Protein AF-A0A6G1KBA0-F1 (afdb_monomer)

Mean predicted aligned error: 16.21 Å

Foldseek 3Di:
DDDPDPVSVVLLVCLLCCCPVVCLLVLLVLLQDQPDVVALQVDPVSQVVVCLFQVNDGDHPVSSVVSLVVSLVVVLVLLCCVQCPQCVVVAQESNRDPDYDSSLVSHQVSVCCCPPPPSNPPSHDVVRPDCVVRVSSVSNNVVVVVVVVVVVVVDDDDDDDDPVRVVCPQLVDDDPDDQADADCPDPQNDDQQFWKWKAFQRTPRPDTAIATWRHHDQFWTWGQHPSRDIDIDTPPRMDIGGDDDDDDDDDDADPFWQKEKEAALLQLLQLLLLLLCVLLVNLQSYHYHYDAPDPDDDPPHHPCQVVCCQQPVVSDDTWMDTPVDDGIDDDSVSSSVVSCVSSVPDDDPDPLVVVLVVLLVLLVLLSVLVVVVVCLPVPQVVVVNHDVVSLVVSLVSNLVSLVVVLVCLVVVSLPAADPDHGGHSSNSSNLSSVVSCVVPVVSVDPSCVVRVSSVVSSVSVVPDPSSVQSHSVDDHDHNDPDDD

Structure (mmCIF, N/CA/C/O backbone):
data_AF-A0A6G1KBA0-F1
#
_entry.id   AF-A0A6G1KBA0-F1
#
loop_
_atom_site.group_PDB
_atom_site.id
_atom_site.type_symbol
_atom_site.label_atom_id
_atom_site.label_alt_id
_atom_site.label_comp_id
_atom_site.label_asym_id
_atom_site.label_entity_id
_atom_site.label_seq_id
_atom_site.pdbx_PDB_ins_code
_atom_site.Cartn_x
_atom_site.Cartn_y
_atom_site.Cartn_z
_atom_site.occupancy
_atom_site.B_iso_or_equiv
_atom_site.auth_seq_id
_atom_site.auth_comp_id
_atom_site.auth_asym_id
_atom_site.auth_atom_id
_atom_site.pdbx_PDB_model_num
ATOM 1 N N . MET A 1 1 ? 10.128 3.032 -44.745 1.00 78.31 1 MET A N 1
ATOM 2 C CA . MET A 1 1 ? 10.273 2.521 -43.362 1.00 78.31 1 MET A CA 1
ATOM 3 C C .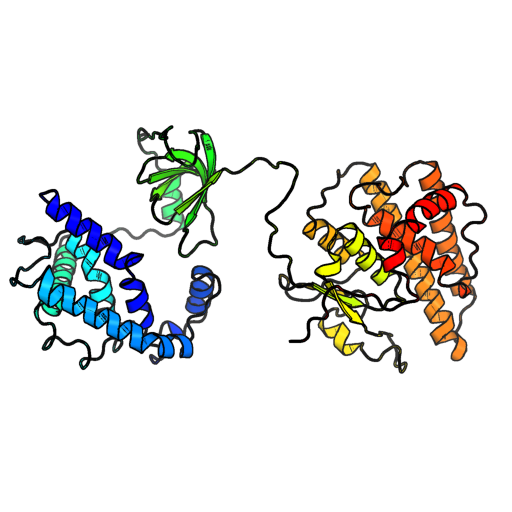 MET A 1 1 ? 9.337 1.351 -43.065 1.00 78.31 1 MET A C 1
ATOM 5 O O . MET A 1 1 ? 9.707 0.499 -42.270 1.00 78.31 1 MET A O 1
ATOM 9 N N . THR A 1 2 ? 8.143 1.286 -43.655 1.00 82.50 2 THR A N 1
ATOM 10 C CA . THR A 1 2 ? 7.160 0.222 -43.390 1.00 82.50 2 THR A CA 1
ATOM 11 C C . THR A 1 2 ? 7.482 -1.071 -44.157 1.00 82.50 2 THR A C 1
ATOM 13 O O . THR A 1 2 ? 7.971 -0.968 -45.283 1.00 82.50 2 THR A O 1
ATOM 16 N N . PRO A 1 3 ? 7.204 -2.260 -43.589 1.00 87.00 3 PRO A N 1
ATOM 17 C CA . PRO A 1 3 ? 7.249 -3.533 -44.312 1.00 87.00 3 PRO A CA 1
ATOM 18 C C . PRO A 1 3 ? 6.435 -3.510 -45.612 1.00 87.00 3 PRO A C 1
ATOM 20 O O . PRO A 1 3 ? 5.366 -2.901 -45.656 1.00 87.00 3 PRO A O 1
ATOM 23 N N . SER A 1 4 ? 6.929 -4.180 -46.654 1.00 89.88 4 SER A N 1
ATOM 24 C CA . SER A 1 4 ? 6.327 -4.167 -47.995 1.00 89.88 4 SER A CA 1
ATOM 25 C C . SER A 1 4 ? 5.340 -5.311 -48.243 1.00 89.88 4 SER A C 1
ATOM 27 O O . SER A 1 4 ? 4.499 -5.224 -49.138 1.00 89.88 4 SER A O 1
ATOM 29 N N . ASN A 1 5 ? 5.421 -6.382 -47.450 1.00 93.06 5 ASN A N 1
ATOM 30 C CA . ASN A 1 5 ? 4.574 -7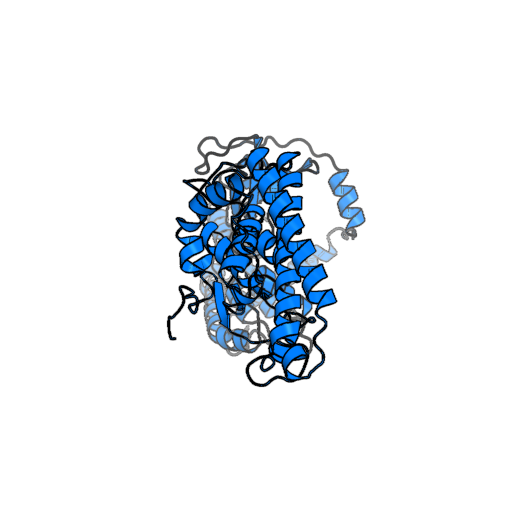.566 -47.572 1.00 93.06 5 ASN A CA 1
ATOM 31 C C . ASN A 1 5 ? 4.264 -8.197 -46.193 1.00 93.06 5 ASN A C 1
ATOM 33 O O . ASN A 1 5 ? 4.907 -7.853 -45.196 1.00 93.06 5 ASN A O 1
ATOM 37 N N . PRO A 1 6 ? 3.288 -9.125 -46.105 1.00 95.50 6 PRO A N 1
ATOM 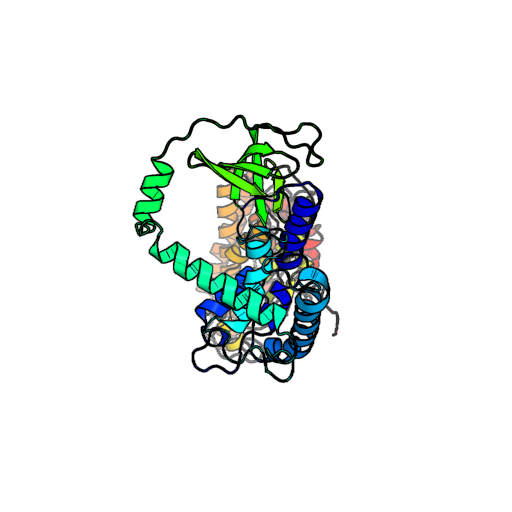38 C CA . PRO A 1 6 ? 2.880 -9.721 -44.831 1.00 95.50 6 PRO A CA 1
ATOM 39 C C . PRO A 1 6 ? 3.984 -10.490 -44.092 1.00 95.50 6 PRO A C 1
ATOM 41 O O . PRO A 1 6 ? 4.004 -10.479 -42.864 1.00 95.50 6 PRO A O 1
ATOM 44 N N . ALA A 1 7 ? 4.911 -11.135 -44.809 1.00 94.75 7 ALA A N 1
ATOM 45 C CA . ALA A 1 7 ? 6.011 -11.865 -44.179 1.00 94.75 7 ALA A CA 1
ATOM 46 C C . ALA A 1 7 ? 6.984 -10.897 -43.490 1.00 94.75 7 ALA A C 1
ATOM 48 O O . ALA A 1 7 ? 7.343 -11.093 -42.331 1.00 94.75 7 ALA A O 1
ATOM 49 N N . GLU A 1 8 ? 7.336 -9.803 -44.164 1.00 95.12 8 GLU A N 1
ATOM 50 C CA . GLU A 1 8 ? 8.140 -8.727 -43.581 1.00 95.12 8 GLU A CA 1
ATOM 51 C C . GLU A 1 8 ? 7.439 -8.047 -42.397 1.00 95.12 8 GLU A C 1
ATOM 53 O O . GLU A 1 8 ? 8.082 -7.711 -41.402 1.00 95.12 8 GLU A O 1
ATOM 58 N N . ALA A 1 9 ? 6.115 -7.870 -42.472 1.00 94.19 9 ALA A N 1
ATOM 59 C CA . ALA A 1 9 ? 5.327 -7.350 -41.357 1.00 94.19 9 ALA A CA 1
ATOM 60 C C . ALA A 1 9 ? 5.361 -8.296 -40.146 1.00 94.19 9 ALA A C 1
ATOM 62 O O . ALA A 1 9 ? 5.499 -7.834 -39.013 1.00 94.19 9 ALA A O 1
ATOM 63 N N . GLY A 1 10 ? 5.311 -9.610 -40.390 1.00 96.00 10 GLY A N 1
ATOM 64 C CA . GLY A 1 10 ? 5.495 -10.635 -39.366 1.00 96.00 10 GLY A CA 1
ATOM 65 C C . GLY A 1 10 ? 6.877 -10.571 -38.716 1.00 96.00 10 GLY A C 1
ATOM 66 O O . GLY A 1 10 ? 6.967 -10.536 -37.493 1.00 96.00 10 GLY A O 1
ATOM 67 N N . ILE A 1 11 ? 7.947 -10.474 -39.515 1.00 95.75 11 ILE A N 1
ATOM 68 C CA . ILE A 1 11 ? 9.325 -10.338 -39.006 1.00 95.75 11 ILE A CA 1
ATOM 69 C C . ILE A 1 11 ? 9.457 -9.096 -38.127 1.00 95.75 11 ILE A C 1
ATOM 71 O O . ILE A 1 11 ? 9.963 -9.191 -37.012 1.00 95.75 11 ILE A O 1
ATOM 75 N N . ARG A 1 12 ? 8.961 -7.941 -38.589 1.00 95.12 12 ARG A N 1
ATOM 76 C CA . ARG A 1 12 ? 8.956 -6.718 -37.780 1.00 95.12 12 ARG A CA 1
ATOM 77 C C . ARG A 1 12 ? 8.256 -6.943 -36.437 1.00 95.12 12 ARG A C 1
ATOM 79 O O . ARG A 1 12 ? 8.818 -6.593 -35.409 1.00 95.12 12 ARG A O 1
ATOM 86 N N . LYS A 1 13 ? 7.057 -7.540 -36.436 1.00 93.38 13 LYS A N 1
ATOM 87 C CA . LYS A 1 13 ? 6.287 -7.747 -35.199 1.00 93.38 13 LYS A CA 1
ATOM 88 C C . LYS A 1 13 ? 6.985 -8.705 -34.230 1.00 93.38 13 LYS A C 1
ATOM 90 O O . LYS A 1 13 ? 6.925 -8.504 -33.020 1.00 93.38 13 LYS A O 1
ATOM 95 N N . LEU A 1 14 ? 7.662 -9.723 -34.761 1.00 96.06 14 LEU A N 1
ATOM 96 C CA . LEU A 1 14 ? 8.485 -10.629 -33.965 1.00 96.06 14 LEU A CA 1
ATOM 97 C C . LEU A 1 14 ? 9.679 -9.905 -33.345 1.00 96.06 14 LEU A C 1
ATOM 99 O O . LEU A 1 14 ? 9.975 -10.168 -32.190 1.00 96.06 14 LEU A O 1
ATOM 103 N N . LEU A 1 15 ? 10.327 -8.985 -34.062 1.00 96.56 15 LEU A N 1
ATOM 104 C CA . LEU A 1 15 ? 11.437 -8.194 -33.519 1.00 96.56 15 LEU A CA 1
ATOM 105 C C . LEU A 1 15 ? 10.970 -7.206 -32.449 1.00 96.56 15 LEU A C 1
ATOM 107 O O . LEU A 1 15 ? 11.572 -7.153 -31.385 1.00 96.56 15 LEU A O 1
ATOM 111 N N . GLU A 1 16 ? 9.863 -6.500 -32.691 1.00 93.12 16 GLU A N 1
ATOM 112 C CA . GLU A 1 16 ? 9.229 -5.613 -31.704 1.00 93.12 16 GLU A CA 1
ATOM 113 C C . GLU A 1 16 ? 8.986 -6.346 -30.374 1.00 93.12 16 GLU A C 1
ATOM 115 O O . GLU A 1 16 ? 9.347 -5.849 -29.308 1.00 93.12 16 GLU A O 1
ATOM 120 N N . ASN A 1 17 ? 8.432 -7.562 -30.437 1.00 93.81 17 ASN A N 1
ATOM 121 C CA . ASN A 1 17 ? 8.181 -8.375 -29.251 1.00 93.81 17 ASN A CA 1
ATOM 122 C C . ASN A 1 17 ? 9.466 -8.985 -28.672 1.00 93.81 17 ASN A C 1
ATOM 124 O O . ASN A 1 17 ? 9.681 -8.896 -27.470 1.00 93.81 17 ASN A O 1
ATOM 128 N N . TRP A 1 18 ? 10.336 -9.571 -29.499 1.00 95.38 18 TRP A N 1
ATOM 129 C CA . TRP A 1 18 ? 11.571 -10.233 -29.062 1.00 95.38 18 TRP A CA 1
ATOM 130 C C . TRP A 1 18 ? 12.468 -9.299 -28.251 1.00 95.38 18 TRP A C 1
ATOM 132 O O . TRP A 1 18 ? 13.023 -9.689 -27.221 1.00 95.38 18 TRP A O 1
ATOM 142 N N . THR A 1 19 ? 12.559 -8.052 -28.703 1.00 94.94 19 THR A N 1
ATOM 143 C CA . THR A 1 19 ? 13.415 -7.043 -28.107 1.00 94.94 19 THR A CA 1
ATOM 144 C C . THR A 1 19 ? 12.980 -6.656 -26.687 1.00 94.94 19 THR A C 1
ATOM 146 O O . THR A 1 19 ? 13.829 -6.545 -25.801 1.00 94.94 19 THR A O 1
ATOM 149 N N . ILE A 1 20 ? 11.680 -6.480 -26.441 1.00 89.94 20 ILE A N 1
ATOM 150 C CA . ILE A 1 20 ? 11.153 -6.091 -25.123 1.00 89.94 20 ILE A CA 1
ATOM 151 C C . ILE A 1 20 ? 10.666 -7.325 -24.355 1.00 89.94 20 ILE A C 1
ATOM 153 O O . ILE A 1 20 ? 11.317 -7.773 -23.409 1.00 89.94 20 ILE A O 1
ATOM 157 N N . ASP A 1 21 ? 9.550 -7.906 -24.791 1.00 89.44 21 ASP A N 1
ATOM 158 C CA . ASP A 1 21 ? 8.835 -8.983 -24.095 1.00 89.44 21 ASP A CA 1
ATOM 159 C C . ASP A 1 21 ? 9.531 -10.342 -24.201 1.00 89.44 21 ASP A C 1
ATOM 161 O O . ASP A 1 21 ? 9.427 -11.175 -23.303 1.00 89.44 21 ASP A O 1
ATOM 165 N N . GLY A 1 22 ? 10.275 -10.567 -25.286 1.00 90.62 22 GLY A N 1
ATOM 166 C CA . GLY A 1 22 ? 11.095 -11.762 -25.484 1.00 90.62 22 GLY A CA 1
ATOM 167 C C . GLY A 1 22 ? 12.322 -11.815 -24.573 1.00 90.62 22 GLY A C 1
ATOM 168 O O . GLY A 1 22 ? 13.069 -12.791 -24.609 1.00 90.62 22 GLY A O 1
ATOM 169 N N . GLY A 1 23 ? 12.532 -10.786 -23.745 1.00 92.19 23 GLY A N 1
ATOM 170 C CA . GLY A 1 23 ? 13.542 -10.764 -22.694 1.00 92.19 23 GLY A CA 1
ATOM 171 C C . GLY A 1 23 ? 14.924 -10.303 -23.146 1.00 92.19 23 GLY A C 1
ATOM 172 O O . GLY A 1 23 ? 15.834 -10.284 -22.315 1.00 92.19 23 GLY A O 1
ATOM 173 N N . LEU A 1 24 ? 15.111 -9.904 -24.410 1.00 96.31 24 LEU A N 1
ATOM 174 C CA . LEU A 1 24 ? 16.397 -9.386 -24.884 1.00 96.31 24 LEU A CA 1
ATOM 175 C C . LEU A 1 24 ? 16.823 -8.158 -24.068 1.00 96.31 24 LEU A C 1
ATOM 177 O O . LEU A 1 24 ? 17.893 -8.165 -23.464 1.00 96.31 24 LEU A O 1
ATOM 181 N N . PHE A 1 25 ? 15.949 -7.156 -23.946 1.00 95.50 25 PHE A N 1
ATOM 182 C CA . PHE A 1 25 ? 16.226 -5.964 -23.146 1.00 95.50 25 PHE A CA 1
ATOM 183 C C . PHE A 1 25 ? 16.509 -6.288 -21.677 1.00 95.50 25 PHE A C 1
ATOM 185 O O . PHE A 1 25 ? 17.479 -5.788 -21.111 1.00 95.50 25 PHE A O 1
ATOM 192 N N . ALA A 1 26 ? 15.708 -7.157 -21.055 1.00 93.81 26 ALA A N 1
ATOM 193 C CA . ALA A 1 26 ? 15.919 -7.545 -19.662 1.00 93.81 26 ALA A CA 1
ATOM 194 C C . ALA A 1 26 ? 17.300 -8.194 -19.446 1.00 93.81 26 ALA A C 1
ATOM 196 O O . ALA A 1 26 ? 17.926 -7.988 -18.406 1.00 93.81 26 ALA A O 1
ATOM 197 N N . ASN A 1 27 ? 17.807 -8.940 -20.432 1.00 96.62 27 ASN A N 1
ATOM 198 C CA . ASN A 1 27 ? 19.160 -9.489 -20.391 1.00 96.62 27 ASN A CA 1
ATOM 199 C C . ASN A 1 27 ? 20.242 -8.440 -20.690 1.00 96.62 27 ASN A C 1
ATOM 201 O O . ASN A 1 27 ? 21.296 -8.512 -20.064 1.00 96.62 27 ASN A O 1
ATOM 205 N N . CYS A 1 28 ? 19.983 -7.428 -21.528 1.00 95.94 28 CYS A N 1
ATOM 206 C CA . CYS A 1 28 ? 20.867 -6.258 -21.639 1.00 95.94 28 CYS A CA 1
ATOM 207 C C . CYS A 1 28 ? 20.985 -5.516 -20.302 1.00 95.94 28 CYS A C 1
ATOM 209 O O . CYS A 1 28 ? 22.085 -5.143 -19.906 1.00 95.94 28 CYS A O 1
ATOM 211 N N . VAL A 1 29 ? 19.875 -5.344 -19.571 1.00 94.56 29 VAL A N 1
ATOM 212 C CA . VAL A 1 29 ? 19.872 -4.682 -18.256 1.00 94.56 29 VAL A CA 1
ATOM 213 C C . VAL A 1 29 ? 20.806 -5.400 -17.287 1.00 94.56 29 VAL A C 1
ATOM 215 O O . VAL A 1 29 ? 21.578 -4.722 -16.618 1.00 94.56 29 VAL A O 1
ATOM 218 N N . LYS A 1 30 ? 20.828 -6.744 -17.267 1.00 95.69 30 LYS A N 1
ATOM 219 C CA . LYS A 1 30 ? 21.766 -7.548 -16.449 1.00 95.69 30 LYS A CA 1
ATOM 220 C C . LYS A 1 30 ? 23.247 -7.246 -16.731 1.00 95.69 30 LYS A C 1
ATOM 222 O O . LYS A 1 30 ? 24.102 -7.634 -15.940 1.00 95.69 30 LYS A O 1
ATOM 227 N N . LEU A 1 31 ? 23.560 -6.585 -17.846 1.00 95.94 31 LEU A N 1
ATOM 228 C CA . LEU A 1 31 ? 24.921 -6.212 -18.216 1.00 95.94 31 LEU A CA 1
ATOM 229 C C . LEU A 1 31 ? 25.327 -4.806 -17.781 1.00 95.94 31 LEU A C 1
ATOM 231 O O . LEU A 1 31 ? 26.490 -4.473 -17.995 1.00 95.94 31 LEU A O 1
ATOM 235 N N . LEU A 1 32 ? 24.432 -4.026 -17.160 1.00 95.25 32 LEU A N 1
ATOM 236 C CA . LEU A 1 32 ? 24.754 -2.696 -16.638 1.00 95.25 32 LEU A CA 1
ATOM 237 C C . LEU A 1 32 ? 26.042 -2.730 -15.795 1.00 95.25 32 LEU A C 1
ATOM 239 O O . LEU A 1 32 ? 26.175 -3.591 -14.914 1.00 95.25 32 LEU A O 1
ATOM 243 N N . PRO A 1 33 ? 26.981 -1.798 -16.028 1.00 94.06 33 PRO A N 1
ATOM 244 C CA . PRO A 1 33 ? 28.275 -1.844 -15.376 1.00 94.06 33 PRO A CA 1
ATOM 245 C C . PRO A 1 33 ? 28.143 -1.370 -13.927 1.00 94.06 33 PRO A C 1
ATOM 247 O O . PRO A 1 33 ? 27.826 -0.213 -13.644 1.00 94.06 33 PRO A O 1
ATOM 250 N N . TYR A 1 34 ? 28.395 -2.280 -12.985 1.00 92.12 34 TYR A N 1
ATOM 251 C CA . TYR A 1 34 ? 28.370 -1.995 -11.544 1.00 92.12 34 TYR A CA 1
ATOM 252 C C . TYR A 1 34 ? 29.718 -1.505 -11.001 1.00 92.12 34 TYR A C 1
ATOM 254 O O . TYR A 1 34 ? 29.797 -1.061 -9.857 1.00 92.12 34 TYR A O 1
ATOM 262 N N . TRP A 1 35 ? 30.767 -1.558 -11.826 1.00 90.69 35 TRP A N 1
ATOM 263 C CA . TRP A 1 35 ? 32.137 -1.168 -11.483 1.00 90.69 35 TRP A CA 1
ATOM 264 C C . TRP A 1 35 ? 32.501 0.261 -11.905 1.00 90.69 35 TRP A C 1
ATOM 266 O O . TRP A 1 35 ? 33.543 0.762 -11.489 1.00 90.69 35 TRP A O 1
ATOM 276 N N . THR A 1 36 ? 31.673 0.934 -12.712 1.00 88.12 36 THR A N 1
ATOM 277 C CA . THR A 1 36 ? 31.977 2.282 -13.213 1.00 88.12 36 THR A CA 1
ATOM 278 C C . THR A 1 36 ? 31.827 3.328 -12.104 1.00 88.12 36 THR A C 1
ATOM 280 O O . THR A 1 36 ? 30.717 3.522 -11.591 1.00 88.12 36 THR A O 1
ATOM 283 N N . PRO A 1 37 ? 32.898 4.063 -11.745 1.00 84.31 37 PRO A N 1
ATOM 284 C CA . PRO A 1 37 ? 32.798 5.163 -10.792 1.00 84.31 37 PRO A CA 1
ATOM 285 C C . PRO A 1 37 ? 31.830 6.233 -11.302 1.00 84.31 37 PRO A C 1
ATOM 287 O O . PRO A 1 37 ? 31.898 6.625 -12.465 1.00 84.31 37 PRO A O 1
ATOM 290 N N . ASN A 1 38 ? 30.938 6.722 -10.435 1.00 83.75 38 ASN A N 1
ATOM 291 C CA . ASN A 1 38 ? 29.866 7.663 -10.797 1.00 83.75 38 ASN A CA 1
ATOM 292 C C . ASN A 1 38 ? 28.931 7.158 -11.921 1.00 83.75 38 ASN A C 1
ATOM 294 O O . ASN A 1 38 ? 28.294 7.961 -12.602 1.00 83.75 38 ASN A O 1
ATOM 298 N N . GLY A 1 39 ? 28.865 5.840 -12.139 1.00 85.25 39 GLY A N 1
ATOM 299 C CA . GLY A 1 39 ? 27.927 5.217 -13.070 1.00 85.25 39 GLY A CA 1
ATOM 300 C C . GLY A 1 39 ? 26.495 5.165 -12.527 1.00 85.25 39 GLY A C 1
ATOM 301 O O . GLY A 1 39 ? 26.232 5.508 -11.374 1.00 85.25 39 GLY A O 1
ATOM 302 N N . LEU A 1 40 ? 25.565 4.669 -13.350 1.00 86.94 40 LEU A N 1
ATOM 303 C CA . LEU A 1 40 ? 24.129 4.602 -13.027 1.00 86.94 40 LEU A CA 1
ATOM 304 C C . LEU A 1 40 ? 23.834 3.874 -11.705 1.00 86.94 40 LEU A C 1
ATOM 306 O O . LEU A 1 40 ? 22.948 4.276 -10.961 1.00 86.94 40 LEU A O 1
ATOM 310 N N . LEU A 1 41 ? 24.603 2.830 -11.383 1.00 88.75 41 LEU A N 1
ATOM 311 C CA . LEU A 1 41 ? 24.412 2.026 -10.170 1.00 88.75 41 LEU A CA 1
ATOM 312 C C . LEU A 1 41 ? 25.020 2.646 -8.901 1.00 88.75 41 LEU A C 1
ATOM 314 O O . LEU A 1 41 ? 24.937 2.049 -7.832 1.00 88.75 41 LEU A O 1
ATOM 318 N N . GLN A 1 42 ? 25.611 3.838 -9.003 1.00 86.81 42 GLN A N 1
ATOM 319 C CA . GLN A 1 42 ? 26.057 4.643 -7.861 1.00 86.81 42 GLN A CA 1
ATOM 320 C C . GLN A 1 42 ? 25.125 5.841 -7.600 1.00 86.81 42 GLN A C 1
ATOM 322 O O . GLN A 1 42 ? 25.233 6.496 -6.562 1.00 86.81 42 GLN A O 1
ATOM 327 N N . ASP A 1 43 ? 24.192 6.123 -8.515 1.00 90.19 43 ASP A N 1
ATOM 328 C CA . ASP A 1 43 ? 23.207 7.194 -8.379 1.00 90.19 43 ASP A CA 1
ATOM 329 C C . ASP A 1 43 ? 22.006 6.712 -7.546 1.00 90.19 43 ASP A C 1
ATOM 331 O O . ASP A 1 43 ? 21.191 5.900 -7.984 1.00 90.19 43 ASP A O 1
ATOM 335 N N . GLN A 1 44 ? 21.881 7.228 -6.320 1.00 91.50 44 GLN A N 1
ATOM 336 C CA . GLN A 1 44 ? 20.797 6.846 -5.410 1.00 91.50 44 GLN A CA 1
ATOM 337 C C . GLN A 1 44 ? 19.412 7.226 -5.939 1.00 91.50 44 GLN A C 1
ATOM 339 O O . GLN A 1 44 ? 18.476 6.448 -5.776 1.00 91.50 44 GLN A O 1
ATOM 344 N N . ALA A 1 45 ? 19.275 8.376 -6.607 1.00 92.50 45 ALA A N 1
ATOM 345 C CA . ALA A 1 45 ? 17.989 8.799 -7.150 1.00 92.50 45 ALA A CA 1
ATOM 346 C C . ALA A 1 45 ? 17.545 7.857 -8.275 1.00 92.50 45 ALA A C 1
ATOM 348 O O . ALA A 1 45 ? 16.380 7.465 -8.337 1.00 92.50 45 ALA A O 1
ATOM 349 N N . PHE A 1 46 ? 18.489 7.434 -9.119 1.00 91.06 46 PHE A N 1
ATOM 350 C CA . PHE A 1 46 ? 18.239 6.410 -10.128 1.00 91.06 46 PHE A CA 1
ATOM 351 C C . PHE A 1 46 ? 17.815 5.077 -9.494 1.00 91.06 46 PHE A C 1
ATOM 353 O O . PHE A 1 46 ? 16.827 4.479 -9.920 1.00 91.06 46 PHE A O 1
ATOM 360 N N . LEU A 1 47 ? 18.531 4.608 -8.469 1.00 90.81 47 LEU A N 1
ATOM 361 C CA . LEU A 1 47 ? 18.238 3.330 -7.816 1.00 90.81 47 LEU A CA 1
ATOM 362 C C . LEU A 1 47 ? 16.879 3.316 -7.106 1.00 90.81 47 LEU A C 1
ATOM 364 O O . LEU A 1 47 ? 16.161 2.320 -7.201 1.00 90.81 47 LEU A O 1
ATOM 368 N N . ASP A 1 48 ? 16.520 4.403 -6.424 1.00 90.19 48 ASP A N 1
ATOM 369 C CA . ASP A 1 48 ? 15.230 4.547 -5.745 1.00 90.19 48 ASP A CA 1
ATOM 370 C C . ASP A 1 48 ? 14.073 4.562 -6.756 1.00 90.19 48 ASP A C 1
ATOM 372 O O . ASP A 1 48 ? 13.078 3.853 -6.578 1.00 90.19 48 ASP A O 1
ATOM 376 N N . ASP A 1 49 ? 14.234 5.291 -7.864 1.00 89.50 49 ASP A N 1
ATOM 377 C CA . ASP A 1 49 ? 13.256 5.329 -8.954 1.00 89.50 49 ASP A CA 1
ATOM 378 C C . ASP A 1 49 ? 13.072 3.945 -9.601 1.00 89.50 49 ASP A C 1
ATOM 380 O O . ASP A 1 49 ? 11.948 3.451 -9.732 1.00 89.50 49 ASP A O 1
ATOM 384 N N . ARG A 1 50 ? 14.173 3.250 -9.929 1.00 90.06 50 ARG A N 1
ATOM 385 C CA . ARG A 1 50 ? 14.116 1.885 -10.483 1.00 90.06 50 ARG A CA 1
ATOM 386 C C . ARG A 1 50 ? 13.517 0.886 -9.499 1.00 90.06 50 ARG A C 1
ATOM 388 O O . ARG A 1 50 ? 12.767 0.012 -9.926 1.00 90.06 50 ARG A O 1
ATOM 395 N N . GLN A 1 51 ? 13.780 1.025 -8.201 1.00 88.69 51 GLN A N 1
ATOM 396 C CA . GLN A 1 51 ? 13.166 0.176 -7.184 1.00 88.69 51 GLN A CA 1
ATOM 397 C C . GLN A 1 51 ? 11.642 0.330 -7.169 1.00 88.69 51 GLN A C 1
ATOM 399 O O . GLN A 1 51 ? 10.928 -0.675 -7.118 1.00 88.69 51 GLN A O 1
ATOM 404 N N . GLY A 1 52 ? 11.139 1.564 -7.263 1.00 84.69 52 GLY A N 1
ATOM 405 C CA . GLY A 1 52 ? 9.709 1.829 -7.417 1.00 84.69 52 GLY A CA 1
ATOM 406 C C . GLY A 1 52 ? 9.143 1.217 -8.702 1.00 84.69 52 GLY A C 1
ATOM 407 O O . GLY A 1 52 ? 8.128 0.519 -8.664 1.00 84.69 52 GLY A O 1
ATOM 408 N N . LEU A 1 53 ? 9.840 1.408 -9.826 1.00 83.69 53 LEU A N 1
ATOM 409 C CA . LEU A 1 53 ? 9.452 0.877 -11.136 1.00 83.69 53 LEU A CA 1
ATOM 410 C C . LEU A 1 53 ? 9.376 -0.662 -11.156 1.00 83.69 53 LEU A C 1
ATOM 412 O O . LEU A 1 53 ? 8.482 -1.230 -11.782 1.00 83.69 53 LEU A O 1
ATOM 416 N N . MET A 1 54 ? 10.294 -1.336 -10.458 1.00 81.25 54 MET A N 1
ATOM 417 C CA . MET A 1 54 ? 10.455 -2.796 -10.437 1.00 81.25 54 MET A CA 1
ATOM 418 C C . MET A 1 54 ? 9.727 -3.484 -9.269 1.00 81.25 54 MET A C 1
ATOM 420 O O . MET A 1 54 ? 10.073 -4.607 -8.890 1.00 81.25 54 MET A O 1
ATOM 424 N N . GLY A 1 55 ? 8.740 -2.820 -8.661 1.00 72.81 55 GLY A N 1
ATOM 425 C CA . GLY A 1 55 ? 7.916 -3.421 -7.608 1.00 72.81 55 GLY A CA 1
ATOM 426 C C . GLY A 1 55 ? 8.691 -3.749 -6.326 1.00 72.81 55 GLY A C 1
ATOM 427 O O . GLY A 1 55 ? 8.413 -4.755 -5.675 1.00 72.81 55 GLY A O 1
ATOM 428 N N . GLY A 1 56 ? 9.683 -2.927 -5.976 1.00 78.19 56 GLY A N 1
ATOM 429 C CA . GLY A 1 56 ? 10.448 -3.013 -4.729 1.00 78.19 56 GLY A CA 1
ATOM 430 C C . GLY A 1 56 ? 11.811 -3.700 -4.840 1.00 78.19 56 GLY A C 1
ATOM 431 O O . GLY A 1 56 ? 12.576 -3.672 -3.873 1.00 78.19 56 GLY A O 1
ATOM 432 N N . ARG A 1 57 ? 12.158 -4.282 -5.997 1.00 81.00 57 ARG A N 1
ATOM 433 C CA . ARG A 1 57 ? 13.477 -4.896 -6.235 1.00 81.00 57 ARG A CA 1
ATOM 434 C C . ARG A 1 57 ? 14.528 -3.827 -6.530 1.00 81.00 57 ARG A C 1
ATOM 436 O O . ARG A 1 57 ? 14.350 -3.039 -7.451 1.00 81.00 57 ARG A O 1
ATOM 443 N N . ARG A 1 58 ? 15.632 -3.819 -5.779 1.00 86.94 58 ARG A N 1
ATOM 444 C CA . ARG A 1 58 ? 16.727 -2.852 -5.954 1.00 86.94 58 ARG A CA 1
ATOM 445 C C . ARG A 1 58 ? 17.853 -3.437 -6.812 1.00 86.94 58 ARG A C 1
ATOM 447 O O . ARG A 1 58 ? 18.237 -4.587 -6.617 1.00 86.94 58 ARG A O 1
ATOM 454 N N . LEU A 1 59 ? 18.392 -2.634 -7.729 1.00 88.75 59 LEU A N 1
ATOM 455 C CA . LEU A 1 59 ? 19.546 -2.982 -8.568 1.00 88.75 59 LEU A CA 1
ATOM 456 C C . LEU A 1 59 ? 20.854 -2.753 -7.789 1.00 88.75 59 LEU A C 1
ATOM 458 O O . LEU A 1 59 ? 21.479 -1.707 -7.926 1.00 88.75 59 LEU A O 1
ATOM 462 N N . THR A 1 60 ? 21.247 -3.687 -6.919 1.00 89.94 60 THR A N 1
ATOM 463 C CA . THR A 1 60 ? 22.535 -3.596 -6.202 1.00 89.94 60 THR A CA 1
ATOM 464 C C . THR A 1 60 ? 23.674 -4.195 -7.020 1.00 89.94 60 THR A C 1
ATOM 466 O O . THR A 1 60 ? 23.434 -5.031 -7.892 1.00 89.94 60 THR A O 1
ATOM 469 N N . ALA A 1 61 ? 24.919 -3.811 -6.725 1.00 90.88 61 ALA A N 1
ATOM 470 C CA . ALA A 1 61 ? 26.093 -4.361 -7.402 1.00 90.88 61 ALA A CA 1
ATOM 471 C C . ALA A 1 61 ? 26.137 -5.897 -7.321 1.00 90.88 61 ALA A C 1
ATOM 473 O O . ALA A 1 61 ? 26.390 -6.551 -8.327 1.00 90.88 61 ALA A O 1
ATOM 474 N N . GLU A 1 62 ? 25.789 -6.472 -6.168 1.00 92.06 62 GLU A N 1
ATOM 475 C CA . GLU A 1 62 ? 25.759 -7.922 -5.955 1.00 92.06 62 GLU A CA 1
ATOM 476 C C . GLU A 1 62 ? 24.709 -8.609 -6.836 1.00 92.06 62 GLU A C 1
ATOM 478 O O . GLU A 1 62 ? 24.977 -9.655 -7.424 1.00 92.06 62 GLU A O 1
ATOM 483 N N . VAL A 1 63 ? 23.512 -8.021 -6.964 1.00 91.81 63 VAL A N 1
ATOM 484 C CA . VAL A 1 63 ? 22.447 -8.556 -7.831 1.00 91.81 63 VAL A CA 1
ATOM 485 C C . VAL A 1 63 ? 22.874 -8.507 -9.297 1.00 91.81 63 VAL A C 1
ATOM 487 O O . VAL A 1 63 ? 22.641 -9.459 -10.045 1.00 91.81 63 VAL A O 1
ATOM 490 N N . MET A 1 64 ? 23.514 -7.411 -9.706 1.00 94.50 64 MET A N 1
ATOM 491 C CA . MET A 1 64 ? 24.008 -7.248 -11.071 1.00 94.50 64 MET A CA 1
ATOM 492 C C . MET A 1 64 ? 25.119 -8.244 -11.390 1.00 94.50 64 MET A C 1
ATOM 494 O O . MET A 1 64 ? 25.067 -8.907 -12.424 1.00 94.50 64 MET A O 1
ATOM 498 N N . GLU A 1 65 ? 26.079 -8.406 -10.482 1.00 95.06 65 GLU A N 1
ATOM 499 C CA . GLU A 1 65 ? 27.159 -9.384 -10.596 1.00 95.06 65 GLU A CA 1
ATOM 500 C C . GLU A 1 65 ? 26.621 -10.815 -10.725 1.00 95.06 65 GLU A C 1
ATOM 502 O O . GLU A 1 65 ? 27.022 -11.545 -11.632 1.00 95.06 65 GLU A O 1
ATOM 507 N N . GLN A 1 66 ? 25.648 -11.197 -9.892 1.00 95.81 66 GLN A N 1
ATOM 508 C CA . GLN A 1 66 ? 25.024 -12.524 -9.936 1.00 95.81 66 GLN A CA 1
ATOM 509 C C . GLN A 1 66 ? 24.263 -12.789 -11.243 1.00 95.81 66 GLN A C 1
ATOM 511 O O . GLN A 1 66 ? 24.308 -13.901 -11.766 1.00 95.81 66 GLN A O 1
ATOM 516 N N . GLY A 1 67 ? 23.560 -11.787 -11.782 1.00 95.69 67 GLY A N 1
ATOM 517 C CA . GLY A 1 67 ? 22.780 -11.925 -13.017 1.00 95.69 67 GLY A CA 1
ATOM 518 C C . GLY A 1 67 ? 23.618 -11.872 -14.298 1.00 95.69 67 GLY A C 1
ATOM 519 O O . GLY A 1 67 ? 23.175 -12.337 -15.354 1.00 95.69 67 GLY A O 1
ATOM 520 N N . ARG A 1 68 ? 24.828 -11.315 -14.228 1.00 96.44 68 ARG A N 1
ATOM 521 C CA . ARG A 1 68 ? 25.665 -11.030 -15.396 1.00 96.44 68 ARG A CA 1
ATOM 522 C C . ARG A 1 68 ? 26.002 -12.260 -16.256 1.00 96.44 68 ARG A C 1
ATOM 524 O O . ARG A 1 68 ? 25.876 -12.130 -17.475 1.00 96.44 68 ARG A O 1
ATOM 531 N N . PRO A 1 69 ? 26.371 -13.442 -15.714 1.00 96.94 69 PRO A N 1
ATOM 532 C CA . PRO A 1 69 ? 26.661 -14.619 -16.541 1.00 96.94 69 PRO A CA 1
ATOM 533 C C . PRO A 1 69 ? 25.489 -15.039 -17.437 1.00 96.94 69 PRO A C 1
ATOM 535 O O . PRO A 1 69 ? 25.683 -15.336 -18.616 1.00 96.94 69 PRO A O 1
ATOM 538 N N . GLU A 1 70 ? 24.261 -15.007 -16.911 1.00 97.31 70 GLU A N 1
ATOM 539 C CA . GLU A 1 70 ? 23.057 -15.299 -17.696 1.00 97.31 70 GLU A CA 1
ATOM 540 C C . GLU A 1 70 ? 22.794 -14.222 -18.749 1.00 97.31 70 GLU A C 1
ATOM 542 O O . GLU A 1 70 ? 22.470 -14.545 -19.891 1.00 97.31 70 GLU A O 1
ATOM 547 N N . GLY A 1 71 ? 22.942 -12.945 -18.377 1.00 97.25 71 GLY A N 1
ATOM 548 C CA . GLY A 1 71 ? 22.801 -11.828 -19.312 1.00 97.25 71 GLY A CA 1
ATOM 549 C C . GLY A 1 71 ? 23.753 -11.973 -20.499 1.00 97.25 71 GLY A C 1
ATOM 550 O O . GLY A 1 71 ? 23.325 -11.898 -21.649 1.00 97.25 71 GLY A O 1
ATOM 551 N N . LEU A 1 72 ? 25.028 -12.277 -20.229 1.00 97.06 72 LEU A N 1
ATOM 552 C CA . LEU A 1 72 ? 26.049 -12.465 -21.261 1.00 97.06 72 LEU A CA 1
ATOM 553 C C . LEU A 1 72 ? 25.703 -13.639 -22.173 1.00 97.06 72 LEU A C 1
ATOM 555 O O . LEU A 1 72 ? 25.796 -13.514 -23.393 1.00 97.06 72 LEU A O 1
ATOM 559 N N . GLN A 1 73 ? 25.279 -14.770 -21.609 1.00 97.44 73 GLN A N 1
ATOM 560 C CA . GLN A 1 73 ? 24.922 -15.940 -22.404 1.00 97.44 73 GLN A CA 1
ATOM 561 C C . GLN A 1 73 ? 23.731 -15.670 -23.334 1.00 97.44 73 GLN A C 1
ATOM 563 O O . GLN A 1 73 ? 23.794 -16.024 -24.513 1.00 97.44 73 GLN A O 1
ATOM 568 N N . HIS A 1 74 ? 22.675 -15.014 -22.847 1.00 97.44 74 HIS A N 1
ATOM 569 C CA . HIS A 1 74 ? 21.529 -14.662 -23.690 1.00 97.44 74 HIS A CA 1
ATOM 570 C C . HIS A 1 74 ? 21.896 -13.625 -24.752 1.00 97.44 74 HIS A C 1
ATOM 572 O O . HIS A 1 74 ? 21.449 -13.739 -25.893 1.00 97.44 74 HIS A O 1
ATOM 578 N N . MET A 1 75 ? 22.764 -12.662 -24.428 1.00 97.25 75 MET A N 1
ATOM 579 C CA . MET A 1 75 ? 23.259 -11.733 -25.440 1.00 97.25 75 MET A CA 1
ATOM 580 C C . MET A 1 75 ? 24.056 -12.453 -26.522 1.00 97.25 75 MET A C 1
ATOM 582 O O . MET A 1 75 ? 23.817 -12.207 -27.697 1.00 97.25 75 MET A O 1
ATOM 586 N N . ARG A 1 76 ? 24.923 -13.410 -26.180 1.00 97.06 76 ARG A N 1
ATOM 587 C CA . ARG A 1 76 ? 25.644 -14.208 -27.190 1.00 97.06 76 ARG A CA 1
ATOM 588 C C . ARG A 1 76 ? 24.694 -14.921 -28.152 1.00 97.06 76 ARG A C 1
ATOM 590 O O . ARG A 1 76 ? 24.934 -14.898 -29.354 1.00 97.06 76 ARG A O 1
ATOM 597 N N . GLN A 1 77 ? 23.603 -15.491 -27.642 1.00 97.50 77 GLN A N 1
ATOM 598 C CA . GLN A 1 77 ? 22.566 -16.103 -28.480 1.00 97.50 77 GLN A CA 1
ATOM 599 C C . GLN A 1 77 ? 21.867 -15.069 -29.370 1.00 97.50 77 GLN A C 1
ATOM 601 O O . GLN A 1 77 ? 21.619 -15.335 -30.542 1.00 97.50 77 GLN A O 1
ATOM 606 N N . ALA A 1 78 ? 21.578 -13.876 -28.849 1.00 98.00 78 ALA A N 1
ATOM 607 C CA . ALA A 1 78 ? 20.968 -12.809 -29.635 1.00 98.00 78 ALA A CA 1
ATOM 608 C C . ALA A 1 78 ? 21.883 -12.325 -30.773 1.00 98.00 78 ALA A C 1
ATOM 610 O O . ALA A 1 78 ? 21.424 -12.171 -31.904 1.00 98.00 78 ALA A O 1
ATOM 611 N N . PHE A 1 79 ? 23.179 -12.155 -30.498 1.00 98.31 79 PHE A N 1
ATOM 612 C CA . PHE A 1 79 ? 24.190 -11.866 -31.518 1.00 98.31 79 PHE A CA 1
ATOM 613 C C . PHE A 1 79 ? 24.259 -12.987 -32.563 1.00 98.31 79 PHE A C 1
ATOM 615 O O . PHE A 1 79 ? 24.259 -12.708 -33.758 1.00 98.31 79 PHE A O 1
ATOM 622 N N . GLU A 1 80 ? 24.243 -14.252 -32.141 1.00 98.25 80 GLU A N 1
ATOM 623 C CA . GLU A 1 80 ? 24.235 -15.399 -33.053 1.00 98.25 80 GLU A CA 1
ATOM 624 C C . GLU A 1 80 ? 22.993 -15.420 -33.957 1.00 98.25 80 GLU A C 1
ATOM 626 O O . GLU A 1 80 ? 23.127 -15.633 -35.162 1.00 98.25 80 GLU A O 1
ATOM 631 N N . VAL A 1 81 ? 21.798 -15.136 -33.427 1.00 98.12 81 VAL A N 1
ATOM 632 C CA . VAL A 1 81 ? 20.559 -15.044 -34.221 1.00 98.12 81 VAL A CA 1
ATOM 633 C C . VAL A 1 81 ? 20.668 -13.953 -35.286 1.00 98.12 81 VAL A C 1
ATOM 635 O O . VAL A 1 81 ? 20.332 -14.187 -36.451 1.00 98.12 81 VAL A O 1
ATOM 638 N N . VAL A 1 82 ? 21.168 -12.768 -34.930 1.00 98.25 82 VAL A N 1
ATOM 639 C CA . VAL A 1 82 ? 21.347 -11.687 -35.908 1.00 98.25 82 VAL A CA 1
ATOM 640 C C . VAL A 1 82 ? 22.377 -12.086 -36.971 1.00 98.25 82 VAL A C 1
ATOM 642 O O . VAL A 1 82 ? 22.106 -11.972 -38.166 1.00 98.25 82 VAL A O 1
ATOM 645 N N . GLU A 1 83 ? 23.519 -12.626 -36.552 1.00 98.50 83 GLU A N 1
ATOM 646 C CA . GLU A 1 83 ? 24.661 -12.956 -37.410 1.00 98.50 83 GLU A CA 1
ATOM 647 C C . GLU A 1 83 ? 24.384 -14.100 -38.399 1.00 98.50 83 GLU A C 1
ATOM 649 O O . GLU A 1 83 ? 24.741 -14.038 -39.585 1.00 98.50 83 GLU A O 1
ATOM 654 N N . THR A 1 84 ? 23.772 -15.170 -37.893 1.00 97.94 84 THR A N 1
ATOM 655 C CA . THR A 1 84 ? 23.656 -16.463 -38.583 1.00 97.94 84 THR A CA 1
ATOM 656 C C . THR A 1 84 ? 22.270 -16.721 -39.150 1.00 97.94 84 THR A C 1
ATOM 658 O O . THR A 1 84 ? 22.126 -17.615 -39.980 1.00 97.94 84 THR A O 1
ATOM 661 N N . THR A 1 85 ? 21.263 -15.940 -38.741 1.00 97.25 85 THR A N 1
ATOM 662 C CA . THR A 1 85 ? 19.881 -16.097 -39.212 1.00 97.25 85 THR A CA 1
ATOM 663 C C . THR A 1 85 ? 19.389 -14.841 -39.924 1.00 97.25 85 THR A C 1
ATOM 665 O O . THR A 1 85 ? 19.125 -14.891 -41.124 1.00 97.25 85 THR A O 1
ATOM 668 N N . LEU A 1 86 ? 19.294 -13.699 -39.235 1.00 96.94 86 LEU A N 1
ATOM 669 C CA . LEU A 1 86 ? 18.674 -12.497 -39.817 1.00 96.94 86 LEU A CA 1
ATOM 670 C C . LEU A 1 86 ? 19.526 -11.863 -40.923 1.00 96.94 86 LEU A C 1
ATOM 672 O O . LEU A 1 86 ? 18.990 -11.413 -41.935 1.00 96.94 86 LEU A O 1
ATOM 676 N N . LEU A 1 87 ? 20.849 -11.856 -40.743 1.00 97.94 87 LEU A N 1
ATOM 677 C CA . LEU A 1 87 ? 21.827 -11.315 -41.690 1.00 97.94 87 LEU A CA 1
ATOM 678 C C . LEU A 1 87 ? 22.675 -12.417 -42.340 1.00 97.94 87 LEU A C 1
ATOM 680 O O . LEU A 1 87 ? 23.742 -12.141 -42.890 1.00 97.94 87 LEU A O 1
ATOM 684 N N . ALA A 1 88 ? 22.222 -13.673 -42.290 1.00 97.56 88 ALA A N 1
ATOM 685 C CA . ALA A 1 88 ? 22.979 -14.836 -42.754 1.00 97.56 88 ALA A CA 1
ATOM 686 C C . ALA A 1 88 ? 23.520 -14.667 -44.185 1.00 97.56 88 ALA A C 1
ATOM 688 O O . ALA A 1 88 ? 24.683 -14.974 -44.450 1.00 97.56 88 ALA A O 1
ATOM 689 N N . ASP A 1 89 ? 22.700 -14.102 -45.069 1.00 96.50 89 ASP A N 1
ATOM 690 C CA . ASP A 1 89 ? 22.970 -13.891 -46.494 1.00 96.50 89 ASP A CA 1
ATOM 691 C C . ASP A 1 89 ? 23.742 -12.599 -46.818 1.00 96.50 89 ASP A C 1
ATOM 693 O O . ASP A 1 89 ? 23.952 -12.280 -47.987 1.00 96.50 89 ASP A O 1
ATOM 697 N N . GLY A 1 90 ? 24.175 -11.845 -45.803 1.00 95.69 90 GLY A N 1
ATOM 698 C CA . GLY A 1 90 ? 24.958 -10.623 -45.988 1.00 95.69 90 GLY A CA 1
ATOM 699 C C . GLY A 1 90 ? 24.143 -9.405 -46.430 1.00 95.69 90 GLY A C 1
ATOM 700 O O . GLY A 1 90 ? 24.728 -8.399 -46.842 1.00 95.69 90 GLY A O 1
ATOM 701 N N . ARG A 1 91 ? 22.807 -9.454 -46.341 1.00 96.44 91 ARG A N 1
ATOM 702 C CA . ARG A 1 91 ? 21.957 -8.274 -46.556 1.00 96.44 91 ARG A CA 1
ATOM 703 C C . ARG A 1 91 ? 22.341 -7.118 -45.622 1.00 96.44 91 ARG A C 1
ATOM 705 O O . ARG A 1 91 ? 22.824 -7.312 -44.508 1.00 96.44 91 ARG A O 1
ATOM 712 N N . LYS A 1 92 ? 22.099 -5.881 -46.069 1.00 96.19 92 LYS A N 1
ATOM 713 C CA . LYS A 1 92 ? 22.452 -4.668 -45.304 1.00 96.19 92 LYS A CA 1
ATOM 714 C C . LYS A 1 92 ? 21.497 -4.380 -44.145 1.00 96.19 92 LYS A C 1
ATOM 716 O O . LYS A 1 92 ? 21.953 -3.905 -43.103 1.00 96.19 92 LYS A O 1
ATOM 721 N N . TRP A 1 93 ? 20.213 -4.641 -44.358 1.00 97.56 93 TRP A N 1
ATOM 722 C CA . TRP A 1 93 ? 19.107 -4.351 -43.447 1.00 97.56 93 TRP A CA 1
ATOM 723 C C . TRP A 1 93 ? 18.242 -5.594 -43.295 1.00 97.56 93 TRP A C 1
ATOM 725 O O . TRP A 1 93 ? 18.178 -6.407 -44.221 1.00 97.56 93 TRP A O 1
ATOM 735 N N . ILE A 1 94 ? 17.561 -5.725 -42.160 1.00 97.06 94 ILE A N 1
ATOM 736 C CA . ILE A 1 94 ? 16.852 -6.950 -41.760 1.00 97.06 94 ILE A CA 1
ATOM 737 C C . ILE A 1 94 ? 15.892 -7.462 -42.851 1.00 97.06 94 ILE A C 1
ATOM 739 O O . ILE A 1 94 ? 15.879 -8.656 -43.163 1.00 97.06 94 ILE A O 1
ATOM 743 N N . LEU A 1 95 ? 15.138 -6.554 -43.482 1.00 95.88 95 LEU A N 1
ATOM 744 C CA . LEU A 1 95 ? 14.150 -6.877 -44.522 1.00 95.88 95 LEU A CA 1
ATOM 745 C C . LEU A 1 95 ? 14.703 -6.832 -45.964 1.00 95.88 95 LEU A C 1
ATOM 747 O O . LEU A 1 95 ? 13.938 -6.946 -46.911 1.00 95.88 95 LEU A O 1
ATOM 751 N N . GLY A 1 96 ? 16.017 -6.678 -46.162 1.00 90.44 96 GLY A N 1
ATOM 752 C CA . GLY A 1 96 ? 16.643 -6.852 -47.484 1.00 90.44 96 GLY A CA 1
ATOM 753 C C . GLY A 1 96 ? 16.561 -5.665 -48.461 1.00 90.44 96 GLY A C 1
ATOM 754 O O . GLY A 1 96 ? 16.704 -5.866 -49.664 1.00 90.44 96 GLY A O 1
ATOM 755 N N . GLY A 1 97 ? 16.370 -4.430 -47.979 1.00 89.44 97 GLY A N 1
ATOM 756 C CA . GLY A 1 97 ? 16.307 -3.209 -48.804 1.00 89.44 97 GLY A CA 1
ATOM 757 C C . GLY A 1 97 ? 17.607 -2.391 -48.887 1.00 89.44 97 GLY A C 1
ATOM 758 O O . GLY A 1 97 ? 18.659 -2.793 -48.389 1.00 89.44 97 GLY A O 1
ATOM 759 N N . ASN A 1 98 ? 17.520 -1.197 -49.491 1.00 91.31 98 ASN A N 1
ATOM 760 C CA . ASN A 1 98 ? 18.617 -0.213 -49.530 1.00 91.31 98 ASN A CA 1
ATOM 761 C C . ASN A 1 98 ? 18.639 0.726 -48.312 1.00 91.31 98 ASN A C 1
ATOM 763 O O . ASN A 1 98 ? 19.695 1.247 -47.960 1.00 91.31 98 ASN A O 1
ATOM 767 N N . GLU A 1 99 ? 17.497 0.907 -47.652 1.00 92.88 99 GLU A N 1
ATOM 768 C CA . GLU A 1 99 ? 17.323 1.776 -46.484 1.00 92.88 99 GLU A CA 1
ATOM 769 C C . GLU A 1 99 ? 16.834 0.971 -45.275 1.00 92.88 99 GLU A C 1
ATOM 771 O O . GLU A 1 99 ? 16.155 -0.045 -45.474 1.00 92.88 99 GLU A O 1
ATOM 776 N N . PRO A 1 100 ? 17.128 1.416 -44.037 1.00 95.62 100 PRO A N 1
ATOM 777 C CA . PRO A 1 100 ? 16.592 0.765 -42.856 1.00 95.62 100 PRO A CA 1
ATOM 778 C C . PRO A 1 100 ? 15.077 0.937 -42.775 1.00 95.62 100 PRO A C 1
ATOM 780 O O . PRO A 1 100 ? 14.473 1.917 -43.232 1.00 95.62 100 PRO A O 1
ATOM 783 N N . THR A 1 101 ? 14.454 -0.040 -42.142 1.00 95.69 101 THR A N 1
ATOM 784 C CA . THR A 1 101 ? 13.016 -0.088 -41.901 1.00 95.69 101 THR A CA 1
ATOM 785 C C . THR A 1 101 ? 12.726 0.008 -40.410 1.00 95.69 101 THR A C 1
ATOM 787 O O . THR A 1 101 ? 13.638 -0.001 -39.585 1.00 95.69 101 THR A O 1
ATOM 790 N N . VAL A 1 102 ? 11.448 0.071 -40.034 1.00 95.75 102 VAL A N 1
ATOM 791 C CA . VAL A 1 102 ? 11.085 0.003 -38.613 1.00 95.75 102 VAL A CA 1
ATOM 792 C C . VAL A 1 102 ? 11.489 -1.343 -37.998 1.00 95.75 102 VAL A C 1
ATOM 794 O O . VAL A 1 102 ? 11.793 -1.377 -36.820 1.00 95.75 102 VAL A O 1
ATOM 797 N N . ALA A 1 103 ? 11.623 -2.419 -38.785 1.00 96.69 103 ALA A N 1
ATOM 798 C CA . ALA A 1 103 ? 12.169 -3.681 -38.276 1.00 96.69 103 ALA A CA 1
ATOM 799 C C . ALA A 1 103 ? 13.622 -3.541 -37.790 1.00 96.69 103 ALA A C 1
ATOM 801 O O . ALA A 1 103 ? 14.000 -4.166 -36.804 1.00 96.69 103 ALA A O 1
ATOM 802 N N . ASP A 1 104 ? 14.429 -2.705 -38.455 1.00 97.88 104 ASP A N 1
ATOM 803 C CA . ASP A 1 104 ? 15.784 -2.405 -37.994 1.00 97.88 104 ASP A CA 1
ATOM 804 C C . ASP A 1 104 ? 15.739 -1.588 -36.697 1.00 97.88 104 ASP A C 1
ATOM 806 O O . ASP A 1 104 ? 16.463 -1.911 -35.767 1.00 97.88 104 ASP A O 1
ATOM 810 N N . ILE A 1 105 ? 14.843 -0.597 -36.599 1.00 96.19 105 ILE A N 1
ATOM 811 C CA . ILE A 1 105 ? 14.639 0.199 -35.374 1.00 96.19 105 ILE A CA 1
ATOM 812 C C . ILE A 1 105 ? 14.232 -0.702 -34.199 1.00 96.19 105 ILE A C 1
ATOM 814 O O . ILE A 1 105 ? 14.853 -0.636 -33.141 1.00 96.19 105 ILE A O 1
ATOM 818 N N . ASP A 1 106 ? 13.224 -1.554 -34.400 1.00 96.06 106 ASP A N 1
ATOM 819 C CA . ASP A 1 106 ? 12.660 -2.447 -33.382 1.00 96.06 106 ASP A CA 1
ATOM 820 C C . ASP A 1 106 ? 13.700 -3.472 -32.881 1.00 96.06 106 ASP A C 1
ATOM 822 O O . ASP A 1 106 ? 13.668 -3.876 -31.718 1.00 96.06 106 ASP A O 1
ATOM 826 N N . GLY A 1 107 ? 14.642 -3.884 -33.740 1.00 96.62 107 GLY A N 1
ATOM 827 C CA . GLY A 1 107 ? 15.660 -4.886 -33.412 1.00 96.62 107 GLY A CA 1
ATOM 828 C C . GLY A 1 107 ? 17.001 -4.339 -32.909 1.00 96.62 107 GLY A C 1
ATOM 829 O O . GLY A 1 107 ? 17.668 -5.011 -32.127 1.00 96.62 107 GLY A O 1
ATOM 830 N N . VAL A 1 108 ? 17.453 -3.170 -33.378 1.00 97.56 108 VAL A N 1
ATOM 831 C CA . VAL A 1 108 ? 18.864 -2.746 -33.225 1.00 97.56 108 VAL A CA 1
ATOM 832 C C . VAL A 1 108 ? 19.189 -2.149 -31.864 1.00 97.56 108 VAL A C 1
ATOM 834 O O . VAL A 1 108 ? 20.318 -2.276 -31.392 1.00 97.56 108 VAL A O 1
ATOM 837 N N . TRP A 1 109 ? 18.226 -1.493 -31.222 1.00 96.88 109 TRP A N 1
ATOM 838 C CA . TRP A 1 109 ? 18.521 -0.613 -30.095 1.00 96.88 109 TRP A CA 1
ATOM 839 C C . TRP A 1 109 ? 19.115 -1.313 -28.853 1.00 96.88 109 TRP A C 1
ATOM 841 O O . TRP A 1 109 ? 19.946 -0.683 -28.208 1.00 96.88 109 TRP A O 1
ATOM 851 N N . PRO A 1 110 ? 18.829 -2.589 -28.503 1.00 97.38 110 PRO A N 1
ATOM 852 C CA . PRO A 1 110 ? 19.508 -3.228 -27.369 1.00 97.38 110 PRO A CA 1
ATOM 853 C C . PRO A 1 110 ? 20.989 -3.503 -27.650 1.00 97.38 110 PRO A C 1
ATOM 855 O O . PRO A 1 110 ? 21.809 -3.477 -26.733 1.00 97.38 110 PRO A O 1
ATOM 858 N N . PHE A 1 111 ? 21.331 -3.764 -28.917 1.00 97.75 111 PHE A N 1
ATOM 859 C CA . PHE A 1 111 ? 22.710 -3.948 -29.370 1.00 97.75 111 PHE A CA 1
ATOM 860 C C . PHE A 1 111 ? 23.437 -2.608 -29.422 1.00 97.75 111 PHE A C 1
ATOM 862 O O . PHE A 1 111 ? 24.558 -2.499 -28.940 1.00 97.75 111 PHE A O 1
ATOM 869 N N . GLU A 1 112 ? 22.783 -1.583 -29.968 1.00 96.75 112 GLU A N 1
ATOM 870 C CA . GLU A 1 112 ? 23.289 -0.211 -29.969 1.00 96.75 112 GLU A CA 1
ATOM 871 C C . GLU A 1 112 ? 23.558 0.283 -28.548 1.00 96.75 112 GLU A C 1
ATOM 873 O O . GLU A 1 112 ? 24.663 0.745 -28.280 1.00 96.75 112 GLU A O 1
ATOM 878 N N . TRP A 1 113 ? 22.621 0.070 -27.622 1.00 96.62 113 TRP A N 1
ATOM 879 C CA . TRP A 1 113 ? 22.789 0.437 -26.221 1.00 96.62 113 TRP A CA 1
ATOM 880 C C . TRP A 1 113 ? 24.029 -0.221 -25.609 1.00 96.62 113 TRP A C 1
ATOM 882 O O . TRP A 1 113 ? 24.845 0.460 -25.003 1.00 96.62 113 TRP A O 1
ATOM 892 N N . LEU A 1 114 ? 24.237 -1.523 -25.825 1.00 95.62 114 LEU A N 1
ATOM 893 C CA . LEU A 1 114 ? 25.413 -2.230 -25.303 1.00 95.62 114 LEU A CA 1
ATOM 894 C C . LEU A 1 114 ? 26.735 -1.828 -25.966 1.00 95.62 114 LEU A C 1
ATOM 896 O O . LEU A 1 114 ? 27.779 -1.887 -25.323 1.00 95.62 114 LEU A O 1
ATOM 900 N N . MET A 1 115 ? 26.708 -1.499 -27.257 1.00 95.00 115 MET A N 1
ATOM 901 C CA . MET A 1 115 ? 27.920 -1.308 -28.055 1.00 95.00 115 MET A CA 1
ATOM 902 C C . MET A 1 115 ? 28.363 0.152 -28.163 1.00 95.00 115 MET A C 1
ATOM 904 O O . MET A 1 115 ? 29.544 0.407 -28.392 1.00 95.00 115 MET A O 1
ATOM 908 N N . ILE A 1 116 ? 27.427 1.098 -28.087 1.00 94.44 116 ILE A N 1
ATOM 909 C CA . ILE A 1 116 ? 27.641 2.504 -28.452 1.00 94.44 116 ILE A CA 1
ATOM 910 C C . ILE A 1 116 ? 27.389 3.445 -27.272 1.00 94.44 116 ILE A C 1
ATOM 912 O O . ILE A 1 116 ? 28.058 4.477 -27.181 1.00 94.44 116 ILE A O 1
ATOM 916 N N . ASP A 1 117 ? 26.456 3.121 -26.369 1.00 93.31 117 ASP A N 1
ATOM 917 C CA . ASP A 1 117 ? 26.117 4.013 -25.260 1.00 93.31 117 ASP A CA 1
ATOM 918 C C . ASP A 1 117 ? 27.292 4.138 -24.266 1.00 93.31 117 ASP A C 1
ATOM 920 O O . ASP A 1 117 ? 27.766 3.127 -23.734 1.00 93.31 117 ASP A O 1
ATOM 924 N N . PRO A 1 118 ? 27.762 5.363 -23.956 1.00 91.19 118 PRO A N 1
ATOM 925 C CA . PRO A 1 118 ? 28.853 5.572 -23.006 1.00 91.19 118 PRO A CA 1
ATOM 926 C C . PRO A 1 118 ? 28.589 5.009 -21.603 1.00 91.19 118 PRO A C 1
ATOM 928 O O . PRO A 1 118 ? 29.535 4.633 -20.914 1.00 91.19 118 PRO A O 1
ATOM 931 N N . TYR A 1 119 ? 27.328 4.932 -21.167 1.00 90.38 119 TYR A N 1
ATOM 932 C CA . TYR A 1 119 ? 26.956 4.358 -19.871 1.00 90.38 119 TYR A CA 1
ATOM 933 C C . TYR A 1 119 ? 27.027 2.829 -19.844 1.00 90.38 119 TYR A C 1
ATOM 935 O O . TYR A 1 119 ? 26.999 2.249 -18.761 1.00 90.38 119 TYR A O 1
ATOM 943 N N . MET A 1 120 ? 27.151 2.184 -21.007 1.00 93.50 120 MET A N 1
ATOM 944 C CA . MET A 1 120 ? 27.346 0.741 -21.152 1.00 93.50 120 MET A CA 1
ATOM 945 C C . MET A 1 120 ? 28.791 0.383 -21.516 1.00 93.50 120 MET A C 1
ATOM 947 O O . MET A 1 120 ? 29.074 -0.773 -21.834 1.00 93.50 120 MET A O 1
ATOM 951 N N . ALA A 1 121 ? 29.730 1.333 -21.442 1.00 90.62 121 ALA A N 1
ATOM 952 C CA . ALA A 1 121 ? 31.140 1.067 -21.710 1.00 90.62 121 ALA A CA 1
ATOM 953 C C . ALA A 1 121 ? 31.640 -0.161 -20.923 1.00 90.62 121 ALA A C 1
ATOM 955 O O . ALA A 1 121 ? 31.303 -0.344 -19.753 1.00 90.62 121 ALA A O 1
ATOM 956 N N . GLU A 1 122 ? 32.404 -1.027 -21.597 1.00 91.12 122 GLU A N 1
ATOM 957 C CA . GLU A 1 122 ? 32.962 -2.279 -21.049 1.00 91.12 122 GLU A CA 1
ATOM 958 C C . GLU A 1 122 ? 31.915 -3.327 -20.606 1.00 91.12 122 GLU A C 1
ATOM 960 O O . GLU A 1 122 ? 32.261 -4.401 -20.110 1.00 91.12 122 GLU A O 1
ATOM 965 N N . SER A 1 123 ? 30.621 -3.079 -20.832 1.00 93.56 123 SER A N 1
ATOM 966 C CA . SER A 1 123 ? 29.546 -4.005 -20.448 1.00 93.56 123 SER A CA 1
ATOM 967 C C . SER A 1 123 ? 29.498 -5.259 -21.317 1.00 93.56 123 SER A C 1
ATOM 969 O O . SER A 1 123 ? 28.963 -6.276 -20.870 1.00 93.56 123 SER A O 1
ATOM 971 N N . LEU A 1 124 ? 30.094 -5.217 -22.512 1.00 93.94 124 LEU A N 1
ATOM 972 C CA . LEU A 1 124 ? 30.194 -6.326 -23.456 1.00 93.94 124 LEU A CA 1
ATOM 973 C C . LEU A 1 124 ? 31.673 -6.693 -23.699 1.00 93.94 124 LEU A C 1
ATOM 975 O O . LEU A 1 124 ? 32.323 -6.069 -24.535 1.00 93.94 124 LEU A O 1
ATOM 979 N N . PRO A 1 125 ? 32.229 -7.684 -22.979 1.00 93.31 125 PRO A N 1
ATOM 980 C CA . PRO A 1 125 ? 33.616 -8.098 -23.169 1.00 93.31 125 PRO A CA 1
ATOM 981 C C . PRO A 1 125 ? 33.847 -8.734 -24.549 1.00 93.31 125 PRO A C 1
ATOM 983 O O . PRO A 1 125 ? 33.065 -9.586 -24.986 1.00 93.31 125 PRO A O 1
ATOM 986 N N . GLU A 1 126 ? 34.961 -8.386 -25.202 1.00 93.62 126 GLU A N 1
ATOM 987 C CA . GLU A 1 126 ? 35.309 -8.867 -26.553 1.00 93.62 126 GLU A CA 1
ATOM 988 C C . GLU A 1 126 ? 35.425 -10.399 -26.637 1.00 93.62 126 GLU A C 1
ATOM 990 O O . GLU A 1 126 ? 35.125 -11.016 -27.663 1.00 93.62 126 GLU A O 1
ATOM 995 N N . GLU A 1 127 ? 35.800 -11.048 -25.533 1.00 93.81 127 GLU A N 1
ATOM 996 C CA . GLU A 1 127 ? 35.846 -12.507 -25.427 1.00 93.81 127 GLU A CA 1
ATOM 997 C C . GLU A 1 127 ? 34.471 -13.172 -25.602 1.00 93.81 127 GLU A C 1
ATOM 999 O O . GLU A 1 127 ? 34.408 -14.340 -25.991 1.00 93.81 127 GLU A O 1
ATOM 1004 N N . PHE A 1 128 ? 33.367 -12.454 -25.390 1.00 92.62 128 PHE A N 1
ATOM 1005 C CA . PHE A 1 128 ? 32.012 -12.982 -25.565 1.00 92.62 128 PHE A CA 1
ATOM 1006 C C . PHE A 1 128 ? 31.359 -12.508 -26.857 1.00 92.62 128 PHE A C 1
ATOM 1008 O O . PHE A 1 128 ? 30.728 -13.325 -27.530 1.00 92.62 128 PHE A O 1
ATOM 1015 N N . ALA A 1 129 ? 31.543 -11.241 -27.227 1.00 94.56 129 ALA A N 1
ATOM 1016 C CA . ALA A 1 129 ? 31.069 -10.693 -28.490 1.00 94.56 129 ALA A CA 1
ATOM 1017 C C . ALA A 1 129 ? 32.023 -9.611 -29.001 1.00 94.56 129 ALA A C 1
ATOM 1019 O O . ALA A 1 129 ? 32.234 -8.592 -28.352 1.00 94.56 129 ALA A O 1
ATOM 1020 N N . SER A 1 130 ? 32.572 -9.834 -30.191 1.00 95.81 130 SER A N 1
ATOM 1021 C CA . SER A 1 130 ? 33.474 -8.912 -30.878 1.00 95.81 130 SER A CA 1
ATOM 1022 C C . SER A 1 130 ? 33.146 -8.866 -32.366 1.00 95.81 130 SER A C 1
ATOM 1024 O O . SER A 1 130 ? 32.443 -9.737 -32.887 1.00 95.81 130 SER A O 1
ATOM 1026 N N . GLU A 1 131 ? 33.695 -7.876 -33.066 1.00 96.25 131 GLU A N 1
ATOM 1027 C CA . GLU A 1 131 ? 33.562 -7.762 -34.521 1.00 96.25 131 GLU A CA 1
ATOM 1028 C C . GLU A 1 131 ? 34.163 -8.969 -35.261 1.00 96.25 131 GLU A C 1
ATOM 1030 O O . GLU A 1 131 ? 33.659 -9.347 -36.311 1.00 96.25 131 GLU A O 1
ATOM 1035 N N . GLU A 1 132 ? 35.181 -9.628 -34.698 1.00 97.12 132 GLU A N 1
ATOM 1036 C CA . GLU A 1 132 ? 35.731 -10.872 -35.255 1.00 97.12 132 GLU A CA 1
ATOM 1037 C C . GLU A 1 132 ? 34.712 -12.022 -35.198 1.00 97.12 132 GLU A C 1
ATOM 1039 O O . GLU A 1 132 ? 34.602 -12.807 -36.139 1.00 97.12 132 GLU A O 1
ATOM 1044 N N . LYS A 1 133 ? 33.942 -12.113 -34.104 1.00 97.06 133 LYS A N 1
ATOM 1045 C CA . LYS A 1 133 ? 32.968 -13.194 -33.877 1.00 97.06 133 LYS A CA 1
ATOM 1046 C C . LYS A 1 133 ? 31.622 -12.940 -34.551 1.00 97.06 133 LYS A C 1
ATOM 1048 O O . LYS A 1 133 ? 30.997 -13.888 -35.019 1.00 97.06 133 LYS A O 1
ATOM 1053 N N . PHE A 1 134 ? 31.178 -11.684 -34.591 1.00 98.38 134 PHE A N 1
ATOM 1054 C CA . PHE A 1 134 ? 29.868 -11.279 -35.111 1.00 98.38 134 PHE A CA 1
ATOM 1055 C C . PHE A 1 134 ? 29.974 -10.099 -36.102 1.00 98.38 134 PHE A C 1
ATOM 1057 O O . PHE A 1 134 ? 29.390 -9.030 -35.875 1.00 98.38 134 PHE A O 1
ATOM 1064 N N . PRO A 1 135 ? 30.738 -10.242 -37.202 1.00 98.38 135 PRO A N 1
ATOM 1065 C CA . PRO A 1 135 ? 31.052 -9.132 -38.101 1.00 98.38 135 PRO A CA 1
ATOM 1066 C C . PRO A 1 135 ? 29.814 -8.490 -38.737 1.00 98.38 135 PRO A C 1
ATOM 1068 O O . PRO A 1 135 ? 29.768 -7.264 -38.886 1.00 98.38 135 PRO A O 1
ATOM 1071 N N . LYS A 1 136 ? 28.785 -9.269 -39.100 1.00 98.62 136 LYS A N 1
ATOM 1072 C CA . LYS A 1 136 ? 27.578 -8.726 -39.746 1.00 98.62 136 LYS A CA 1
ATOM 1073 C C . LYS A 1 136 ? 26.727 -7.935 -38.761 1.00 98.62 136 LYS A C 1
ATOM 1075 O O . LYS A 1 136 ? 26.245 -6.857 -39.115 1.00 98.62 136 LYS A O 1
ATOM 1080 N N . THR A 1 137 ? 26.599 -8.423 -37.530 1.00 98.50 137 THR A N 1
ATOM 1081 C CA . THR A 1 137 ? 25.876 -7.757 -36.438 1.00 98.50 137 THR A CA 1
ATOM 1082 C C . THR A 1 137 ? 26.532 -6.421 -36.099 1.00 98.50 137 THR A C 1
ATOM 1084 O O . THR A 1 137 ? 25.871 -5.381 -36.118 1.00 98.50 137 THR A O 1
ATOM 1087 N N . PHE A 1 138 ? 27.858 -6.408 -35.912 1.00 98.38 138 PHE A N 1
ATOM 1088 C CA . PHE A 1 138 ? 28.609 -5.177 -35.650 1.00 98.38 138 PHE A CA 1
ATOM 1089 C C . PHE A 1 138 ? 28.542 -4.184 -36.817 1.00 98.38 138 PHE A C 1
ATOM 1091 O O . PHE A 1 138 ? 28.466 -2.968 -36.617 1.00 98.38 138 PHE A O 1
ATOM 1098 N N . ALA A 1 139 ? 28.585 -4.675 -38.058 1.00 98.38 139 ALA A N 1
ATOM 1099 C CA . ALA A 1 139 ? 28.423 -3.832 -39.238 1.00 98.38 139 ALA A CA 1
ATOM 1100 C C . ALA A 1 139 ? 27.006 -3.244 -39.340 1.00 98.38 139 ALA A C 1
ATOM 1102 O O . ALA A 1 139 ? 26.859 -2.105 -39.778 1.00 98.38 139 ALA A O 1
ATOM 1103 N N . TRP A 1 140 ? 25.970 -3.997 -38.962 1.00 98.56 140 TRP A N 1
ATOM 1104 C CA . TRP A 1 140 ? 24.580 -3.537 -38.965 1.00 98.56 140 TRP A CA 1
ATOM 1105 C C . TRP A 1 140 ? 24.333 -2.410 -37.965 1.00 98.56 140 TRP A C 1
ATOM 1107 O O . TRP A 1 140 ? 23.830 -1.367 -38.378 1.00 98.56 140 TRP A O 1
ATOM 1117 N N . VAL A 1 141 ? 24.786 -2.551 -36.715 1.00 98.31 141 VAL A N 1
ATOM 1118 C CA . VAL A 1 141 ? 24.655 -1.498 -35.690 1.00 98.31 141 VAL A CA 1
ATOM 1119 C C . VAL A 1 141 ? 25.356 -0.206 -36.125 1.00 98.31 141 VAL A C 1
ATOM 1121 O O . VAL A 1 141 ? 24.745 0.861 -36.119 1.00 98.31 141 VAL A O 1
ATOM 1124 N N . ARG A 1 142 ? 26.615 -0.287 -36.582 1.00 98.06 142 ARG A N 1
ATOM 1125 C CA . ARG A 1 142 ? 27.365 0.898 -37.051 1.00 98.06 142 ARG A CA 1
ATOM 1126 C C . ARG A 1 142 ? 26.675 1.585 -38.221 1.00 98.06 142 ARG A C 1
ATOM 1128 O O . ARG A 1 142 ? 26.456 2.791 -3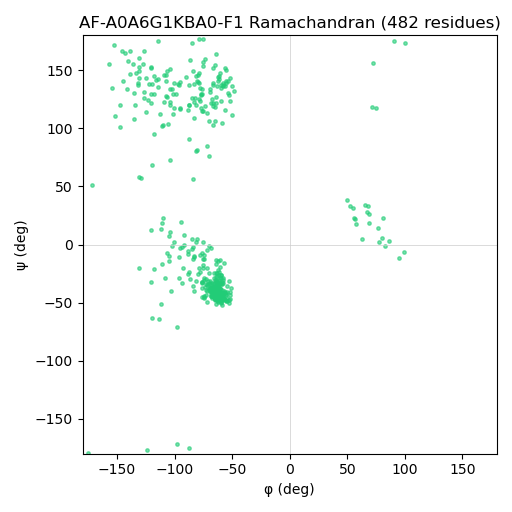8.189 1.00 98.06 142 ARG A O 1
ATOM 1135 N N . ARG A 1 143 ? 26.272 0.804 -39.223 1.00 97.88 143 ARG A N 1
ATOM 1136 C CA . ARG A 1 143 ? 25.581 1.323 -40.406 1.00 97.88 143 ARG A CA 1
ATOM 1137 C C . ARG A 1 143 ? 24.251 1.983 -40.043 1.00 97.88 143 ARG A C 1
ATOM 1139 O O . ARG A 1 143 ? 23.920 3.015 -40.618 1.00 97.88 143 ARG A O 1
ATOM 1146 N N . PHE A 1 144 ? 23.505 1.422 -39.090 1.00 98.00 144 PHE A N 1
ATOM 1147 C CA . PHE A 1 144 ? 22.290 2.045 -38.573 1.00 98.00 144 PHE A CA 1
ATOM 1148 C C . PHE A 1 144 ? 22.591 3.401 -37.920 1.00 98.00 144 PHE A C 1
ATOM 1150 O O . PHE A 1 144 ? 21.938 4.394 -38.237 1.00 98.00 144 PHE A O 1
ATOM 1157 N N . MET A 1 145 ? 23.623 3.482 -37.077 1.00 97.56 145 MET A N 1
ATOM 1158 C CA . MET A 1 145 ? 23.993 4.733 -36.405 1.00 97.56 145 MET A CA 1
ATOM 1159 C C . MET A 1 145 ? 24.561 5.798 -37.349 1.00 97.56 145 MET A C 1
ATOM 1161 O O . MET A 1 145 ? 24.286 6.988 -37.164 1.00 97.56 145 MET A O 1
ATOM 1165 N N . ASP A 1 146 ? 25.270 5.398 -38.404 1.00 97.00 146 ASP A N 1
ATOM 1166 C CA . ASP A 1 146 ? 25.690 6.305 -39.476 1.00 97.00 146 ASP A CA 1
ATOM 1167 C C . ASP A 1 146 ? 24.485 6.903 -40.218 1.00 97.00 146 ASP A C 1
ATOM 1169 O O . ASP A 1 146 ? 24.458 8.105 -40.512 1.00 97.00 146 ASP A O 1
ATOM 1173 N N . GLU A 1 147 ? 23.449 6.097 -40.466 1.00 95.81 147 GLU A N 1
ATOM 1174 C CA . GLU A 1 147 ? 22.200 6.564 -41.067 1.00 95.81 147 GLU A CA 1
ATOM 1175 C C . GLU A 1 147 ? 21.448 7.518 -40.125 1.00 95.81 147 GLU A C 1
ATOM 1177 O O . GLU A 1 147 ? 21.006 8.585 -40.556 1.00 95.81 147 GLU A O 1
ATOM 1182 N N . VAL A 1 148 ? 21.364 7.207 -38.824 1.00 94.69 148 VAL A N 1
ATOM 1183 C CA . VAL A 1 148 ? 20.776 8.103 -37.807 1.00 94.69 148 VAL A CA 1
ATOM 1184 C C . VAL A 1 148 ? 21.504 9.446 -37.787 1.00 94.69 148 VAL A C 1
ATOM 1186 O O . VAL A 1 148 ? 20.865 10.504 -37.820 1.00 94.69 148 VAL A O 1
ATOM 1189 N N . LYS A 1 149 ? 22.841 9.431 -37.778 1.00 95.25 149 LYS A N 1
ATOM 1190 C CA . LYS A 1 149 ? 23.667 10.643 -37.817 1.00 95.25 149 LYS A CA 1
ATOM 1191 C C . LYS A 1 149 ? 23.402 11.454 -39.083 1.00 95.25 149 LYS A C 1
ATOM 1193 O O . LYS A 1 149 ? 23.215 12.667 -38.993 1.00 95.25 149 LYS A O 1
ATOM 1198 N N . THR A 1 150 ? 23.345 10.795 -40.237 1.00 94.81 150 THR A N 1
ATOM 1199 C CA . THR A 1 150 ? 23.074 11.430 -41.534 1.00 94.81 150 THR A CA 1
ATOM 1200 C C . THR A 1 150 ? 21.683 12.060 -41.567 1.00 94.81 150 THR A C 1
ATOM 1202 O O . THR A 1 150 ? 21.536 13.231 -41.909 1.00 94.81 150 THR A O 1
ATOM 1205 N N . ARG A 1 151 ? 20.646 11.344 -41.128 1.00 92.56 151 ARG A N 1
ATOM 1206 C CA . ARG A 1 151 ? 19.277 11.879 -41.106 1.00 92.56 151 ARG A CA 1
ATOM 1207 C C . ARG A 1 151 ? 19.109 13.015 -40.103 1.00 92.56 151 ARG A C 1
ATOM 1209 O O . ARG A 1 151 ? 18.371 13.958 -40.371 1.00 92.56 151 ARG A O 1
ATOM 1216 N N . LYS A 1 152 ? 19.828 12.986 -38.978 1.00 92.75 152 LYS A N 1
ATOM 1217 C CA . LYS A 1 152 ? 19.805 14.067 -37.982 1.00 92.75 152 LYS A CA 1
ATOM 1218 C C . LYS A 1 152 ? 20.366 15.389 -38.520 1.00 92.75 152 LYS A C 1
ATOM 1220 O O . LYS A 1 152 ? 19.916 16.441 -38.075 1.00 92.75 152 LYS A O 1
ATOM 1225 N N . THR A 1 153 ? 21.318 15.365 -39.460 1.00 93.69 153 THR A N 1
ATOM 1226 C CA . THR A 1 153 ? 21.835 16.598 -40.093 1.00 93.69 153 THR A CA 1
ATOM 1227 C C . THR A 1 153 ? 20.912 17.137 -41.184 1.00 93.69 153 THR A C 1
ATOM 1229 O O . THR A 1 153 ? 20.922 18.338 -41.441 1.00 93.69 153 THR A O 1
ATOM 1232 N N . GLN A 1 154 ? 20.108 16.268 -41.801 1.00 93.31 154 GLN A N 1
ATOM 1233 C CA . GLN A 1 154 ? 19.147 16.623 -42.849 1.00 93.31 154 GLN A CA 1
ATOM 1234 C C . GLN A 1 154 ? 17.774 17.032 -42.294 1.00 93.31 154 GLN A C 1
ATOM 1236 O O . GLN A 1 154 ? 17.030 17.759 -42.950 1.00 93.31 154 GLN A O 1
ATOM 1241 N N . GLY A 1 155 ? 17.422 16.551 -41.101 1.00 88.88 155 GLY A N 1
ATOM 1242 C CA . GLY A 1 155 ? 16.139 16.813 -40.464 1.00 88.88 155 GLY A CA 1
ATOM 1243 C C . GLY A 1 155 ? 16.004 18.237 -39.908 1.00 88.88 155 GLY A C 1
ATOM 1244 O O . GLY A 1 155 ? 16.999 18.913 -39.629 1.00 88.88 155 GLY A O 1
ATOM 1245 N N . PRO A 1 156 ? 14.763 18.709 -39.696 1.00 91.50 156 PRO A N 1
ATOM 1246 C CA . PRO A 1 156 ? 14.530 19.974 -39.014 1.00 91.50 156 PRO A CA 1
ATOM 1247 C C . PRO A 1 156 ? 15.078 19.919 -37.582 1.00 91.50 156 PRO A C 1
ATOM 1249 O O . PRO A 1 156 ? 14.959 18.906 -36.889 1.00 91.50 156 PRO A O 1
ATOM 1252 N N . LYS A 1 157 ? 15.654 21.031 -37.109 1.00 89.69 157 LYS A N 1
ATOM 1253 C CA . LYS A 1 157 ? 16.093 21.138 -35.711 1.00 89.69 157 LYS A CA 1
ATOM 1254 C C . LYS A 1 157 ? 14.861 21.123 -34.794 1.00 89.69 157 LYS A C 1
ATOM 1256 O O . LYS A 1 157 ? 14.008 22.000 -34.949 1.00 89.69 157 LYS A O 1
ATOM 1261 N N . PRO A 1 158 ? 14.752 20.179 -33.842 1.00 89.94 158 PRO A N 1
ATOM 1262 C CA . PRO A 1 158 ? 13.601 20.115 -32.953 1.00 89.94 158 PRO A CA 1
ATOM 1263 C C . PRO A 1 158 ? 13.563 21.335 -32.028 1.00 89.94 158 PRO A C 1
ATOM 1265 O O . PRO A 1 158 ? 14.587 21.764 -31.492 1.00 89.94 158 PRO A O 1
ATOM 1268 N N . THR A 1 159 ? 12.370 21.887 -31.814 1.00 90.25 159 THR A N 1
ATOM 1269 C CA . THR A 1 159 ? 12.149 22.933 -30.811 1.00 90.25 159 THR A CA 1
ATOM 1270 C C . THR A 1 159 ? 12.075 22.296 -29.428 1.00 90.25 159 THR A C 1
ATOM 1272 O O . THR A 1 159 ? 11.242 21.423 -29.189 1.00 90.25 159 THR A O 1
ATOM 1275 N N . ARG A 1 160 ? 12.929 22.738 -28.500 1.00 91.88 160 ARG A N 1
ATOM 1276 C CA . ARG A 1 160 ? 12.878 22.295 -27.103 1.00 91.88 160 ARG A CA 1
ATOM 1277 C C . ARG A 1 160 ? 11.733 23.004 -26.380 1.00 91.88 160 ARG A C 1
ATOM 1279 O O . ARG A 1 160 ? 11.665 24.228 -26.409 1.00 91.88 160 ARG A O 1
ATOM 1286 N N . LEU A 1 161 ? 10.876 22.233 -25.718 1.00 92.19 161 LEU A N 1
ATOM 1287 C CA . LEU A 1 161 ? 9.820 22.732 -24.836 1.00 92.19 161 LEU A CA 1
ATOM 1288 C C . LEU A 1 161 ? 10.115 22.283 -23.402 1.00 92.19 161 LEU A C 1
ATOM 1290 O O . LEU A 1 161 ? 10.602 21.171 -23.196 1.00 92.19 161 LEU A O 1
ATOM 1294 N N . ASP A 1 162 ? 9.839 23.145 -22.424 1.00 94.38 162 ASP A N 1
ATOM 1295 C CA . ASP A 1 162 ? 9.805 22.751 -21.014 1.00 94.38 162 ASP A CA 1
ATOM 1296 C C . ASP A 1 162 ? 8.432 22.163 -20.637 1.00 94.38 162 ASP A C 1
ATOM 1298 O O . ASP A 1 162 ? 7.495 22.161 -21.440 1.00 94.38 162 ASP A O 1
ATOM 1302 N N . GLY A 1 163 ? 8.308 21.637 -19.414 1.00 91.25 163 GLY A N 1
ATOM 1303 C CA . GLY A 1 163 ? 7.078 20.982 -18.959 1.00 91.25 163 GLY A CA 1
ATOM 1304 C C . GLY A 1 163 ? 5.852 21.902 -18.942 1.00 91.25 163 GLY A C 1
ATOM 1305 O O . GLY A 1 163 ? 4.743 21.443 -19.220 1.00 91.25 163 GLY A O 1
ATOM 1306 N N . SER A 1 164 ? 6.039 23.196 -18.672 1.00 92.12 164 SER A N 1
ATOM 1307 C CA . SER A 1 164 ? 4.953 24.181 -18.653 1.00 92.12 164 SER A CA 1
ATOM 1308 C C . SER A 1 164 ? 4.462 24.477 -20.066 1.00 92.12 164 SER A C 1
ATOM 1310 O O . SER A 1 164 ? 3.269 24.343 -20.336 1.00 92.12 164 SER A O 1
ATOM 1312 N N . ALA A 1 165 ? 5.382 24.771 -20.988 1.00 92.88 165 ALA A N 1
ATOM 1313 C CA . ALA A 1 165 ? 5.073 25.012 -22.392 1.00 92.88 165 ALA A CA 1
ATOM 1314 C C . ALA A 1 165 ? 4.420 23.785 -23.050 1.00 92.88 165 ALA A C 1
ATOM 1316 O O . ALA A 1 165 ? 3.489 23.924 -23.844 1.00 92.88 165 ALA A O 1
ATOM 1317 N N . MET A 1 166 ? 4.868 22.571 -22.701 1.00 92.56 166 MET A N 1
ATOM 1318 C CA . MET A 1 166 ? 4.258 21.330 -23.190 1.00 92.56 166 MET A CA 1
ATOM 1319 C C . MET A 1 166 ? 2.821 21.174 -22.677 1.00 92.56 166 MET A C 1
ATOM 1321 O O . MET A 1 166 ? 1.905 20.920 -23.457 1.00 92.56 166 MET A O 1
ATOM 1325 N N . LYS A 1 167 ? 2.602 21.388 -21.373 1.00 90.69 167 LYS A N 1
ATOM 1326 C CA . LYS A 1 167 ? 1.275 21.314 -20.750 1.00 90.69 167 LYS A CA 1
ATOM 1327 C C . LYS A 1 167 ? 0.299 22.315 -21.365 1.00 90.69 167 LYS A C 1
ATOM 1329 O O . LYS A 1 167 ? -0.823 21.931 -21.685 1.00 90.69 167 LYS A O 1
ATOM 1334 N N . GLU A 1 168 ? 0.707 23.571 -21.527 1.00 89.44 168 GLU A N 1
ATOM 1335 C CA . GLU A 1 168 ? -0.124 24.608 -22.150 1.00 89.44 168 GLU A CA 1
ATOM 1336 C C . GLU A 1 168 ? -0.485 24.240 -23.588 1.00 89.44 168 GLU A C 1
ATOM 1338 O O . GLU A 1 168 ? -1.655 24.294 -23.964 1.00 89.44 168 GLU A O 1
ATOM 1343 N N . ARG A 1 169 ? 0.501 23.784 -24.370 1.00 90.31 169 ARG A N 1
ATOM 1344 C CA . ARG A 1 169 ? 0.287 23.380 -25.760 1.00 90.31 169 ARG A CA 1
ATOM 1345 C C . ARG A 1 169 ? -0.665 22.190 -25.888 1.00 90.31 169 ARG A C 1
ATOM 1347 O O . ARG A 1 169 ? -1.511 22.213 -26.773 1.00 90.31 169 ARG A O 1
ATOM 1354 N N . VAL A 1 170 ? -0.539 21.177 -25.031 1.00 89.62 170 VAL A N 1
ATOM 1355 C CA . VAL A 1 170 ? -1.366 19.957 -25.087 1.00 89.62 170 VAL A CA 1
ATOM 1356 C C . VAL A 1 170 ? -2.784 20.200 -24.588 1.00 89.62 170 VAL A C 1
ATOM 1358 O O . VAL A 1 170 ? -3.738 19.774 -25.226 1.00 89.62 170 VAL A O 1
ATOM 1361 N N . VAL A 1 171 ? -2.952 20.916 -23.476 1.00 87.06 171 VAL A N 1
ATOM 1362 C CA . VAL A 1 171 ? -4.295 21.222 -22.955 1.00 87.06 171 VAL A CA 1
ATOM 1363 C C . VAL A 1 171 ? -5.020 22.231 -23.853 1.00 87.06 171 VAL A C 1
ATOM 1365 O O . VAL A 1 171 ? -6.241 22.183 -23.962 1.00 87.06 171 VAL A O 1
ATOM 1368 N N . GLY A 1 172 ? -4.281 23.135 -24.504 1.00 84.06 172 GLY A N 1
ATOM 1369 C CA . GLY A 1 172 ? -4.829 24.127 -25.429 1.00 84.06 172 GLY A CA 1
ATOM 1370 C C . GLY A 1 172 ? -5.053 23.628 -26.860 1.00 84.06 172 GLY A C 1
ATOM 1371 O O . GLY A 1 172 ? -5.677 24.335 -27.651 1.00 84.06 172 GLY A O 1
ATOM 1372 N N . SER A 1 173 ? -4.552 22.443 -27.224 1.00 85.81 173 SER A N 1
ATOM 1373 C CA . SER A 1 173 ? -4.752 21.887 -28.562 1.00 85.81 173 SER A CA 1
ATOM 1374 C C . SER A 1 173 ? -6.119 21.227 -28.692 1.00 85.81 173 SER A C 1
ATOM 1376 O O . SER A 1 173 ? -6.561 20.511 -27.797 1.00 85.81 173 SER A O 1
ATOM 1378 N N . SER A 1 174 ? -6.753 21.411 -29.846 1.00 78.88 174 SER A N 1
ATOM 1379 C CA . SER A 1 174 ? -7.873 20.582 -30.286 1.00 78.88 174 SER A CA 1
ATOM 1380 C C . SER A 1 174 ? -7.399 19.656 -31.404 1.00 78.88 174 SER A C 1
ATOM 1382 O O . SER A 1 174 ? -6.468 19.968 -32.145 1.00 78.88 174 SER A O 1
ATOM 1384 N N . THR A 1 175 ? -8.006 18.484 -31.499 1.00 71.50 175 THR A N 1
ATOM 1385 C CA . THR A 1 175 ? -7.794 17.517 -32.579 1.00 71.50 175 THR A CA 1
ATOM 1386 C C . THR A 1 175 ? -9.170 17.052 -33.027 1.00 71.50 175 THR A C 1
ATOM 1388 O O . THR A 1 175 ? -10.110 17.052 -32.227 1.00 71.50 175 THR A O 1
ATOM 1391 N N . GLU A 1 176 ? -9.314 16.733 -34.312 1.00 72.69 176 GLU A N 1
ATOM 1392 C CA . GLU A 1 176 ? -10.550 16.143 -34.819 1.00 72.69 176 GLU A CA 1
ATOM 1393 C C . GLU A 1 176 ? -10.860 14.868 -34.031 1.00 72.69 176 GLU A C 1
ATOM 1395 O O . GLU A 1 176 ? -9.964 14.078 -33.739 1.00 72.69 176 GLU A O 1
ATOM 1400 N N . GLN A 1 177 ? -12.122 14.682 -33.639 1.00 64.31 177 GLN A N 1
ATOM 1401 C CA . GLN A 1 177 ? -12.512 13.470 -32.929 1.00 64.31 177 GLN A CA 1
ATOM 1402 C C . GLN A 1 177 ? -12.331 12.270 -33.853 1.00 64.31 177 GLN A C 1
ATOM 1404 O O . GLN A 1 177 ? -13.121 12.050 -34.772 1.00 64.31 177 GLN A O 1
ATOM 1409 N N . GLU A 1 178 ? -11.295 11.485 -33.583 1.00 72.38 178 GLU A N 1
ATOM 1410 C CA . GLU A 1 178 ? -11.131 10.171 -34.177 1.00 72.38 178 GLU A CA 1
ATOM 1411 C C . GLU A 1 178 ? -12.366 9.319 -33.838 1.00 72.38 178 GLU A C 1
ATOM 1413 O O . GLU A 1 178 ? -12.910 9.388 -32.728 1.00 72.38 178 GLU A O 1
ATOM 1418 N N . MET A 1 179 ? -12.867 8.546 -34.806 1.00 76.12 179 MET A N 1
ATOM 1419 C CA . MET A 1 179 ? -14.013 7.662 -34.579 1.00 76.12 179 MET A CA 1
ATOM 1420 C C . MET A 1 179 ? -13.590 6.481 -33.699 1.00 76.12 179 MET A C 1
ATOM 1422 O O . MET A 1 179 ? -13.259 5.404 -34.182 1.00 76.12 179 MET A O 1
ATOM 1426 N N . LEU A 1 180 ? -13.620 6.694 -32.383 1.00 85.31 180 LEU A N 1
ATOM 1427 C CA . LEU A 1 180 ? -13.285 5.679 -31.392 1.00 85.31 180 LEU A CA 1
ATOM 1428 C C . LEU A 1 180 ? -14.485 4.768 -31.109 1.00 85.31 180 LEU A C 1
ATOM 1430 O O . LEU A 1 180 ? -15.565 5.213 -30.683 1.00 85.31 180 LEU A O 1
ATOM 1434 N N . THR A 1 181 ? -14.265 3.473 -31.324 1.00 89.00 181 THR A N 1
ATOM 1435 C CA . THR A 1 181 ? -15.233 2.399 -31.088 1.00 89.00 181 THR A CA 1
ATOM 1436 C C . THR A 1 181 ? -14.829 1.553 -29.888 1.00 89.00 181 THR A C 1
ATOM 1438 O O . THR A 1 181 ? -13.646 1.301 -29.662 1.00 89.00 181 THR A O 1
ATOM 1441 N N . VAL A 1 182 ? -15.821 1.070 -29.145 1.00 92.31 182 VAL A N 1
ATOM 1442 C CA . VAL A 1 182 ? -15.648 0.021 -28.134 1.00 92.31 182 VAL A CA 1
ATOM 1443 C C . VAL A 1 182 ? -16.193 -1.267 -28.733 1.00 92.31 182 VAL A C 1
ATOM 1445 O O . VAL A 1 182 ? -17.342 -1.294 -29.163 1.00 92.31 182 VAL A O 1
ATOM 1448 N N . ASN A 1 183 ? -15.357 -2.299 -28.813 1.00 90.94 183 ASN A N 1
ATOM 1449 C CA . ASN A 1 183 ? -15.765 -3.607 -29.304 1.00 90.94 183 ASN A CA 1
ATOM 1450 C C . ASN A 1 183 ? -16.663 -4.301 -28.267 1.00 90.94 183 ASN A C 1
ATOM 1452 O O . ASN A 1 183 ? -16.189 -4.677 -27.194 1.00 90.94 183 ASN A O 1
ATOM 1456 N N . ASP A 1 184 ? -17.939 -4.497 -28.598 1.00 85.31 184 ASP A N 1
ATOM 1457 C CA . ASP A 1 184 ? -18.921 -5.134 -27.709 1.00 85.31 184 ASP A CA 1
ATOM 1458 C C . ASP A 1 184 ? -18.577 -6.603 -27.388 1.00 85.31 184 ASP A C 1
ATOM 1460 O O . ASP A 1 184 ? -18.948 -7.121 -26.328 1.00 85.31 184 ASP A O 1
ATOM 1464 N N . ASP A 1 185 ? -17.811 -7.263 -28.262 1.00 89.38 185 ASP A N 1
ATOM 1465 C CA . ASP A 1 185 ? -17.370 -8.645 -28.069 1.00 89.38 185 ASP A CA 1
ATOM 1466 C C . ASP A 1 185 ? -16.109 -8.765 -27.199 1.00 89.38 185 ASP A C 1
ATOM 1468 O O . ASP A 1 185 ? -15.702 -9.884 -26.867 1.00 89.38 185 ASP A O 1
ATOM 1472 N N . ASP A 1 186 ? -15.513 -7.648 -26.754 1.00 94.25 186 ASP A N 1
ATOM 1473 C CA . ASP A 1 186 ? -14.301 -7.670 -25.930 1.00 94.25 186 ASP A CA 1
ATOM 1474 C C . ASP A 1 186 ? -14.494 -8.530 -24.654 1.00 94.25 186 ASP A C 1
ATOM 1476 O O . ASP A 1 186 ? -15.559 -8.492 -24.012 1.00 94.25 186 ASP A O 1
ATOM 1480 N N . PRO A 1 187 ? -13.493 -9.342 -24.257 1.00 93.00 187 PRO A N 1
ATOM 1481 C CA . PRO A 1 187 ? -13.585 -10.200 -23.076 1.00 93.00 187 PRO A CA 1
ATOM 1482 C C . PRO A 1 187 ? -13.834 -9.457 -21.759 1.00 93.00 187 PRO A C 1
ATOM 1484 O O . PRO A 1 187 ? -14.421 -10.040 -20.850 1.00 93.00 187 PRO A O 1
ATOM 1487 N N . LEU A 1 188 ? -13.433 -8.186 -21.642 1.00 92.88 188 LEU A N 1
ATOM 1488 C CA . LEU A 1 188 ? -13.609 -7.399 -20.418 1.00 92.88 188 LEU A CA 1
ATOM 1489 C C . LEU A 1 188 ? -15.056 -6.947 -20.191 1.00 92.88 188 LEU A C 1
ATOM 1491 O O . LEU A 1 188 ? -15.383 -6.488 -19.096 1.00 92.88 188 LEU A O 1
ATOM 1495 N N . LYS A 1 189 ? -15.929 -7.066 -21.204 1.00 93.69 189 LYS A N 1
ATOM 1496 C CA . LYS A 1 189 ? -17.348 -6.664 -21.133 1.00 93.69 189 LYS A CA 1
ATOM 1497 C C . LYS A 1 189 ? -17.537 -5.220 -20.647 1.00 93.69 189 LYS A C 1
ATOM 1499 O O . LYS A 1 189 ? -18.509 -4.894 -19.952 1.00 93.69 189 LYS A O 1
ATOM 1504 N N . LEU A 1 190 ? -16.583 -4.365 -21.013 1.00 94.06 190 LEU A N 1
ATOM 1505 C CA . LEU A 1 190 ? -16.616 -2.926 -20.793 1.00 94.06 190 LEU A CA 1
ATOM 1506 C C . LEU A 1 190 ? -17.400 -2.250 -21.911 1.00 94.06 190 LEU A C 1
ATOM 1508 O O . LEU A 1 190 ? -17.421 -2.724 -23.043 1.00 94.06 190 LEU A O 1
ATOM 1512 N N . LYS A 1 191 ? -18.042 -1.137 -21.582 1.00 93.88 191 LYS A N 1
ATOM 1513 C CA . LYS A 1 191 ? -18.842 -0.345 -22.512 1.00 93.88 191 LYS A CA 1
ATOM 1514 C C . LYS A 1 191 ? -18.279 1.060 -22.610 1.00 93.88 191 LYS A C 1
ATOM 1516 O O . LYS A 1 191 ? -17.706 1.583 -21.655 1.00 93.88 191 LYS A O 1
ATOM 1521 N N . LYS A 1 192 ? -18.491 1.700 -23.761 1.00 93.81 192 LYS A N 1
ATOM 1522 C CA . LYS A 1 192 ? -18.207 3.129 -23.921 1.00 93.81 192 LYS A CA 1
ATOM 1523 C C . LYS A 1 192 ? -18.918 3.914 -22.817 1.00 93.81 192 LYS A C 1
ATOM 1525 O O . LYS A 1 192 ? -20.112 3.717 -22.600 1.00 93.81 192 LYS A O 1
ATOM 1530 N N . GLY A 1 193 ? -18.185 4.788 -22.136 1.00 93.25 193 GLY A N 1
ATOM 1531 C CA . GLY A 1 193 ? -18.685 5.551 -20.993 1.00 93.25 193 GLY A CA 1
ATOM 1532 C C . GLY A 1 193 ? -18.390 4.939 -19.620 1.00 93.25 193 GLY A C 1
ATOM 1533 O O . GLY A 1 193 ? -18.565 5.636 -18.624 1.00 93.25 193 GLY A O 1
ATOM 1534 N N . ASP A 1 194 ? -17.923 3.688 -19.537 1.00 94.56 194 ASP A N 1
ATOM 1535 C CA . ASP A 1 194 ? -17.475 3.119 -18.263 1.00 94.56 194 ASP A CA 1
ATOM 1536 C C . ASP A 1 194 ? -16.273 3.900 -17.724 1.00 94.56 194 ASP A C 1
ATOM 1538 O O . ASP A 1 194 ? -15.332 4.197 -18.459 1.00 94.56 194 ASP A O 1
ATOM 1542 N N . GLU A 1 195 ? -16.269 4.192 -16.427 1.00 96.50 195 GLU A N 1
ATOM 1543 C CA . GLU A 1 195 ? -15.067 4.692 -15.770 1.00 96.50 195 GLU A CA 1
ATOM 1544 C C . GLU A 1 195 ? -14.104 3.526 -15.525 1.00 96.50 195 GLU A C 1
ATOM 1546 O O . GLU A 1 195 ? -14.495 2.481 -14.994 1.00 96.50 195 GLU A O 1
ATOM 1551 N N . VAL A 1 196 ? -12.850 3.691 -15.936 1.00 97.25 196 VAL A N 1
ATOM 1552 C CA . VAL A 1 196 ? -11.829 2.645 -15.873 1.00 97.25 196 VAL A CA 1
ATOM 1553 C C . VAL A 1 196 ? -10.499 3.194 -15.362 1.00 97.25 196 VAL A C 1
ATOM 1555 O O . VAL A 1 196 ? -10.199 4.382 -15.503 1.00 97.25 196 VAL A O 1
ATOM 1558 N N . GLU A 1 197 ? -9.699 2.303 -14.789 1.00 97.19 197 GLU A N 1
ATOM 1559 C CA . GLU A 1 197 ? -8.272 2.495 -14.551 1.00 97.19 197 GLU A CA 1
ATOM 1560 C C . GLU A 1 197 ? -7.480 1.693 -15.588 1.00 97.19 197 GLU A C 1
ATOM 1562 O O . GLU A 1 197 ? -7.778 0.521 -15.829 1.00 97.19 197 GLU A O 1
ATOM 1567 N N . VAL A 1 198 ? -6.473 2.321 -16.192 1.00 97.25 198 VAL A N 1
ATOM 1568 C CA . VAL A 1 198 ? -5.542 1.719 -17.148 1.00 97.25 198 VAL A CA 1
ATOM 1569 C C . VAL A 1 198 ? -4.127 1.854 -16.601 1.00 97.25 198 VAL A C 1
ATOM 1571 O O . VAL A 1 198 ? -3.723 2.934 -16.174 1.00 97.25 198 VAL A O 1
ATOM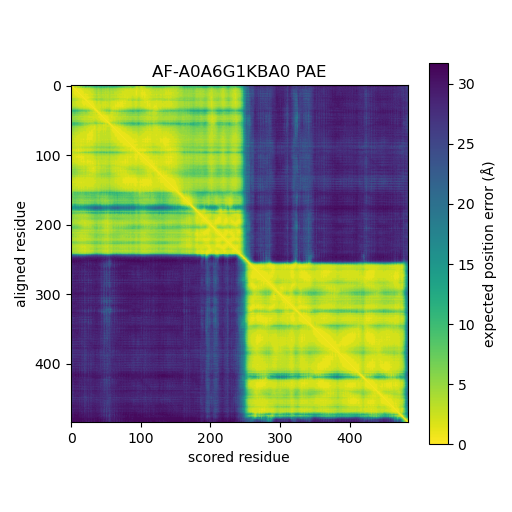 1574 N N . TYR A 1 199 ? -3.381 0.754 -16.562 1.00 95.00 199 TYR A N 1
ATOM 1575 C CA . TYR A 1 199 ? -2.021 0.738 -16.022 1.00 95.00 199 TYR A CA 1
ATOM 1576 C C . TYR A 1 199 ? -1.204 -0.423 -16.578 1.00 95.00 199 TYR A C 1
ATOM 1578 O O . TYR A 1 199 ? -1.760 -1.440 -17.001 1.00 95.00 199 TYR A O 1
ATOM 1586 N N . ALA A 1 200 ? 0.118 -0.267 -16.577 1.00 91.88 200 ALA A N 1
ATOM 1587 C CA . ALA A 1 200 ? 1.037 -1.310 -17.008 1.00 91.88 200 ALA A CA 1
ATOM 1588 C C . ALA A 1 200 ? 0.896 -2.564 -16.128 1.00 91.88 200 ALA A C 1
ATOM 1590 O O . ALA A 1 200 ? 0.610 -2.493 -14.930 1.00 91.88 200 ALA A O 1
ATOM 1591 N N . SER A 1 201 ? 1.061 -3.732 -16.735 1.00 90.00 201 SER A N 1
ATOM 1592 C CA . SER A 1 201 ? 0.852 -5.040 -16.107 1.00 90.00 201 SER A CA 1
ATOM 1593 C C . SER A 1 201 ? 2.151 -5.785 -15.791 1.00 90.00 201 SER A C 1
ATOM 1595 O O . SER A 1 201 ? 2.104 -6.827 -15.138 1.00 90.00 201 SER A O 1
ATOM 1597 N N . ASP A 1 202 ? 3.272 -5.242 -16.258 1.00 85.81 202 ASP A N 1
ATOM 1598 C CA . ASP A 1 202 ? 4.619 -5.801 -16.250 1.00 85.81 202 ASP A CA 1
ATOM 1599 C C . ASP A 1 202 ? 5.566 -5.005 -15.330 1.00 85.81 202 ASP A C 1
ATOM 1601 O O . ASP A 1 202 ? 6.019 -5.537 -14.316 1.00 85.81 202 ASP A O 1
ATOM 1605 N N . TYR A 1 203 ? 5.840 -3.732 -15.628 1.00 84.81 203 TYR A N 1
ATOM 1606 C CA . TYR A 1 203 ? 6.674 -2.832 -14.821 1.00 84.81 203 TYR A CA 1
ATOM 1607 C C . TYR A 1 203 ? 6.084 -1.417 -14.780 1.00 84.81 203 TYR A C 1
ATOM 1609 O O . TYR A 1 203 ? 5.274 -1.039 -15.617 1.00 84.81 203 TYR A O 1
ATOM 1617 N N . GLY A 1 204 ? 6.439 -0.621 -13.765 1.00 83.50 204 GLY A N 1
ATOM 1618 C CA . GLY A 1 204 ? 5.825 0.702 -13.570 1.00 83.50 204 GLY A CA 1
ATOM 1619 C C . GLY A 1 204 ? 4.339 0.645 -13.199 1.00 83.50 204 GLY A C 1
ATOM 1620 O O . GLY A 1 204 ? 3.587 1.575 -13.467 1.00 83.50 204 GLY A O 1
ATOM 1621 N N . MET A 1 205 ? 3.919 -0.444 -12.552 1.00 82.69 205 MET A N 1
ATOM 1622 C CA . MET A 1 205 ? 2.516 -0.740 -12.232 1.00 82.69 205 MET A CA 1
ATOM 1623 C C . MET A 1 205 ? 1.911 0.149 -11.127 1.00 82.69 205 MET A C 1
ATOM 1625 O O . MET A 1 205 ? 0.743 -0.012 -10.778 1.00 82.69 205 MET A O 1
ATOM 1629 N N . SER A 1 206 ? 2.712 1.015 -10.500 1.00 79.31 206 SER A N 1
ATOM 1630 C CA . SER A 1 206 ? 2.325 1.775 -9.305 1.00 79.31 206 SER A CA 1
ATOM 1631 C C . SER A 1 206 ? 1.362 2.923 -9.600 1.00 79.31 206 SER A C 1
ATOM 1633 O O . SER A 1 206 ? 0.535 3.255 -8.751 1.00 79.31 206 SER A O 1
ATOM 1635 N N . HIS A 1 207 ? 1.451 3.521 -10.788 1.00 87.12 207 HIS A N 1
ATOM 1636 C CA . HIS A 1 207 ? 0.547 4.582 -11.223 1.00 87.12 207 HIS A CA 1
ATOM 1637 C C . HIS A 1 207 ? -0.588 4.005 -12.065 1.00 87.12 207 HIS A C 1
ATOM 1639 O O . HIS A 1 207 ? -0.360 3.166 -12.937 1.00 87.12 207 HIS A O 1
ATOM 1645 N N . LYS A 1 208 ? -1.810 4.483 -11.817 1.00 93.38 208 LYS A N 1
ATOM 1646 C CA . LYS A 1 208 ? -2.992 4.120 -12.594 1.00 93.38 208 LYS A CA 1
ATOM 1647 C C . LYS A 1 208 ? -3.613 5.354 -13.223 1.00 93.38 208 LYS A C 1
ATOM 1649 O O . LYS A 1 208 ? -4.027 6.276 -12.516 1.00 93.38 208 LYS A O 1
ATOM 1654 N N . ASP A 1 209 ? -3.724 5.349 -14.544 1.00 96.25 209 ASP A N 1
ATOM 1655 C CA . ASP A 1 209 ? -4.431 6.394 -15.265 1.00 96.25 209 ASP A CA 1
ATOM 1656 C C . ASP A 1 209 ? -5.926 6.106 -15.244 1.00 96.25 209 ASP A C 1
ATOM 1658 O O . ASP A 1 209 ? -6.382 5.028 -15.614 1.00 96.25 209 ASP A O 1
ATOM 1662 N N . ARG A 1 210 ? -6.708 7.081 -14.785 1.00 96.44 210 ARG A N 1
ATOM 1663 C CA . ARG A 1 210 ? -8.153 6.943 -14.605 1.00 96.44 210 ARG A CA 1
ATOM 1664 C C . ARG A 1 210 ? -8.908 7.862 -15.552 1.00 96.44 210 ARG A C 1
ATOM 1666 O O . ARG A 1 210 ? -8.574 9.043 -15.689 1.00 96.44 210 ARG A O 1
ATOM 1673 N N . GLY A 1 211 ? -9.956 7.335 -16.174 1.00 96.06 211 GLY A N 1
ATOM 1674 C CA . GLY A 1 211 ? -10.763 8.091 -17.120 1.00 96.06 211 GLY A CA 1
ATOM 1675 C C . GLY A 1 211 ? -11.984 7.334 -17.620 1.00 96.06 211 GLY A C 1
ATOM 1676 O O . GLY A 1 211 ? -12.246 6.197 -17.236 1.00 96.06 211 GLY A O 1
ATOM 1677 N N . ILE A 1 212 ? -12.739 7.994 -18.489 1.00 96.88 212 ILE A N 1
ATOM 1678 C CA . ILE A 1 212 ? -13.913 7.430 -19.150 1.00 96.88 212 ILE A CA 1
ATOM 1679 C C . ILE A 1 212 ? -13.466 6.667 -20.392 1.00 96.88 212 ILE A C 1
ATOM 1681 O O . ILE A 1 212 ? -12.791 7.230 -21.251 1.00 96.88 212 ILE A O 1
ATOM 1685 N N . LEU A 1 213 ? -13.861 5.404 -20.512 1.00 96.56 213 LEU A N 1
ATOM 1686 C CA . LEU A 1 213 ? -13.555 4.569 -21.664 1.00 96.56 213 LEU A CA 1
ATOM 1687 C C . LEU A 1 213 ? -14.241 5.116 -22.922 1.00 96.56 213 LEU A C 1
ATOM 1689 O O . LEU A 1 213 ? -15.472 5.158 -23.007 1.00 96.56 213 LEU A O 1
ATOM 1693 N N . VAL A 1 214 ? -13.443 5.500 -23.917 1.00 95.12 214 VAL A N 1
ATOM 1694 C CA . VAL A 1 214 ? -13.924 6.067 -25.188 1.00 95.12 214 VAL A CA 1
ATOM 1695 C C . VAL A 1 214 ? -13.559 5.218 -26.405 1.00 95.12 214 VAL A C 1
ATOM 1697 O O . VAL A 1 214 ? -14.275 5.297 -27.404 1.00 95.12 214 VAL A O 1
ATOM 1700 N N . GLY A 1 215 ? -12.537 4.361 -26.303 1.00 95.44 215 GLY A N 1
ATOM 1701 C CA . GLY A 1 215 ? -12.157 3.380 -27.323 1.00 95.44 215 GLY A CA 1
ATOM 1702 C C . GLY A 1 215 ? -11.636 2.081 -26.704 1.00 95.44 215 GLY A C 1
ATOM 1703 O O . GLY A 1 215 ? -10.940 2.111 -25.691 1.00 95.44 215 GLY A O 1
ATOM 1704 N N . LEU A 1 216 ? -11.990 0.939 -27.293 1.00 96.50 216 LEU A N 1
ATOM 1705 C CA . LEU A 1 216 ? -11.509 -0.382 -26.883 1.00 96.50 216 LEU A CA 1
ATOM 1706 C C . LEU A 1 216 ? -11.506 -1.327 -28.087 1.00 96.50 216 LEU A C 1
ATOM 1708 O O . LEU A 1 216 ? -12.565 -1.719 -28.579 1.00 96.50 216 LEU A O 1
ATOM 1712 N N . THR A 1 217 ? -10.319 -1.692 -28.553 1.00 94.56 217 THR A N 1
ATOM 1713 C CA . THR A 1 217 ? -10.099 -2.602 -29.680 1.00 94.56 217 THR A CA 1
ATOM 1714 C C . THR A 1 217 ? -9.216 -3.779 -29.254 1.00 94.56 217 THR A C 1
ATOM 1716 O O . THR A 1 217 ? -8.835 -3.906 -28.090 1.00 94.56 217 THR A O 1
ATOM 1719 N N . ILE A 1 218 ? -8.874 -4.658 -30.201 1.00 92.69 218 ILE A N 1
ATOM 1720 C CA . ILE A 1 218 ? -7.945 -5.774 -29.961 1.00 92.69 218 ILE A CA 1
ATOM 1721 C C . ILE A 1 218 ? -6.558 -5.260 -29.546 1.00 92.69 218 ILE A C 1
ATOM 1723 O O . ILE A 1 218 ? -5.883 -5.898 -28.742 1.00 92.69 218 ILE A O 1
ATOM 1727 N N . SER A 1 219 ? -6.131 -4.114 -30.080 1.00 92.81 219 SER A N 1
ATOM 1728 C CA . SER A 1 219 ? -4.768 -3.599 -29.917 1.00 92.81 219 SER A CA 1
ATOM 1729 C C . SER A 1 219 ? -4.666 -2.349 -29.055 1.00 92.81 219 SER A C 1
ATOM 1731 O O . SER A 1 219 ? -3.571 -2.051 -28.589 1.00 92.81 219 SER A O 1
ATOM 1733 N N . GLU A 1 220 ? -5.765 -1.634 -28.815 1.00 96.12 220 GLU A N 1
ATOM 1734 C CA . GLU A 1 220 ? -5.740 -0.335 -28.140 1.00 96.12 220 GLU A CA 1
ATOM 1735 C C . GLU A 1 220 ? -6.883 -0.157 -27.130 1.00 96.12 220 GLU A C 1
ATOM 1737 O O . GLU A 1 220 ? -7.997 -0.650 -27.322 1.00 96.12 220 GLU A O 1
ATOM 1742 N N . VAL A 1 221 ? -6.608 0.579 -26.056 1.00 97.19 221 VAL A N 1
ATOM 1743 C CA . VAL A 1 221 ? -7.611 1.182 -25.177 1.00 97.19 221 VAL A CA 1
ATOM 1744 C C . VAL A 1 221 ? -7.391 2.692 -25.128 1.00 97.19 221 VAL A C 1
ATOM 1746 O O . VAL A 1 221 ? -6.260 3.161 -25.022 1.00 97.19 221 VAL A O 1
ATOM 1749 N N . VAL A 1 222 ? -8.483 3.452 -25.184 1.00 96.94 222 VAL A N 1
ATOM 1750 C CA . VAL A 1 222 ? -8.459 4.913 -25.106 1.00 96.94 222 VAL A CA 1
ATOM 1751 C C . VAL A 1 222 ? -9.398 5.379 -24.006 1.00 96.94 222 VAL A C 1
ATOM 1753 O O . VAL A 1 222 ? -10.587 5.037 -24.008 1.00 96.94 222 VAL A O 1
ATOM 1756 N N . ILE A 1 223 ? -8.873 6.182 -23.082 1.00 96.62 223 ILE A N 1
ATOM 1757 C CA . ILE A 1 223 ? -9.654 6.814 -22.013 1.00 96.62 223 ILE A CA 1
ATOM 1758 C C . ILE A 1 223 ? -9.592 8.329 -22.131 1.00 96.62 223 ILE A C 1
ATOM 1760 O O . ILE A 1 223 ? -8.558 8.896 -22.475 1.00 96.62 223 ILE A O 1
ATOM 1764 N N . GLN A 1 224 ? -10.687 8.996 -21.790 1.00 94.38 224 GLN A N 1
ATOM 1765 C CA . GLN A 1 224 ? -10.701 10.433 -21.584 1.00 94.38 224 GLN A CA 1
ATOM 1766 C C . GLN A 1 224 ? -10.530 10.730 -20.093 1.00 94.38 224 GLN A C 1
ATOM 1768 O O . GLN A 1 224 ? -11.371 10.349 -19.277 1.00 94.38 224 GLN A O 1
ATOM 1773 N N . ASN A 1 225 ? -9.443 11.402 -19.719 1.00 93.56 225 ASN A N 1
ATOM 1774 C CA . ASN A 1 225 ? -9.196 11.755 -18.322 1.00 93.56 225 ASN A CA 1
ATOM 1775 C C . ASN A 1 225 ? -10.015 12.988 -17.879 1.00 93.56 225 ASN A C 1
ATOM 1777 O O . ASN A 1 225 ? -10.682 13.652 -18.674 1.00 93.56 225 ASN A O 1
ATOM 1781 N N . SER A 1 226 ? -9.914 13.354 -16.599 1.00 90.12 226 SER A N 1
ATOM 1782 C CA . SER A 1 226 ? -10.629 14.505 -16.017 1.00 90.12 226 SER A CA 1
ATOM 1783 C C . SER A 1 226 ? -10.236 15.875 -16.592 1.00 90.12 226 SER A C 1
ATOM 1785 O O . SER A 1 226 ? -10.934 16.861 -16.361 1.00 90.12 226 SER A O 1
ATOM 1787 N N . LYS A 1 227 ? -9.128 15.959 -17.339 1.00 88.62 227 LYS A N 1
ATOM 1788 C CA . LYS A 1 227 ? -8.671 17.163 -18.053 1.00 88.62 227 LYS A CA 1
ATOM 1789 C C . LYS A 1 227 ? -9.203 17.222 -19.490 1.00 88.62 227 LYS A C 1
ATOM 1791 O O . LYS A 1 227 ? -8.881 18.168 -20.200 1.00 88.62 227 LYS A O 1
ATOM 1796 N N . GLY A 1 228 ? -9.972 16.221 -19.924 1.00 88.06 228 GLY A N 1
ATOM 1797 C CA . GLY A 1 228 ? -10.477 16.101 -21.290 1.00 88.06 228 GLY A CA 1
ATOM 1798 C C . GLY A 1 228 ? -9.465 15.539 -22.290 1.00 88.06 228 GLY A C 1
ATOM 1799 O O . GLY A 1 228 ? -9.779 15.492 -23.477 1.00 88.06 228 GLY A O 1
ATOM 1800 N N . LEU A 1 229 ? -8.284 15.101 -21.834 1.00 90.31 229 LEU A N 1
ATOM 1801 C CA . LEU A 1 229 ? -7.258 14.511 -22.695 1.00 90.31 229 LEU A CA 1
ATOM 1802 C C . LEU A 1 229 ? -7.598 13.056 -23.008 1.00 90.31 229 LEU A C 1
ATOM 1804 O O . LEU A 1 229 ? -7.996 12.308 -22.114 1.00 90.31 229 LEU A O 1
ATOM 1808 N N . TYR A 1 230 ? -7.379 12.669 -24.261 1.00 92.50 230 TYR A N 1
ATOM 1809 C CA . TYR A 1 230 ? -7.487 11.294 -24.731 1.00 92.50 230 TYR A CA 1
ATOM 1810 C C . TYR A 1 230 ? -6.132 10.617 -24.536 1.00 92.50 230 TYR A C 1
ATOM 1812 O O . TYR A 1 230 ? -5.127 11.040 -25.104 1.00 92.50 230 TYR A O 1
ATOM 1820 N N . LEU A 1 231 ? -6.099 9.606 -23.676 1.00 94.44 231 LEU A N 1
ATOM 1821 C CA . LEU A 1 231 ? -4.911 8.822 -23.375 1.00 94.44 231 LEU A CA 1
ATOM 1822 C C . LEU A 1 231 ? -5.043 7.475 -24.081 1.00 94.44 231 LEU A C 1
ATOM 1824 O O . LEU A 1 231 ? -6.001 6.742 -23.828 1.00 94.44 231 LEU A O 1
ATOM 1828 N N . HIS A 1 232 ? -4.096 7.188 -24.969 1.00 95.81 232 HIS A N 1
ATOM 1829 C CA . HIS A 1 232 ? -4.044 5.971 -25.770 1.00 95.81 232 HIS A CA 1
ATOM 1830 C C . HIS A 1 232 ? -3.025 5.011 -25.165 1.00 95.81 232 HIS A C 1
ATOM 1832 O O . HIS A 1 232 ? -1.883 5.397 -24.911 1.00 95.81 232 HIS A O 1
ATOM 1838 N N . PHE A 1 233 ? -3.432 3.762 -24.960 1.00 97.19 233 PHE A N 1
ATOM 1839 C CA . PHE A 1 233 ? -2.563 2.705 -24.459 1.00 97.19 233 PHE A CA 1
ATOM 1840 C C . PHE A 1 233 ? -2.692 1.466 -25.346 1.00 97.19 233 PHE A C 1
ATOM 1842 O O . PHE A 1 233 ? -3.801 1.143 -25.789 1.00 97.19 233 PHE A O 1
ATOM 1849 N N . PRO A 1 234 ? -1.600 0.721 -25.581 1.00 95.25 234 PRO A N 1
ATOM 1850 C CA . PRO A 1 234 ? -1.721 -0.596 -26.181 1.00 95.25 234 PRO A CA 1
ATOM 1851 C C . PRO A 1 234 ? -2.483 -1.536 -25.233 1.00 95.25 234 PRO A C 1
ATOM 1853 O O . PRO A 1 234 ? -2.492 -1.356 -24.019 1.00 95.25 234 PRO A O 1
ATOM 1856 N N . ARG A 1 235 ? -3.129 -2.569 -25.779 1.00 94.06 235 ARG A N 1
ATOM 1857 C CA . ARG A 1 235 ? -3.782 -3.623 -24.971 1.00 94.06 235 ARG A CA 1
ATOM 1858 C C . ARG A 1 235 ? -2.779 -4.600 -24.376 1.00 94.06 235 ARG A C 1
ATOM 1860 O O . ARG A 1 235 ? -3.005 -5.150 -23.302 1.00 94.06 235 ARG A O 1
ATOM 1867 N N . TRP A 1 236 ? -1.691 -4.833 -25.099 1.00 92.75 236 TRP A N 1
ATOM 1868 C CA . TRP A 1 236 ? -0.625 -5.732 -24.687 1.00 92.75 236 TRP A CA 1
ATOM 1869 C C . TRP A 1 236 ? 0.134 -5.147 -23.497 1.00 92.75 236 TRP A C 1
ATOM 1871 O O . TRP A 1 236 ? 0.492 -3.976 -23.528 1.00 92.75 236 TRP A O 1
ATOM 1881 N N . ASN A 1 237 ? 0.347 -5.952 -22.459 1.00 93.06 237 ASN A N 1
ATOM 1882 C CA . ASN A 1 237 ? 0.938 -5.561 -21.177 1.00 93.06 237 ASN A CA 1
ATOM 1883 C C . ASN A 1 237 ? 0.230 -4.431 -20.410 1.00 93.06 237 ASN A C 1
ATOM 1885 O O . ASN A 1 237 ? 0.802 -3.917 -19.452 1.00 93.06 237 ASN A O 1
ATOM 1889 N N . TYR A 1 238 ? -1.025 -4.100 -20.719 1.00 95.94 238 TYR A N 1
ATOM 1890 C CA . TYR A 1 238 ? -1.821 -3.173 -19.910 1.00 95.94 238 TYR A CA 1
ATOM 1891 C C . TYR A 1 238 ? -3.031 -3.868 -19.292 1.00 95.94 238 TYR A C 1
ATOM 1893 O O . TYR A 1 238 ? -3.702 -4.698 -19.909 1.00 95.94 238 TYR A O 1
ATOM 1901 N N . ARG A 1 239 ? -3.337 -3.500 -18.048 1.00 95.25 239 ARG A N 1
ATOM 1902 C CA . ARG A 1 239 ? -4.586 -3.852 -17.372 1.00 95.25 239 ARG A CA 1
ATOM 1903 C C . ARG A 1 239 ? -5.577 -2.716 -17.533 1.00 95.25 239 ARG A C 1
ATOM 1905 O O . ARG A 1 239 ? -5.207 -1.551 -17.446 1.00 95.25 239 ARG A O 1
ATOM 1912 N N . ILE A 1 240 ? -6.831 -3.087 -17.772 1.00 96.81 240 ILE A N 1
ATOM 1913 C CA . ILE A 1 240 ? -7.968 -2.176 -17.837 1.00 96.81 240 ILE A CA 1
ATOM 1914 C C . ILE A 1 240 ? -8.991 -2.707 -16.838 1.00 96.81 240 ILE A C 1
ATOM 1916 O O . ILE A 1 240 ? -9.525 -3.802 -17.022 1.00 96.81 240 ILE A O 1
ATOM 1920 N N . GLU A 1 241 ? -9.255 -1.950 -15.783 1.00 95.12 241 GLU A N 1
ATOM 1921 C CA . GLU A 1 241 ? -10.170 -2.342 -14.713 1.00 95.12 241 GLU A CA 1
ATOM 1922 C C . GLU A 1 241 ? -11.337 -1.361 -14.638 1.00 95.12 241 GLU A C 1
ATOM 1924 O O . GLU A 1 241 ? -11.131 -0.151 -14.577 1.00 95.12 241 GLU A O 1
ATOM 1929 N N . ARG A 1 242 ? -12.580 -1.867 -14.622 1.00 94.31 242 ARG A N 1
ATOM 1930 C CA . ARG A 1 242 ? -13.751 -1.019 -14.359 1.00 94.31 242 ARG A CA 1
ATOM 1931 C C . ARG A 1 242 ? -13.656 -0.471 -12.942 1.00 94.31 242 ARG A C 1
ATOM 1933 O O . ARG A 1 242 ? -13.594 -1.243 -11.985 1.00 94.31 242 ARG A O 1
ATOM 1940 N N . VAL A 1 243 ? -13.769 0.842 -12.807 1.00 90.94 243 VAL A N 1
ATOM 1941 C CA . VAL A 1 243 ? -13.961 1.486 -11.513 1.00 90.94 243 VAL A CA 1
ATOM 1942 C C . VAL A 1 243 ? -15.372 1.149 -11.043 1.00 90.94 243 VAL A C 1
ATOM 1944 O O . VAL A 1 243 ? -16.368 1.626 -11.588 1.00 90.94 243 VAL A O 1
ATOM 1947 N N . GLN A 1 244 ? -15.485 0.264 -10.053 1.00 66.44 244 GLN A N 1
ATOM 1948 C CA . GLN A 1 244 ? -16.786 -0.050 -9.474 1.00 66.44 244 GLN A CA 1
ATOM 1949 C C . GLN A 1 244 ? -17.211 1.068 -8.510 1.00 66.44 244 GLN A C 1
ATOM 1951 O O . GLN A 1 244 ? -16.408 1.478 -7.668 1.00 66.44 244 GLN A O 1
ATOM 1956 N N . PRO A 1 245 ? -18.473 1.538 -8.560 1.00 48.38 245 PRO A N 1
ATOM 1957 C CA . PRO A 1 245 ? -19.023 2.325 -7.464 1.00 48.38 245 PRO A CA 1
ATOM 1958 C C . PRO A 1 245 ? -18.996 1.467 -6.189 1.00 48.38 245 PRO A C 1
ATOM 1960 O O . PRO A 1 245 ? -19.142 0.245 -6.289 1.00 48.38 245 PRO A O 1
ATOM 1963 N N . PRO A 1 246 ? -18.809 2.066 -5.000 1.00 35.69 246 PRO A N 1
ATOM 1964 C CA . PRO A 1 246 ? -18.571 1.317 -3.772 1.00 35.69 246 PRO A CA 1
ATOM 1965 C C . PRO A 1 246 ? -19.742 0.365 -3.498 1.00 35.69 246 PRO A C 1
ATOM 1967 O O . PRO A 1 246 ? -20.827 0.783 -3.097 1.00 35.69 246 PRO A O 1
ATOM 1970 N N . LYS A 1 247 ? -19.518 -0.929 -3.748 1.00 35.44 247 LYS A N 1
ATOM 1971 C CA . LYS A 1 247 ? -20.419 -2.021 -3.387 1.00 35.44 247 LYS A CA 1
ATOM 1972 C C . LYS A 1 247 ? -19.919 -2.657 -2.098 1.00 35.44 247 LYS A C 1
ATOM 1974 O O . LYS A 1 247 ? -18.751 -2.999 -1.951 1.00 35.44 247 LYS A O 1
ATOM 1979 N N . THR A 1 248 ? -20.842 -2.792 -1.164 1.00 36.50 248 THR A N 1
ATOM 1980 C CA . THR A 1 248 ? -20.687 -3.378 0.164 1.00 36.50 248 THR A CA 1
ATOM 1981 C C . THR A 1 248 ? -20.388 -4.894 0.101 1.00 36.50 248 THR A C 1
ATOM 1983 O O . THR A 1 248 ? -21.323 -5.669 -0.081 1.00 36.50 248 THR A O 1
ATOM 1986 N N . SER A 1 249 ? -19.106 -5.263 0.311 1.00 32.47 249 SER A N 1
ATOM 1987 C CA . SER A 1 249 ? -18.534 -6.538 0.858 1.00 32.47 249 SER A CA 1
ATOM 1988 C C . SER A 1 249 ? -18.552 -7.842 0.007 1.00 32.47 249 SER A C 1
ATOM 1990 O O . SER A 1 249 ? -19.505 -8.024 -0.746 1.00 32.47 249 SER A O 1
ATOM 1992 N N . PRO A 1 250 ? -17.661 -8.863 0.219 1.00 45.41 250 PRO A N 1
ATOM 1993 C CA . PRO A 1 250 ? -16.269 -8.920 0.742 1.00 45.41 250 PRO A CA 1
ATOM 1994 C C . PRO A 1 250 ? -15.240 -9.744 -0.123 1.00 45.41 250 PRO A C 1
ATOM 1996 O O . PRO A 1 250 ? -15.622 -10.669 -0.833 1.00 45.41 250 PRO A O 1
ATOM 1999 N N . SER A 1 251 ? -13.924 -9.494 0.081 1.00 35.47 251 SER A N 1
ATOM 2000 C CA . SER A 1 251 ? -12.700 -10.257 -0.337 1.00 35.47 251 SER A CA 1
ATOM 2001 C C . SER A 1 251 ? -12.274 -10.171 -1.825 1.00 35.47 251 SER A C 1
ATOM 2003 O O . SER A 1 251 ? -13.025 -10.569 -2.701 1.00 35.47 251 SER A O 1
ATOM 2005 N N . SER A 1 252 ? -11.100 -9.647 -2.218 1.00 32.81 252 SER A N 1
ATOM 2006 C CA . SER A 1 252 ? -9.727 -9.975 -1.786 1.00 32.81 252 SER A CA 1
ATOM 2007 C C . SER A 1 252 ? -9.063 -8.928 -0.886 1.00 32.81 252 SER A C 1
ATOM 2009 O O . SER A 1 252 ? -8.982 -7.754 -1.245 1.00 32.81 252 SER A O 1
ATOM 2011 N N . ALA A 1 253 ? -8.557 -9.366 0.267 1.00 39.16 253 ALA A N 1
ATOM 2012 C CA . ALA A 1 253 ? -7.918 -8.503 1.253 1.00 39.16 253 ALA A CA 1
ATOM 2013 C C . ALA A 1 253 ? -6.706 -7.732 0.674 1.00 39.16 253 ALA A C 1
ATOM 2015 O O . ALA A 1 253 ? -5.865 -8.348 0.009 1.00 39.16 253 ALA A O 1
ATOM 2016 N N . PRO A 1 254 ? -6.549 -6.422 0.963 1.00 40.78 254 PRO A N 1
ATOM 2017 C CA . PRO A 1 254 ? -5.214 -5.831 0.996 1.00 40.78 254 PRO A CA 1
ATOM 2018 C C . PRO A 1 254 ? -4.366 -6.673 1.956 1.00 40.78 254 PRO A C 1
ATOM 2020 O O . PRO A 1 254 ? -4.890 -7.137 2.971 1.00 40.78 254 PRO A O 1
ATOM 2023 N N . LYS A 1 255 ? -3.085 -6.918 1.643 1.00 55.91 255 LYS A N 1
ATOM 2024 C CA . LYS A 1 255 ? -2.174 -7.560 2.605 1.00 55.91 255 LYS A CA 1
ATOM 2025 C C . LYS A 1 255 ? -2.299 -6.789 3.916 1.00 55.91 255 LYS A C 1
ATOM 2027 O O . LYS A 1 255 ? -1.939 -5.618 3.953 1.00 55.91 255 LYS A O 1
ATOM 2032 N N . THR A 1 256 ? -2.871 -7.410 4.945 1.00 59.50 256 THR A N 1
ATOM 2033 C CA . THR A 1 256 ? -2.945 -6.783 6.260 1.00 59.50 256 THR A CA 1
ATOM 2034 C C . THR A 1 256 ? -1.503 -6.518 6.684 1.00 59.50 256 THR A C 1
ATOM 2036 O O . THR A 1 256 ? -0.706 -7.463 6.653 1.00 59.50 256 THR A O 1
ATOM 2039 N N . PRO A 1 257 ? -1.131 -5.264 6.992 1.00 77.31 257 PRO A N 1
ATOM 2040 C CA . PRO A 1 257 ? 0.218 -4.966 7.436 1.00 77.31 257 PRO A CA 1
ATOM 2041 C C . PRO A 1 257 ? 0.560 -5.827 8.645 1.00 77.31 257 PRO A C 1
ATOM 2043 O O . PRO A 1 257 ? -0.317 -6.189 9.432 1.00 77.31 257 PRO A O 1
ATOM 2046 N N . SER A 1 258 ? 1.841 -6.145 8.808 1.00 87.12 258 SER A N 1
ATOM 2047 C CA . SER A 1 258 ? 2.289 -6.773 10.048 1.00 87.12 258 SER A CA 1
ATOM 2048 C C . SER A 1 258 ? 2.118 -5.759 11.175 1.00 87.12 258 SER A C 1
ATOM 2050 O O . SER A 1 258 ? 2.703 -4.673 11.120 1.00 87.12 258 SER A O 1
ATOM 2052 N N . LEU A 1 259 ? 1.291 -6.092 12.169 1.00 95.69 259 LEU A N 1
ATOM 2053 C CA . LEU A 1 259 ? 1.015 -5.231 13.312 1.00 95.69 259 LEU A CA 1
ATOM 2054 C C . LEU A 1 259 ? 1.697 -5.778 14.566 1.00 95.69 259 LEU A C 1
ATOM 2056 O O . LEU A 1 259 ? 1.705 -6.983 14.831 1.00 95.69 259 LEU A O 1
ATOM 2060 N N . ARG A 1 260 ? 2.236 -4.878 15.388 1.00 96.75 260 ARG A N 1
ATOM 2061 C CA . ARG A 1 260 ? 2.781 -5.209 16.708 1.00 96.75 260 ARG A CA 1
ATOM 2062 C C . ARG A 1 260 ? 2.311 -4.203 17.742 1.00 96.75 260 ARG A C 1
ATOM 2064 O O . ARG A 1 260 ? 2.590 -3.015 17.621 1.00 96.75 260 ARG A O 1
ATOM 2071 N N . LEU A 1 261 ? 1.604 -4.679 18.759 1.00 97.88 261 LEU A N 1
ATOM 2072 C CA . LEU A 1 261 ? 1.089 -3.864 19.851 1.00 97.88 261 LEU A CA 1
ATOM 2073 C C . LEU A 1 261 ? 1.983 -4.020 21.084 1.00 97.88 261 LEU A C 1
ATOM 2075 O O . LEU A 1 261 ? 2.019 -5.072 21.723 1.00 97.88 261 LEU A O 1
ATOM 2079 N N . ILE A 1 262 ? 2.675 -2.939 21.426 1.00 97.75 262 ILE A N 1
ATOM 2080 C CA . ILE A 1 262 ? 3.416 -2.772 22.674 1.00 97.75 262 ILE A CA 1
ATOM 2081 C C . ILE A 1 262 ? 2.400 -2.476 23.781 1.00 97.75 262 ILE A C 1
ATOM 2083 O O . ILE A 1 262 ? 1.663 -1.483 23.713 1.00 97.75 262 ILE A O 1
ATOM 2087 N N . TYR A 1 263 ? 2.311 -3.355 24.781 1.00 97.00 263 TYR A N 1
ATOM 2088 C CA . TYR A 1 263 ? 1.184 -3.366 25.713 1.00 97.00 263 TYR A CA 1
ATOM 2089 C C . TYR A 1 263 ? 1.512 -3.927 27.100 1.00 97.00 263 TYR A C 1
ATOM 2091 O O . TYR A 1 263 ? 2.549 -4.531 27.335 1.00 97.00 263 TYR A O 1
ATOM 2099 N N . HIS A 1 264 ? 0.547 -3.784 28.009 1.00 94.94 264 HIS A N 1
ATOM 2100 C CA . HIS A 1 264 ? 0.442 -4.585 29.222 1.00 94.94 264 HIS A CA 1
ATOM 2101 C C . HIS A 1 264 ? -1.039 -4.888 29.469 1.00 94.94 264 HIS A C 1
ATOM 2103 O O . HIS A 1 264 ? -1.865 -3.975 29.411 1.00 94.94 264 HIS A O 1
ATOM 2109 N N . HIS A 1 265 ? -1.392 -6.140 29.772 1.00 93.38 265 HIS A N 1
ATOM 2110 C CA . HIS A 1 265 ? -2.794 -6.572 29.924 1.00 93.38 265 HIS A CA 1
ATOM 2111 C C . HIS A 1 265 ? -3.542 -5.845 31.057 1.00 93.38 265 HIS A C 1
ATOM 2113 O O . HIS A 1 265 ? -4.754 -5.667 30.988 1.00 93.38 265 HIS A O 1
ATOM 2119 N N . ALA A 1 266 ? -2.824 -5.362 32.077 1.00 91.88 266 ALA A N 1
ATOM 2120 C CA . ALA A 1 266 ? -3.401 -4.549 33.154 1.00 91.88 266 ALA A CA 1
ATOM 2121 C C . ALA A 1 266 ? -3.738 -3.095 32.747 1.00 91.88 266 ALA A C 1
ATOM 2123 O O . ALA A 1 266 ? -4.358 -2.377 33.529 1.00 91.88 266 ALA A O 1
ATOM 2124 N N . SER A 1 267 ? -3.322 -2.632 31.560 1.00 95.31 267 SER A N 1
ATOM 2125 C CA . SER A 1 267 ? -3.646 -1.284 31.082 1.00 95.31 267 SER A CA 1
ATOM 2126 C C . SER A 1 267 ? -5.052 -1.258 30.472 1.00 95.31 267 SER A C 1
ATOM 2128 O O . SER A 1 267 ? -5.288 -1.927 29.460 1.00 95.31 267 SER A O 1
ATOM 2130 N N . PRO A 1 268 ? -5.986 -0.446 31.003 1.00 97.00 268 PRO A N 1
ATOM 2131 C CA . PRO A 1 268 ? -7.325 -0.344 30.434 1.00 97.00 268 PRO A CA 1
ATOM 2132 C C . PRO A 1 268 ? -7.290 0.278 29.025 1.00 97.00 268 PRO A C 1
ATOM 2134 O O . PRO A 1 268 ? -8.062 -0.109 28.153 1.00 97.00 268 PRO A O 1
ATOM 2137 N N . PHE A 1 269 ? -6.315 1.142 28.728 1.00 98.19 269 PHE A N 1
ATOM 2138 C CA . PHE A 1 269 ? -6.119 1.684 27.380 1.00 98.19 269 PHE A CA 1
ATOM 2139 C C . PHE A 1 269 ? -5.642 0.629 26.377 1.00 98.19 269 PHE A C 1
ATOM 2141 O O . PHE A 1 269 ? -6.092 0.630 25.232 1.00 98.19 269 PHE A O 1
ATOM 2148 N N . ALA A 1 270 ? -4.762 -0.289 26.795 1.00 97.50 270 ALA A N 1
ATOM 2149 C CA . ALA A 1 270 ? -4.368 -1.421 25.958 1.00 97.50 270 ALA A CA 1
ATOM 2150 C C . ALA A 1 270 ? -5.547 -2.374 25.737 1.00 97.50 270 ALA A C 1
ATOM 2152 O O . ALA A 1 270 ? -5.756 -2.847 24.620 1.00 97.50 270 ALA A O 1
ATOM 2153 N N . ARG A 1 271 ? -6.360 -2.594 26.780 1.00 97.06 271 ARG A N 1
ATOM 2154 C CA . ARG A 1 271 ? -7.556 -3.437 26.699 1.00 97.06 271 ARG A CA 1
ATOM 2155 C C . ARG A 1 271 ? -8.566 -2.870 25.717 1.00 97.06 271 ARG A C 1
ATOM 2157 O O . ARG A 1 271 ? -9.094 -3.624 24.913 1.00 97.06 271 ARG A O 1
ATOM 2164 N N . LYS A 1 272 ? -8.776 -1.551 25.726 1.00 97.19 272 LYS A N 1
ATOM 2165 C CA . LYS A 1 272 ? -9.601 -0.853 24.732 1.00 97.19 272 LYS A CA 1
ATOM 2166 C C . LYS A 1 272 ? -9.159 -1.175 23.299 1.00 97.19 272 LYS A C 1
ATOM 2168 O O . LYS A 1 272 ? -9.989 -1.564 22.484 1.00 97.19 272 LYS A O 1
ATOM 2173 N N . VAL A 1 273 ? -7.863 -1.045 23.008 1.00 98.19 273 VAL A N 1
ATOM 2174 C CA . VAL A 1 273 ? -7.306 -1.301 21.669 1.00 98.19 273 VAL A CA 1
ATOM 2175 C C . VAL A 1 273 ? -7.476 -2.762 21.263 1.00 98.19 273 VAL A C 1
ATOM 2177 O O . VAL A 1 273 ? -7.997 -3.041 20.186 1.00 98.19 273 VAL A O 1
ATOM 2180 N N . PHE A 1 274 ? -7.057 -3.697 22.115 1.00 97.31 274 PHE A N 1
ATOM 2181 C CA . PHE A 1 274 ? -7.058 -5.110 21.749 1.00 97.31 274 PHE A CA 1
ATOM 2182 C C . PHE A 1 274 ? -8.479 -5.692 21.696 1.00 97.31 274 PHE A C 1
ATOM 2184 O O . PHE A 1 274 ? -8.784 -6.476 20.804 1.00 97.31 274 PHE A O 1
ATOM 2191 N N . LEU A 1 275 ? -9.392 -5.240 22.566 1.00 96.88 275 LEU A N 1
ATOM 2192 C CA . LEU A 1 275 ? -10.810 -5.609 22.487 1.00 96.88 275 LEU A CA 1
ATOM 2193 C C . LEU A 1 275 ? -11.415 -5.142 21.162 1.00 96.88 275 LEU A C 1
ATOM 2195 O O . LEU A 1 275 ? -12.089 -5.922 20.494 1.00 96.88 275 LEU A O 1
ATOM 2199 N N . LEU A 1 276 ? -11.135 -3.904 20.742 1.00 97.25 276 LEU A N 1
ATOM 2200 C CA . LEU A 1 276 ? -11.582 -3.422 19.438 1.00 97.25 276 LEU A CA 1
ATOM 2201 C C . LEU A 1 276 ? -10.973 -4.241 18.291 1.00 97.25 276 LEU A C 1
ATOM 2203 O O . LEU A 1 276 ? -11.680 -4.549 17.341 1.00 97.25 276 LEU A O 1
ATOM 2207 N N . ALA A 1 277 ? -9.704 -4.649 18.381 1.00 96.44 277 ALA A N 1
ATOM 2208 C CA . ALA A 1 277 ? -9.102 -5.520 17.372 1.00 96.44 277 ALA A CA 1
ATOM 2209 C C . ALA A 1 277 ? -9.872 -6.845 17.216 1.00 96.44 277 ALA A C 1
ATOM 2211 O O . ALA A 1 277 ? -10.141 -7.244 16.087 1.00 96.44 277 ALA A O 1
ATOM 2212 N N . HIS A 1 278 ? -10.308 -7.464 18.319 1.00 94.56 278 HIS A N 1
ATOM 2213 C CA . HIS A 1 278 ? -11.194 -8.636 18.281 1.00 94.56 278 HIS A CA 1
ATOM 2214 C C . HIS A 1 278 ? -12.558 -8.332 17.646 1.00 94.56 278 HIS A C 1
ATOM 2216 O O . HIS A 1 278 ? -13.078 -9.138 16.883 1.00 94.56 278 HIS A O 1
ATOM 2222 N N . GLU A 1 279 ? -13.158 -7.178 17.952 1.00 94.06 279 GLU A N 1
ATOM 2223 C CA . GLU A 1 279 ? -14.429 -6.769 17.334 1.00 94.06 279 GLU A CA 1
ATOM 2224 C C . GLU A 1 279 ? -14.304 -6.605 15.816 1.00 94.06 279 GLU A C 1
ATOM 2226 O O . GLU A 1 279 ? -15.249 -6.894 15.086 1.00 94.06 279 GLU A O 1
ATOM 2231 N N . LEU A 1 280 ? -13.137 -6.161 15.351 1.00 93.44 280 LEU A N 1
ATOM 2232 C CA . LEU A 1 280 ? -12.831 -5.915 13.945 1.00 93.44 280 LEU A CA 1
ATOM 2233 C C . LEU A 1 280 ? -12.284 -7.146 13.202 1.00 93.44 280 LEU A C 1
ATOM 2235 O O . LEU A 1 280 ? -12.085 -7.066 11.992 1.00 93.44 280 LEU A O 1
ATOM 2239 N N . GLY A 1 281 ? -12.033 -8.266 13.891 1.00 91.50 281 GLY A N 1
ATOM 2240 C CA . GLY A 1 281 ? -11.410 -9.459 13.303 1.00 91.50 281 GLY A CA 1
ATOM 2241 C C . GLY A 1 281 ? -9.932 -9.270 12.931 1.00 91.50 281 GLY A C 1
ATOM 2242 O O . GLY A 1 281 ? -9.441 -9.903 11.997 1.00 91.50 281 GLY A O 1
ATOM 2243 N N . LEU A 1 282 ? -9.237 -8.350 13.605 1.00 93.00 282 LEU A N 1
ATOM 2244 C CA . LEU A 1 282 ? -7.829 -8.007 13.372 1.00 93.00 282 LEU A CA 1
ATOM 2245 C C . LEU A 1 282 ? -6.881 -8.618 14.414 1.00 93.00 282 LEU A C 1
ATOM 2247 O O . LEU A 1 282 ? -5.670 -8.427 14.326 1.00 93.00 282 LEU A O 1
ATOM 2251 N N . GLU A 1 283 ? -7.390 -9.347 15.407 1.00 92.19 283 GLU A N 1
ATOM 2252 C CA . GLU A 1 283 ? -6.600 -9.876 16.523 1.00 92.19 283 GLU A CA 1
ATOM 2253 C C . GLU A 1 283 ? -5.463 -10.805 16.073 1.00 92.19 283 GLU A C 1
ATOM 2255 O O . GLU A 1 283 ? -4.389 -10.803 16.669 1.00 92.19 283 GLU A O 1
ATOM 2260 N N . GLN A 1 284 ? -5.669 -11.563 14.993 1.00 88.69 284 GLN A N 1
ATOM 2261 C CA . GLN A 1 284 ? -4.668 -12.484 14.440 1.00 88.69 284 GLN A CA 1
ATOM 2262 C C . GLN A 1 284 ? -3.555 -11.765 13.670 1.00 88.69 284 GLN A C 1
ATOM 2264 O O . GLN A 1 284 ? -2.474 -12.319 13.502 1.00 88.69 284 GLN A O 1
ATOM 2269 N N . ALA A 1 285 ? -3.791 -10.530 13.223 1.00 88.38 285 ALA A N 1
ATOM 2270 C CA . ALA A 1 285 ? -2.783 -9.725 12.538 1.00 88.38 285 ALA A CA 1
ATOM 2271 C C . ALA A 1 285 ? -1.854 -8.979 13.511 1.00 88.38 285 ALA A C 1
ATOM 2273 O O . ALA A 1 285 ? -0.835 -8.434 13.088 1.00 88.38 285 ALA A O 1
ATOM 2274 N N . ILE A 1 286 ? -2.202 -8.935 14.803 1.00 94.56 286 ILE A N 1
ATOM 2275 C CA . ILE A 1 286 ? -1.467 -8.203 15.835 1.00 94.56 286 ILE A CA 1
ATOM 2276 C C . ILE A 1 286 ? -0.597 -9.166 16.630 1.00 94.56 286 ILE A C 1
ATOM 2278 O O . ILE A 1 286 ? -1.103 -10.010 17.357 1.00 94.56 286 ILE A O 1
ATOM 2282 N N . THR A 1 287 ? 0.716 -8.974 16.581 1.00 95.69 287 THR A N 1
ATOM 2283 C CA . THR A 1 287 ? 1.649 -9.553 17.555 1.00 95.69 287 THR A CA 1
ATOM 2284 C C . THR A 1 287 ? 1.680 -8.708 18.828 1.00 95.69 287 THR A C 1
ATOM 2286 O O . THR A 1 287 ? 1.547 -7.485 18.785 1.00 95.69 287 THR A O 1
ATOM 2289 N N . LEU A 1 288 ? 1.838 -9.347 19.984 1.00 95.44 288 LEU A N 1
ATOM 2290 C CA . LEU A 1 288 ? 1.781 -8.688 21.287 1.00 95.44 288 LEU A CA 1
ATOM 2291 C C . LEU A 1 288 ? 3.173 -8.636 21.921 1.00 95.44 288 LEU A C 1
ATOM 2293 O O . LEU A 1 288 ? 3.790 -9.672 22.148 1.00 95.44 288 LEU A O 1
ATOM 2297 N N . GLN A 1 289 ? 3.646 -7.431 22.239 1.00 95.00 289 GLN A N 1
ATOM 2298 C CA . GLN A 1 289 ? 4.905 -7.204 22.945 1.00 95.00 289 GLN A CA 1
ATOM 2299 C C . GLN A 1 289 ? 4.598 -6.669 24.344 1.00 95.00 289 GLN A C 1
ATOM 2301 O O . GLN A 1 289 ? 4.234 -5.503 24.511 1.00 95.00 289 GLN A O 1
ATOM 2306 N N . LYS A 1 290 ? 4.687 -7.544 25.349 1.00 95.19 290 LYS A N 1
ATOM 2307 C CA . LYS A 1 290 ? 4.413 -7.177 26.739 1.00 95.19 290 LYS A CA 1
ATOM 2308 C C . LYS A 1 290 ? 5.588 -6.387 27.313 1.00 95.19 290 LYS A C 1
ATOM 2310 O O . LYS A 1 290 ? 6.718 -6.846 27.218 1.00 95.19 290 LYS A O 1
ATOM 2315 N N . VAL A 1 291 ? 5.293 -5.240 27.914 1.00 95.62 291 VAL A N 1
ATOM 2316 C CA . VAL A 1 291 ? 6.271 -4.330 28.529 1.00 95.62 291 VAL A CA 1
ATOM 2317 C C . VAL A 1 291 ? 5.706 -3.702 29.803 1.00 95.62 291 VAL A C 1
ATOM 2319 O O . VAL A 1 291 ? 4.489 -3.700 30.021 1.00 95.62 291 VAL A O 1
ATOM 2322 N N . VAL A 1 292 ? 6.564 -3.110 30.626 1.00 94.50 292 VAL A N 1
ATOM 2323 C CA . VAL A 1 292 ? 6.211 -2.315 31.803 1.00 94.50 292 VAL A CA 1
ATOM 2324 C C . VAL A 1 292 ? 6.879 -0.941 31.751 1.00 94.50 292 VAL A C 1
ATOM 2326 O O . VAL A 1 292 ? 8.078 -0.815 31.513 1.00 94.50 292 VAL A O 1
ATOM 2329 N N . VAL A 1 293 ? 6.083 0.110 31.976 1.00 94.69 293 VAL A N 1
ATOM 2330 C CA . VAL A 1 293 ? 6.547 1.504 31.934 1.00 94.69 293 VAL A CA 1
ATOM 2331 C C . VAL A 1 293 ? 6.094 2.294 33.159 1.00 94.69 293 VAL A C 1
ATOM 2333 O O . VAL A 1 293 ? 4.940 2.218 33.596 1.00 94.69 293 VAL A O 1
ATOM 2336 N N . CYS A 1 294 ? 7.001 3.103 33.703 1.00 93.50 294 CYS A N 1
ATOM 2337 C CA . CYS A 1 294 ? 6.747 3.963 34.854 1.00 93.50 294 CYS A CA 1
ATOM 2338 C C . CYS A 1 294 ? 7.712 5.157 34.827 1.00 93.50 294 CYS A C 1
ATOM 2340 O O . CYS A 1 294 ? 8.906 4.959 34.635 1.00 93.50 294 CYS A O 1
ATOM 2342 N N . PRO A 1 295 ? 7.252 6.401 35.057 1.00 91.75 295 PRO A N 1
ATOM 2343 C CA . PRO A 1 295 ? 8.084 7.600 34.900 1.00 91.75 295 PRO A CA 1
ATOM 2344 C C . PRO A 1 295 ? 9.210 7.747 35.937 1.00 91.75 295 PRO A C 1
ATOM 2346 O O . PRO A 1 295 ? 9.974 8.707 35.872 1.00 91.75 295 PRO A O 1
ATOM 2349 N N . ILE A 1 296 ? 9.302 6.840 36.911 1.00 91.50 296 ILE A N 1
ATOM 2350 C CA . ILE A 1 296 ? 10.392 6.787 37.885 1.00 91.50 296 ILE A CA 1
ATOM 2351 C C . ILE A 1 296 ? 10.997 5.381 37.901 1.00 91.50 296 ILE A C 1
ATOM 2353 O O . ILE A 1 296 ? 10.272 4.424 37.624 1.00 91.50 296 ILE A O 1
ATOM 2357 N N . PRO A 1 297 ? 12.268 5.226 38.308 1.00 90.94 297 PRO A N 1
ATOM 2358 C CA . PRO A 1 297 ? 12.850 3.910 38.532 1.00 90.94 297 PRO A CA 1
ATOM 2359 C C . PRO A 1 297 ? 12.031 3.105 39.551 1.00 90.94 297 PRO A C 1
ATOM 2361 O O . PRO A 1 297 ? 11.913 3.476 40.725 1.00 90.94 297 PRO A O 1
ATOM 2364 N N . PHE A 1 298 ? 11.446 2.005 39.088 1.00 87.50 298 PHE A N 1
ATOM 2365 C CA . PHE A 1 298 ? 10.692 1.049 39.886 1.00 87.50 298 PHE A CA 1
ATOM 2366 C C . PHE A 1 298 ? 10.898 -0.346 39.276 1.00 87.50 298 PHE A C 1
ATOM 2368 O O . PHE A 1 298 ? 10.243 -0.666 38.283 1.00 87.50 298 PHE A O 1
ATOM 2375 N N . PRO A 1 299 ? 11.782 -1.180 39.857 1.00 85.81 299 PRO A N 1
ATOM 2376 C CA . PRO A 1 299 ? 12.072 -2.512 39.330 1.00 85.81 299 PRO A CA 1
ATOM 2377 C C . PRO A 1 299 ? 10.803 -3.347 39.128 1.00 85.81 299 PRO A C 1
ATOM 2379 O O . PRO A 1 299 ? 9.974 -3.449 40.038 1.00 85.81 299 PRO A O 1
ATOM 2382 N N . GLY A 1 300 ? 10.639 -3.922 37.937 1.00 87.00 300 GLY A N 1
ATOM 2383 C CA . GLY A 1 300 ? 9.452 -4.686 37.547 1.00 87.00 300 GLY A CA 1
ATOM 2384 C C . GLY A 1 300 ? 8.275 -3.838 37.055 1.00 87.00 300 GLY A C 1
ATOM 2385 O O . GLY A 1 300 ? 7.235 -4.401 36.717 1.00 87.00 300 GLY A O 1
ATOM 2386 N N . TRP A 1 301 ? 8.396 -2.504 37.038 1.00 87.69 301 TRP A N 1
ATOM 2387 C CA . TRP A 1 301 ? 7.372 -1.563 36.549 1.00 87.69 301 TRP A CA 1
ATOM 2388 C C . TRP A 1 301 ? 7.911 -0.504 35.578 1.00 87.69 301 TRP A C 1
ATOM 2390 O O . TRP A 1 301 ? 7.108 0.093 34.868 1.00 87.69 301 TRP A O 1
ATOM 2400 N N . SER A 1 302 ? 9.218 -0.230 35.560 1.00 91.44 302 SER A N 1
ATOM 2401 C CA . SER A 1 302 ? 9.850 0.800 34.717 1.00 91.44 302 SER A CA 1
ATOM 2402 C C . SER A 1 302 ? 10.903 0.242 33.757 1.00 91.44 302 SER A C 1
ATOM 2404 O O . SER A 1 302 ? 11.720 1.010 33.253 1.00 91.44 302 SER A O 1
ATOM 2406 N N . ASP A 1 303 ? 10.956 -1.077 33.594 1.00 93.69 303 ASP A N 1
ATOM 2407 C CA . ASP A 1 303 ? 12.110 -1.776 33.019 1.00 93.69 303 ASP A CA 1
ATOM 2408 C C . ASP A 1 303 ? 12.271 -1.510 31.510 1.00 93.69 303 ASP A C 1
ATOM 2410 O O . ASP A 1 303 ? 13.391 -1.530 31.009 1.00 93.69 303 ASP A O 1
ATOM 2414 N N . ASP A 1 304 ? 11.185 -1.159 30.811 1.00 96.75 304 ASP A N 1
ATOM 2415 C CA . ASP A 1 304 ? 11.160 -1.048 29.345 1.00 96.75 304 ASP A CA 1
ATOM 2416 C C . ASP A 1 304 ? 10.989 0.398 28.838 1.00 96.75 304 ASP A C 1
ATOM 2418 O O . ASP A 1 304 ? 10.673 0.624 27.670 1.00 96.75 304 ASP A O 1
ATOM 2422 N N . ASN A 1 305 ? 11.159 1.411 29.698 1.00 94.81 305 ASN A N 1
ATOM 2423 C CA . ASN A 1 305 ? 10.900 2.813 29.336 1.00 94.81 305 ASN A CA 1
ATOM 2424 C C . ASN A 1 305 ? 11.643 3.259 28.065 1.00 94.81 305 ASN A C 1
ATOM 2426 O O . ASN A 1 305 ? 11.022 3.864 27.192 1.00 94.81 305 ASN A O 1
ATOM 2430 N N . ASP A 1 306 ? 12.942 2.964 27.960 1.00 94.06 306 ASP A N 1
ATOM 2431 C CA . ASP A 1 306 ? 13.777 3.380 26.824 1.00 94.06 306 ASP A CA 1
ATOM 2432 C C . ASP A 1 306 ? 13.396 2.636 25.536 1.00 94.06 306 ASP A C 1
ATOM 2434 O O . ASP A 1 306 ? 13.353 3.231 24.456 1.00 94.06 306 ASP A O 1
ATOM 2438 N N . GLU A 1 307 ? 13.042 1.352 25.646 1.00 92.38 307 GLU A N 1
ATOM 2439 C CA . GLU A 1 307 ? 12.561 0.558 24.513 1.00 92.38 307 GLU A CA 1
ATOM 2440 C C . GLU A 1 307 ? 11.237 1.116 23.975 1.00 92.38 307 GLU A C 1
ATOM 2442 O O . GLU A 1 307 ? 11.074 1.319 22.769 1.00 92.38 307 GLU A O 1
ATOM 2447 N N . VAL A 1 308 ? 10.294 1.435 24.868 1.00 95.31 308 VAL A N 1
ATOM 2448 C CA . VAL A 1 308 ? 9.019 2.043 24.473 1.00 95.31 308 VAL A CA 1
ATOM 2449 C C . VAL A 1 308 ? 9.233 3.461 23.938 1.00 95.31 308 VAL A C 1
ATOM 2451 O O . VAL A 1 308 ? 8.577 3.834 22.963 1.00 95.31 308 VAL A O 1
ATOM 2454 N N . ALA A 1 309 ? 10.165 4.233 24.511 1.00 95.94 309 ALA A N 1
ATOM 2455 C CA . ALA A 1 309 ? 10.494 5.595 24.084 1.00 95.94 309 ALA A CA 1
ATOM 2456 C C . ALA A 1 309 ? 10.947 5.671 22.617 1.00 95.94 309 ALA A C 1
ATOM 2458 O O . ALA A 1 309 ? 10.625 6.641 21.928 1.00 95.94 309 ALA A O 1
ATOM 2459 N N . ALA A 1 310 ? 11.616 4.626 22.117 1.00 94.00 310 ALA A N 1
ATOM 2460 C CA . ALA A 1 310 ? 12.039 4.535 20.721 1.00 94.00 310 ALA A CA 1
ATOM 2461 C C . ALA A 1 310 ? 10.861 4.518 19.724 1.00 94.00 310 ALA A C 1
ATOM 2463 O O . ALA A 1 310 ? 11.016 4.941 18.581 1.00 94.00 310 ALA A O 1
ATOM 2464 N N . SER A 1 311 ? 9.682 4.045 20.147 1.00 93.88 311 SER A N 1
ATOM 2465 C CA . SER A 1 311 ? 8.472 3.962 19.308 1.00 93.88 311 SER A CA 1
ATOM 2466 C C . SER A 1 311 ? 7.391 4.978 19.690 1.00 93.88 311 SER A C 1
ATOM 2468 O O . SER A 1 311 ? 6.594 5.388 18.851 1.00 93.88 311 SER A O 1
ATOM 2470 N N . ASN A 1 312 ? 7.342 5.377 20.959 1.00 96.31 312 ASN A N 1
ATOM 2471 C CA . ASN A 1 312 ? 6.464 6.410 21.488 1.00 96.31 312 ASN A CA 1
ATOM 2472 C C . ASN A 1 312 ? 7.287 7.310 22.417 1.00 96.31 312 ASN A C 1
ATOM 2474 O O . ASN A 1 312 ? 7.555 6.888 23.543 1.00 96.31 312 ASN A O 1
ATOM 2478 N N . PRO A 1 313 ? 7.602 8.560 22.033 1.00 95.44 313 PRO A N 1
ATOM 2479 C CA . PRO A 1 313 ? 8.491 9.434 22.805 1.00 95.44 313 PRO A CA 1
ATOM 2480 C C . PRO A 1 313 ? 7.989 9.749 24.224 1.00 95.44 313 PRO A C 1
ATOM 2482 O O . PRO A 1 313 ? 8.749 10.239 25.052 1.00 95.44 313 PRO A O 1
ATOM 2485 N N . MET A 1 314 ? 6.722 9.460 24.534 1.00 94.81 314 MET A N 1
ATOM 2486 C CA . MET A 1 314 ? 6.153 9.615 25.875 1.00 94.81 314 MET A CA 1
ATOM 2487 C C . MET A 1 314 ? 6.389 8.404 26.793 1.00 94.81 314 MET A C 1
ATOM 2489 O O . MET A 1 314 ? 5.937 8.439 27.937 1.00 94.81 314 MET A O 1
ATOM 2493 N N . ALA A 1 315 ? 7.001 7.321 26.297 1.00 95.31 315 ALA A N 1
ATOM 2494 C CA . ALA A 1 315 ? 7.150 6.037 26.991 1.00 95.31 315 ALA A CA 1
ATOM 2495 C C . ALA A 1 315 ? 5.819 5.514 27.584 1.00 95.31 315 ALA A C 1
ATOM 2497 O O . ALA A 1 315 ? 5.765 4.986 28.693 1.00 95.31 315 ALA A O 1
ATOM 2498 N N . LYS A 1 316 ? 4.705 5.698 26.855 1.00 95.50 316 LYS A N 1
ATOM 2499 C CA . LYS A 1 316 ? 3.364 5.247 27.268 1.00 95.50 316 LYS A CA 1
ATOM 2500 C C . LYS A 1 316 ? 2.898 4.048 26.449 1.00 95.50 316 LYS A C 1
ATOM 2502 O O . LYS A 1 316 ? 3.108 3.982 25.240 1.00 95.50 316 LYS A O 1
ATOM 2507 N N . ILE A 1 317 ? 2.149 3.170 27.106 1.00 96.69 317 ILE A N 1
ATOM 2508 C CA . ILE A 1 317 ? 1.390 2.090 26.470 1.00 96.69 317 ILE A CA 1
ATOM 2509 C C . ILE A 1 317 ? -0.111 2.429 26.411 1.00 96.69 317 ILE A C 1
ATOM 2511 O O . ILE A 1 317 ? -0.617 3.111 27.310 1.00 96.69 317 ILE A O 1
ATOM 2515 N N . PRO A 1 318 ? -0.858 1.927 25.412 1.00 97.94 318 PRO A N 1
ATOM 2516 C CA . PRO A 1 318 ? -0.390 1.128 24.274 1.00 97.94 318 PRO A CA 1
ATOM 2517 C C . PRO A 1 318 ? 0.342 1.953 23.199 1.00 97.94 318 PRO A C 1
ATOM 2519 O O . PRO A 1 318 ? 0.102 3.154 23.065 1.00 97.94 318 PRO A O 1
ATOM 2522 N N . CYS A 1 319 ? 1.184 1.280 22.410 1.00 97.94 319 CYS A N 1
ATOM 2523 C CA . CYS A 1 319 ? 1.786 1.797 21.177 1.00 97.94 319 CYS A CA 1
ATOM 2524 C C . CYS A 1 319 ? 1.707 0.719 20.083 1.00 97.94 319 CYS A C 1
ATOM 2526 O O . CYS A 1 319 ? 2.046 -0.435 20.341 1.00 97.94 319 CYS A O 1
ATOM 2528 N N . LEU A 1 320 ? 1.226 1.066 18.889 1.00 98.12 320 LEU A N 1
ATOM 2529 C CA . LEU A 1 320 ? 1.082 0.150 17.756 1.00 98.12 320 LEU A CA 1
ATOM 2530 C C . LEU A 1 320 ? 2.142 0.457 16.692 1.00 98.12 320 LEU A C 1
ATOM 2532 O O . LEU A 1 320 ? 2.243 1.582 16.215 1.00 98.12 320 LEU A O 1
ATOM 2536 N N . LEU A 1 321 ? 2.887 -0.561 16.283 1.00 96.62 321 LEU A N 1
ATOM 2537 C CA . LEU A 1 321 ? 3.785 -0.530 15.134 1.00 96.62 321 LEU A CA 1
ATOM 2538 C C . LEU A 1 321 ? 3.102 -1.215 13.948 1.00 96.62 321 LEU A C 1
ATOM 2540 O O . LEU A 1 321 ? 2.464 -2.256 14.121 1.00 96.62 321 LEU A O 1
ATOM 2544 N N . SER A 1 322 ? 3.247 -0.638 12.758 1.00 93.94 322 SER A N 1
ATOM 2545 C CA . SER A 1 322 ? 2.697 -1.159 11.504 1.00 93.94 322 SER A CA 1
ATOM 2546 C C . SER A 1 322 ? 3.777 -1.158 10.430 1.00 93.94 322 SER A C 1
ATOM 2548 O O . SER A 1 322 ? 4.533 -0.195 10.337 1.00 93.94 322 SER A O 1
ATOM 2550 N N . SER A 1 323 ? 3.841 -2.207 9.606 1.00 88.81 323 SER A N 1
ATOM 2551 C CA . SER A 1 323 ? 4.797 -2.289 8.489 1.00 88.81 323 SER A CA 1
ATOM 2552 C C . SER A 1 323 ? 4.633 -1.184 7.442 1.00 88.81 323 SER A C 1
ATOM 2554 O O . SER A 1 323 ? 5.565 -0.929 6.685 1.00 88.81 323 SER A O 1
ATOM 2556 N N . ASP A 1 324 ? 3.468 -0.535 7.403 1.00 85.00 324 ASP A N 1
ATOM 2557 C CA . ASP A 1 324 ? 3.129 0.473 6.393 1.00 85.00 324 ASP A CA 1
ATOM 2558 C C . ASP A 1 324 ? 3.415 1.907 6.864 1.00 85.00 324 ASP A C 1
ATOM 2560 O O . ASP A 1 324 ? 3.213 2.863 6.115 1.00 85.00 324 ASP A O 1
ATOM 2564 N N . LEU A 1 325 ? 3.854 2.079 8.114 1.00 87.31 325 LEU A N 1
ATOM 2565 C CA . LEU A 1 325 ? 4.111 3.380 8.721 1.00 87.31 325 LEU A CA 1
ATOM 2566 C C . LEU A 1 325 ? 5.544 3.452 9.244 1.00 87.31 325 LEU A C 1
ATOM 2568 O O . LEU A 1 325 ? 6.078 2.490 9.789 1.00 87.31 325 LEU A O 1
ATOM 2572 N N . ASN A 1 326 ? 6.154 4.630 9.123 1.00 83.81 326 ASN A N 1
ATOM 2573 C CA . ASN A 1 326 ? 7.413 4.915 9.797 1.00 83.81 326 ASN A CA 1
ATOM 2574 C C . ASN A 1 326 ? 7.122 5.462 11.205 1.00 83.81 326 ASN A C 1
ATOM 2576 O O . ASN A 1 326 ? 6.478 6.503 11.339 1.00 83.81 326 ASN A O 1
ATOM 2580 N N . GLY A 1 327 ? 7.598 4.770 12.242 1.00 87.12 327 GLY A N 1
ATOM 2581 C CA . GLY A 1 327 ? 7.360 5.116 13.648 1.00 87.12 327 GLY A CA 1
ATOM 2582 C C . GLY A 1 327 ? 6.110 4.472 14.263 1.00 87.12 327 GLY A C 1
ATOM 2583 O O . GLY A 1 327 ? 5.354 3.760 13.602 1.00 87.12 327 GLY A O 1
ATOM 2584 N N . GLY A 1 328 ? 5.916 4.688 15.568 1.00 93.94 328 GLY A N 1
ATOM 2585 C CA . GLY A 1 328 ? 4.789 4.131 16.317 1.00 93.94 328 GLY A CA 1
ATOM 2586 C C . GLY A 1 328 ? 3.553 5.023 16.335 1.00 93.94 328 GLY A C 1
ATOM 2587 O O . GLY A 1 328 ? 3.640 6.246 16.425 1.00 93.94 328 GLY A O 1
ATOM 2588 N N . LEU A 1 329 ? 2.383 4.388 16.302 1.00 97.12 329 LEU A N 1
ATOM 2589 C CA . LEU A 1 329 ? 1.096 5.006 16.596 1.00 97.12 329 LEU A CA 1
ATOM 2590 C C . LEU A 1 329 ? 0.837 4.929 18.101 1.00 97.12 329 LEU A C 1
ATOM 2592 O O . LEU A 1 329 ? 0.748 3.847 18.682 1.00 97.12 329 LEU A O 1
ATOM 2596 N N . TYR A 1 330 ? 0.676 6.083 18.730 1.00 94.88 330 TYR A N 1
ATOM 2597 C CA . TYR A 1 330 ? 0.416 6.229 20.160 1.00 94.88 330 TYR A CA 1
ATOM 2598 C C . TYR A 1 330 ? -0.834 7.084 20.399 1.00 94.88 330 TYR A C 1
ATOM 2600 O O . TYR A 1 330 ? -1.319 7.752 19.492 1.00 94.88 330 TYR A O 1
ATOM 2608 N N . ASP A 1 331 ? -1.339 7.059 21.637 1.00 96.62 331 ASP A N 1
ATOM 2609 C CA . ASP A 1 331 ? -2.718 7.415 22.013 1.00 96.62 331 ASP A CA 1
ATOM 2610 C C . ASP A 1 331 ? -3.729 6.356 21.553 1.00 96.62 331 ASP A C 1
ATOM 2612 O O . ASP A 1 331 ? -3.916 6.073 20.372 1.00 96.62 331 ASP A O 1
ATOM 2616 N N . SER A 1 332 ? -4.411 5.752 22.525 1.00 97.56 332 SER A N 1
ATOM 2617 C CA . SER A 1 332 ? -5.330 4.645 22.267 1.00 97.56 332 SER A CA 1
ATOM 2618 C C . SER A 1 332 ? -6.501 5.020 21.352 1.00 97.56 332 SER A C 1
ATOM 2620 O O . SER A 1 332 ? -7.047 4.134 20.707 1.00 97.56 332 SER A O 1
ATOM 2622 N N . ARG A 1 333 ? -6.885 6.302 21.249 1.00 96.69 333 ARG A N 1
ATOM 2623 C CA . ARG A 1 333 ? -7.924 6.755 20.307 1.00 96.69 333 ARG A CA 1
ATOM 2624 C C . ARG A 1 333 ? -7.413 6.747 18.874 1.00 96.69 333 ARG A C 1
ATOM 2626 O O . ARG A 1 333 ? -8.109 6.252 18.000 1.00 96.69 333 ARG A O 1
ATOM 2633 N N . VAL A 1 334 ? -6.187 7.226 18.660 1.00 97.31 334 VAL A N 1
ATOM 2634 C CA . VAL A 1 334 ? -5.530 7.215 17.344 1.00 97.31 334 VAL A CA 1
ATOM 2635 C C . VAL A 1 334 ? -5.337 5.779 16.868 1.00 97.31 334 VAL A C 1
ATOM 2637 O O . VAL A 1 334 ? -5.631 5.467 15.718 1.00 97.31 334 VAL A O 1
ATOM 2640 N N . ILE A 1 335 ? -4.914 4.886 17.767 1.00 98.06 335 ILE A N 1
ATOM 2641 C CA . ILE A 1 335 ? -4.775 3.462 17.452 1.00 98.06 335 ILE A CA 1
ATOM 2642 C C . ILE A 1 335 ? -6.139 2.849 17.094 1.00 98.06 335 ILE A C 1
ATOM 2644 O O . ILE A 1 335 ? -6.240 2.140 16.098 1.00 98.06 335 ILE A O 1
ATOM 2648 N N . CYS A 1 336 ? -7.200 3.133 17.858 1.00 97.50 336 CYS A N 1
ATOM 2649 C CA . CYS A 1 336 ? -8.546 2.654 17.534 1.00 97.50 336 CYS A CA 1
ATOM 2650 C C . CYS A 1 336 ? -9.051 3.177 16.179 1.00 97.50 336 CYS A C 1
ATOM 2652 O O . CYS A 1 336 ? -9.563 2.384 15.393 1.00 97.50 336 CYS A O 1
ATOM 2654 N N . ASP A 1 337 ? -8.869 4.469 15.886 1.00 95.38 337 ASP A N 1
ATOM 2655 C CA . ASP A 1 337 ? -9.254 5.069 14.601 1.00 95.38 337 ASP A CA 1
ATOM 2656 C C . ASP A 1 337 ? -8.469 4.424 13.436 1.00 95.38 337 ASP A C 1
ATOM 2658 O O . ASP A 1 337 ? -9.038 4.142 12.380 1.00 95.38 337 ASP A O 1
ATOM 2662 N N . TYR A 1 338 ? -7.179 4.120 13.632 1.00 95.81 338 TYR A N 1
ATOM 2663 C CA . TYR A 1 338 ? -6.364 3.391 12.654 1.00 95.81 338 TYR A CA 1
ATOM 2664 C C . TYR A 1 338 ? -6.879 1.965 12.411 1.00 95.81 338 TYR A C 1
ATOM 2666 O O . TYR A 1 338 ? -6.980 1.545 11.259 1.00 95.81 338 TYR A O 1
ATOM 2674 N N . LEU A 1 339 ? -7.243 1.229 13.468 1.00 95.56 339 LEU A N 1
ATOM 2675 C CA . LEU A 1 339 ? -7.797 -0.123 13.339 1.00 95.56 339 LEU A CA 1
ATOM 2676 C C . LEU A 1 339 ? -9.169 -0.118 12.649 1.00 95.56 339 LEU A C 1
ATOM 2678 O O . LEU A 1 339 ? -9.400 -0.948 11.772 1.00 95.56 339 LEU A O 1
ATOM 2682 N N . GLU A 1 340 ? -10.061 0.823 12.983 1.00 94.06 340 GLU A N 1
ATOM 2683 C CA . GLU A 1 340 ? -11.347 0.975 12.282 1.00 94.06 340 GLU A CA 1
ATOM 2684 C C . GLU A 1 340 ? -11.133 1.288 10.793 1.00 94.06 340 GLU A C 1
ATOM 2686 O O . GLU A 1 340 ? -11.813 0.709 9.943 1.00 94.06 340 GLU A O 1
ATOM 2691 N N . ASN A 1 341 ? -10.156 2.143 10.464 1.00 93.31 341 ASN A N 1
ATOM 2692 C CA . ASN A 1 341 ? -9.781 2.428 9.080 1.00 93.31 341 ASN A CA 1
ATOM 2693 C C . ASN A 1 341 ? -9.232 1.184 8.363 1.00 93.31 341 ASN A C 1
ATOM 2695 O O . ASN A 1 341 ? -9.639 0.900 7.238 1.00 93.31 341 ASN A O 1
ATOM 2699 N N . LEU A 1 342 ? -8.353 0.414 9.012 1.00 91.06 342 LEU A N 1
ATOM 2700 C CA . LEU A 1 342 ? -7.792 -0.816 8.450 1.00 91.06 342 LEU A CA 1
ATOM 2701 C C . LEU A 1 342 ? -8.871 -1.882 8.197 1.00 91.06 342 LEU A C 1
ATOM 2703 O O . LEU A 1 342 ? -8.825 -2.587 7.193 1.00 91.06 342 LEU A O 1
ATOM 2707 N N . ALA A 1 343 ? -9.872 -1.958 9.073 1.00 90.00 343 ALA A N 1
ATOM 2708 C CA . ALA A 1 343 ? -11.035 -2.830 8.929 1.00 90.00 343 ALA A CA 1
ATOM 2709 C C . ALA A 1 343 ? -12.121 -2.271 7.987 1.00 90.00 343 ALA A C 1
ATOM 2711 O O . ALA A 1 343 ? -13.193 -2.865 7.868 1.00 90.00 343 ALA A O 1
ATOM 2712 N N . LEU A 1 344 ? -11.869 -1.131 7.330 1.00 89.12 344 LEU A N 1
ATOM 2713 C CA . LEU A 1 344 ? -12.799 -0.456 6.417 1.00 89.12 344 LEU A CA 1
ATOM 2714 C C . LEU A 1 344 ? -14.166 -0.147 7.059 1.00 89.12 344 LEU A C 1
ATOM 2716 O O . LEU A 1 344 ? -15.202 -0.117 6.386 1.00 89.12 344 LEU A O 1
ATOM 2720 N N . VAL A 1 345 ? -14.186 0.104 8.372 1.00 86.50 345 VAL A N 1
ATOM 2721 C CA . VAL A 1 345 ? -15.404 0.468 9.098 1.00 86.50 345 VAL A CA 1
ATOM 2722 C C . VAL A 1 345 ? -15.754 1.917 8.791 1.00 86.50 345 VAL A C 1
ATOM 2724 O O . VAL A 1 345 ? -15.060 2.854 9.178 1.00 86.50 345 VAL A O 1
ATOM 2727 N N . THR A 1 346 ? -16.887 2.117 8.123 1.00 84.44 346 THR A N 1
ATOM 2728 C CA . THR A 1 346 ? -17.450 3.448 7.889 1.00 84.44 346 THR A CA 1
ATOM 2729 C C . THR A 1 346 ? -18.611 3.702 8.844 1.00 84.44 346 THR A C 1
ATOM 2731 O O . THR A 1 346 ? -19.486 2.860 9.053 1.00 84.44 346 THR A O 1
ATOM 2734 N N . ARG A 1 347 ? -18.622 4.887 9.460 1.00 82.69 347 ARG A N 1
ATOM 2735 C CA . ARG A 1 347 ? -19.693 5.336 10.357 1.00 82.69 347 ARG A CA 1
ATOM 2736 C C . ARG A 1 347 ? -20.321 6.602 9.789 1.00 82.69 347 ARG A C 1
ATOM 2738 O O . ARG A 1 347 ? -19.625 7.503 9.320 1.00 82.69 347 ARG A O 1
ATOM 2745 N N . LYS A 1 348 ? -21.647 6.689 9.854 1.00 88.38 348 LYS A N 1
ATOM 2746 C CA . LYS A 1 348 ? -22.372 7.909 9.499 1.00 88.38 348 LYS A CA 1
ATOM 2747 C C . LYS A 1 348 ? -22.073 8.985 10.546 1.00 88.38 348 LYS A C 1
ATOM 2749 O O . LYS A 1 348 ? -22.346 8.779 11.721 1.00 88.38 348 LYS A O 1
ATOM 2754 N N . LYS A 1 349 ? -21.526 10.126 10.121 1.00 92.88 349 LYS A N 1
ATOM 2755 C CA . LYS A 1 349 ? -21.143 11.247 11.003 1.00 92.88 349 LYS A CA 1
ATOM 2756 C C . LYS A 1 349 ? -22.326 12.173 11.312 1.00 92.88 349 LYS A C 1
ATOM 2758 O O . LYS A 1 349 ? -22.283 13.363 11.008 1.00 92.88 349 LYS A O 1
ATOM 2763 N N . ASP A 1 350 ? -23.403 11.617 11.855 1.00 93.88 350 ASP A N 1
ATOM 2764 C CA . ASP A 1 350 ? -24.569 12.383 12.308 1.00 93.88 350 ASP A CA 1
ATOM 2765 C C . ASP A 1 350 ? -24.424 12.863 13.767 1.00 93.88 350 ASP A C 1
ATOM 2767 O O . ASP A 1 350 ? -23.369 12.729 14.388 1.00 93.88 350 ASP A O 1
ATOM 2771 N N . SER A 1 351 ? -25.468 13.484 14.324 1.00 94.75 351 SER A N 1
ATOM 2772 C CA . SER A 1 351 ? -25.458 13.993 15.704 1.00 94.75 351 SER A CA 1
ATOM 2773 C C . SER A 1 351 ? -25.148 12.900 16.727 1.00 94.75 351 SER A C 1
ATOM 2775 O O . SER A 1 351 ? -24.376 13.130 17.660 1.00 94.75 351 SER A O 1
ATOM 2777 N N . ARG A 1 352 ? -25.697 11.699 16.522 1.00 91.94 352 ARG A N 1
ATOM 2778 C CA . ARG A 1 352 ? -25.489 10.552 17.402 1.00 91.94 352 ARG A CA 1
ATOM 2779 C C . ARG A 1 352 ? -24.028 10.117 17.407 1.00 91.94 352 ARG A C 1
ATOM 2781 O O . ARG A 1 352 ? -23.493 9.842 18.478 1.00 91.94 352 ARG A O 1
ATOM 2788 N N . TYR A 1 353 ? -23.374 10.095 16.244 1.00 92.62 353 TYR A N 1
ATOM 2789 C CA . TYR A 1 353 ? -21.939 9.809 16.152 1.00 92.62 353 TYR A CA 1
ATOM 2790 C C . TYR A 1 353 ? -21.117 10.741 17.049 1.00 92.62 353 TYR A C 1
ATOM 2792 O O . TYR A 1 353 ? -20.309 10.273 17.848 1.00 92.62 353 TYR A O 1
ATOM 2800 N N . TRP A 1 354 ? -21.360 12.052 16.984 1.00 96.25 354 TRP A N 1
ATOM 2801 C CA . TRP A 1 354 ? -20.616 13.019 17.797 1.00 96.25 354 TRP A CA 1
ATOM 2802 C C . TRP A 1 354 ? -20.928 12.913 19.292 1.00 96.25 354 TRP A C 1
ATOM 2804 O O . TRP A 1 354 ? -20.020 13.036 20.114 1.00 96.25 354 TRP A O 1
ATOM 2814 N N . GLN A 1 355 ? -22.182 12.631 19.654 1.00 96.75 355 GLN A N 1
ATOM 2815 C CA . GLN A 1 355 ? -22.564 12.361 21.042 1.00 96.75 355 GLN A CA 1
ATOM 2816 C C . GLN A 1 355 ? -21.846 11.122 21.587 1.00 96.75 355 GLN A C 1
ATOM 2818 O O . GLN A 1 355 ? -21.317 11.162 22.696 1.00 96.75 355 GLN A O 1
ATOM 2823 N N . LEU A 1 356 ? -21.772 10.044 20.803 1.00 94.94 356 LEU A N 1
ATOM 2824 C CA . LEU A 1 356 ? -21.093 8.820 21.213 1.00 94.94 356 LEU A CA 1
ATOM 2825 C C . LEU A 1 356 ? -19.570 9.006 21.288 1.00 94.94 356 LEU A C 1
ATOM 2827 O O . LEU A 1 356 ? -18.970 8.577 22.270 1.00 94.94 356 LEU A O 1
ATOM 2831 N N . LYS A 1 357 ? -18.962 9.734 20.342 1.00 96.00 357 LYS A N 1
ATOM 2832 C CA . LYS A 1 357 ? -17.532 10.095 20.384 1.00 96.00 357 LYS A CA 1
ATOM 2833 C C . LYS A 1 357 ? -17.190 10.902 21.644 1.00 96.00 357 LYS A C 1
ATOM 2835 O O . LYS A 1 357 ? -16.159 10.674 22.275 1.00 96.00 357 LYS A O 1
ATOM 2840 N N . ALA A 1 358 ? -18.076 11.810 22.064 1.00 98.00 358 ALA A N 1
ATOM 2841 C CA . ALA A 1 358 ? -17.917 12.552 23.317 1.00 98.00 358 ALA A CA 1
ATOM 2842 C C . ALA A 1 358 ? -18.002 11.641 24.558 1.00 98.00 358 ALA A C 1
ATOM 2844 O O . ALA A 1 358 ? -17.251 11.835 25.515 1.00 98.00 358 ALA A O 1
ATOM 2845 N N . LEU A 1 359 ? -18.870 10.623 24.543 1.00 98.19 359 LEU A N 1
ATOM 2846 C CA . LEU A 1 359 ? -18.931 9.613 25.606 1.00 98.19 359 LEU A CA 1
ATOM 2847 C C . LEU A 1 359 ? -17.681 8.720 25.624 1.00 98.19 359 LEU A C 1
ATOM 2849 O O . LEU A 1 359 ? -17.175 8.429 26.705 1.00 98.19 359 LEU A O 1
ATOM 2853 N N . GLY A 1 360 ? -17.136 8.355 24.460 1.00 97.81 360 GLY A N 1
ATOM 2854 C CA . GLY A 1 360 ? -15.852 7.656 24.350 1.00 97.81 360 GLY A CA 1
ATOM 2855 C C . GLY A 1 360 ? -14.704 8.459 24.971 1.00 97.81 360 GLY A C 1
ATOM 2856 O O . GLY A 1 360 ? -13.954 7.942 25.797 1.00 97.81 360 GLY A O 1
ATOM 2857 N N . ALA A 1 361 ? -14.630 9.763 24.683 1.00 98.12 361 ALA A N 1
ATOM 2858 C CA . ALA A 1 361 ? -13.665 10.659 25.325 1.00 98.12 361 ALA A CA 1
ATOM 2859 C C . ALA A 1 361 ? -13.886 10.784 26.847 1.00 98.12 361 ALA A C 1
ATOM 2861 O O . ALA A 1 361 ? -12.926 10.871 27.614 1.00 98.12 361 ALA A O 1
ATOM 2862 N N . CYS A 1 362 ? -15.141 10.761 27.307 1.00 98.62 362 CYS A N 1
ATOM 2863 C CA . CYS A 1 362 ? -15.460 10.709 28.734 1.00 98.62 362 CYS A CA 1
ATOM 2864 C C . CYS A 1 362 ? -14.953 9.407 29.378 1.00 98.62 362 CYS A C 1
ATOM 2866 O O . CYS A 1 362 ? -14.396 9.455 30.474 1.00 98.62 362 CYS A O 1
ATOM 2868 N N . ALA A 1 363 ? -15.071 8.267 28.689 1.00 98.56 363 ALA A N 1
ATOM 2869 C CA . ALA A 1 363 ? -14.565 6.976 29.154 1.00 98.56 363 ALA A CA 1
ATOM 2870 C C . ALA A 1 363 ? -13.041 6.969 29.307 1.00 98.56 363 ALA A C 1
ATOM 2872 O O . ALA A 1 363 ? -12.533 6.494 30.323 1.00 98.56 363 ALA A O 1
ATOM 2873 N N . ASP A 1 364 ? -12.317 7.580 28.367 1.00 98.25 364 ASP A N 1
ATOM 2874 C CA . ASP A 1 364 ? -10.872 7.787 28.499 1.00 98.25 364 ASP A CA 1
ATOM 2875 C C . ASP A 1 364 ? -10.530 8.621 29.743 1.00 98.25 364 ASP A C 1
ATOM 2877 O O . ASP A 1 364 ? -9.662 8.231 30.522 1.00 98.25 364 ASP A O 1
ATOM 2881 N N . GLY A 1 365 ? -11.285 9.691 30.012 1.00 98.44 365 GLY A N 1
ATOM 2882 C CA . GLY A 1 365 ? -11.121 10.495 31.228 1.00 98.44 365 GLY A CA 1
ATOM 2883 C C . GLY A 1 365 ? -11.404 9.731 32.533 1.00 98.44 365 GLY A C 1
ATOM 2884 O O . GLY A 1 365 ? -10.747 9.979 33.547 1.00 98.44 365 GLY A O 1
ATOM 2885 N N . VAL A 1 366 ? -12.349 8.784 32.524 1.00 98.62 366 VAL A N 1
ATOM 2886 C CA . VAL A 1 366 ? -12.605 7.880 33.663 1.00 98.62 366 VAL A CA 1
ATOM 2887 C C . VAL A 1 366 ? -11.417 6.936 33.881 1.00 98.62 366 VAL A C 1
ATOM 2889 O O . VAL A 1 366 ? -10.978 6.763 35.019 1.00 98.62 366 VAL A O 1
ATOM 2892 N N . MET A 1 367 ? -10.865 6.358 32.810 1.00 98.31 367 MET A N 1
ATOM 2893 C CA . MET A 1 367 ? -9.697 5.471 32.888 1.00 98.31 367 MET A CA 1
ATOM 2894 C C . MET A 1 367 ? -8.432 6.220 33.329 1.00 98.31 367 MET A C 1
ATOM 2896 O O . MET A 1 367 ? -7.689 5.711 34.166 1.00 98.31 367 MET A O 1
ATOM 2900 N N . ASP A 1 368 ? -8.213 7.448 32.851 1.00 98.25 368 ASP A N 1
ATOM 2901 C CA . ASP A 1 368 ? -7.110 8.305 33.306 1.00 98.25 368 ASP A CA 1
ATOM 2902 C C . ASP A 1 368 ? -7.188 8.555 34.820 1.00 98.25 368 ASP A C 1
ATOM 2904 O O . ASP A 1 368 ? -6.197 8.398 35.537 1.00 98.25 368 ASP A O 1
ATOM 2908 N N . ALA A 1 369 ? -8.378 8.890 35.332 1.00 98.38 369 ALA A N 1
ATOM 2909 C CA . ALA A 1 369 ? -8.601 9.091 36.762 1.00 98.38 369 ALA A CA 1
ATOM 2910 C C . ALA A 1 369 ? -8.292 7.825 37.583 1.00 98.38 369 ALA A C 1
ATOM 2912 O O . ALA A 1 369 ? -7.660 7.920 38.639 1.00 98.38 369 ALA A O 1
ATOM 2913 N N . ALA A 1 370 ? -8.661 6.643 37.076 1.00 97.69 370 ALA A N 1
ATOM 2914 C CA . ALA A 1 370 ? -8.337 5.362 37.704 1.00 97.69 370 ALA A CA 1
ATOM 2915 C C . ALA A 1 370 ? -6.817 5.127 37.785 1.00 97.69 370 ALA A C 1
ATOM 2917 O O . ALA A 1 370 ? -6.298 4.795 38.853 1.00 97.69 370 ALA A O 1
ATOM 2918 N N . ILE A 1 371 ? -6.081 5.363 36.693 1.00 96.38 371 ILE A N 1
ATOM 2919 C CA . ILE A 1 371 ? -4.616 5.206 36.657 1.00 96.38 371 ILE A CA 1
ATOM 2920 C C . ILE A 1 371 ? -3.913 6.207 37.581 1.00 96.38 371 ILE A C 1
ATOM 2922 O O . ILE A 1 371 ? -2.942 5.861 38.256 1.00 96.38 371 ILE A O 1
ATOM 2926 N N . LEU A 1 372 ? -4.425 7.431 37.699 1.00 97.00 372 LEU A N 1
ATOM 2927 C CA . LEU A 1 372 ? -3.887 8.397 38.656 1.00 97.00 372 LEU A CA 1
ATOM 2928 C C . LEU A 1 372 ? -4.045 7.918 40.110 1.00 97.00 372 LEU A C 1
ATOM 2930 O O . LEU A 1 372 ? -3.141 8.141 40.915 1.00 97.00 372 LEU A O 1
ATOM 2934 N N . ILE A 1 373 ? -5.133 7.214 40.442 1.00 97.62 373 ILE A N 1
ATOM 2935 C CA . ILE A 1 373 ? -5.299 6.566 41.755 1.00 97.62 373 ILE A CA 1
ATOM 2936 C C . ILE A 1 373 ? -4.353 5.363 41.905 1.00 97.62 373 ILE A C 1
ATOM 2938 O O . ILE A 1 373 ? -3.800 5.163 42.988 1.00 97.62 373 ILE A O 1
ATOM 2942 N N . VAL A 1 374 ? -4.110 4.585 40.841 1.00 94.88 374 VAL A N 1
ATOM 2943 C CA . VAL A 1 374 ? -3.102 3.504 40.856 1.00 94.88 374 VAL A CA 1
ATOM 2944 C C . VAL A 1 374 ? -1.742 4.053 41.279 1.00 94.88 374 VAL A C 1
ATOM 2946 O O . VAL A 1 374 ? -1.104 3.467 42.150 1.00 94.88 374 VAL A O 1
ATOM 2949 N N . TYR A 1 375 ? -1.304 5.186 40.723 1.00 94.94 375 TYR A N 1
ATOM 2950 C CA . TYR A 1 375 ? -0.024 5.793 41.099 1.00 94.94 375 TYR A CA 1
ATOM 2951 C C . TYR A 1 375 ? -0.009 6.321 42.537 1.00 94.94 375 TYR A C 1
ATOM 2953 O O . TYR A 1 375 ? 0.986 6.128 43.240 1.00 94.94 375 TYR A O 1
ATOM 2961 N N . GLU A 1 376 ? -1.107 6.912 43.015 1.00 96.06 376 GLU A N 1
ATOM 2962 C CA . GLU A 1 376 ? -1.244 7.269 44.432 1.00 96.06 376 GLU A CA 1
ATOM 2963 C C . GLU A 1 376 ? -1.032 6.049 45.339 1.00 96.06 376 GLU A C 1
ATOM 2965 O O . GLU A 1 376 ? -0.238 6.096 46.273 1.00 96.06 376 GLU A O 1
ATOM 2970 N N . LYS A 1 377 ? -1.680 4.926 45.024 1.00 93.62 377 LYS A N 1
ATOM 2971 C CA . LYS A 1 377 ? -1.654 3.709 45.844 1.00 93.62 377 LYS A CA 1
ATOM 2972 C C . LYS A 1 377 ? -0.364 2.897 45.731 1.00 93.62 377 LYS A C 1
ATOM 2974 O O . LYS A 1 377 ? 0.166 2.436 46.733 1.00 93.62 377 LYS A O 1
ATOM 2979 N N . ARG A 1 378 ? 0.146 2.686 44.520 1.00 91.62 378 ARG A N 1
ATOM 2980 C CA . ARG A 1 378 ? 1.289 1.792 44.262 1.00 91.62 378 ARG A CA 1
ATOM 2981 C C . ARG A 1 378 ? 2.636 2.486 44.423 1.00 91.62 378 ARG A C 1
ATOM 2983 O O . ARG A 1 378 ? 3.613 1.832 44.768 1.00 91.62 378 ARG A O 1
ATOM 2990 N N . ILE A 1 379 ? 2.696 3.793 44.162 1.00 92.56 379 ILE A N 1
ATOM 2991 C CA . ILE A 1 379 ? 3.957 4.540 44.116 1.00 92.56 379 ILE A CA 1
ATOM 2992 C C . ILE A 1 379 ? 4.056 5.523 45.281 1.00 92.56 379 ILE A C 1
ATOM 2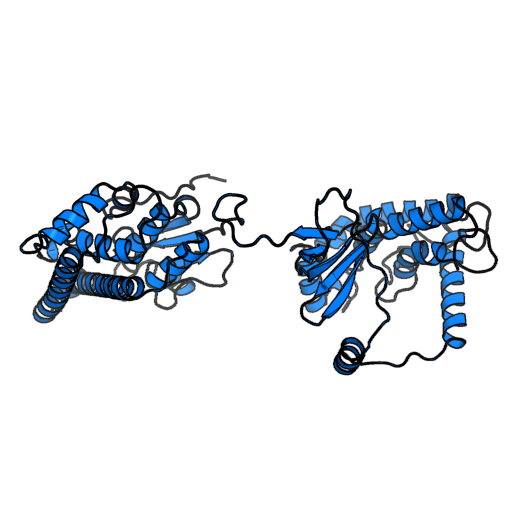994 O O . ILE A 1 379 ? 5.076 5.527 45.974 1.00 92.56 379 ILE A O 1
ATOM 2998 N N . ARG A 1 380 ? 3.033 6.358 45.497 1.00 94.88 380 ARG A N 1
ATOM 2999 C CA . ARG A 1 380 ? 3.101 7.459 46.472 1.00 94.88 380 ARG A CA 1
ATOM 3000 C C . ARG A 1 380 ? 2.805 7.016 47.906 1.00 94.88 380 ARG A C 1
ATOM 3002 O O . ARG A 1 380 ? 3.519 7.443 48.806 1.00 94.88 380 ARG A O 1
ATOM 3009 N N . GLU A 1 381 ? 1.836 6.128 48.132 1.00 95.31 381 GLU A N 1
ATOM 3010 C CA . GLU A 1 381 ? 1.466 5.628 49.471 1.00 95.31 381 GLU A CA 1
ATOM 3011 C C . GLU A 1 381 ? 2.632 4.930 50.188 1.00 95.31 381 GLU A C 1
ATOM 3013 O O . GLU A 1 381 ? 2.945 5.354 51.301 1.00 95.31 381 GLU A O 1
ATOM 3018 N N . PRO A 1 382 ? 3.381 3.991 49.567 1.00 93.81 382 PRO A N 1
ATOM 3019 C CA . PRO A 1 382 ? 4.538 3.368 50.220 1.00 93.81 382 PRO A CA 1
ATOM 3020 C C . PRO A 1 382 ? 5.678 4.347 50.536 1.00 93.81 382 PRO A C 1
ATOM 3022 O O . PRO A 1 382 ? 6.563 4.031 51.323 1.00 93.81 382 PRO A O 1
ATOM 3025 N N . ARG A 1 383 ? 5.669 5.533 49.914 1.00 94.25 383 ARG A N 1
ATOM 3026 C CA . ARG A 1 383 ? 6.653 6.605 50.118 1.00 94.25 383 ARG A CA 1
ATOM 3027 C C . ARG A 1 383 ? 6.145 7.711 51.051 1.00 94.25 383 ARG A C 1
ATOM 3029 O O . ARG A 1 383 ? 6.841 8.703 51.229 1.00 94.25 383 ARG A O 1
ATOM 3036 N N . GLY A 1 384 ? 4.938 7.580 51.609 1.00 96.50 384 GLY A N 1
ATOM 3037 C CA . GLY A 1 384 ? 4.325 8.608 52.458 1.00 96.50 384 GLY A CA 1
ATOM 3038 C C . GLY A 1 384 ? 3.914 9.886 51.713 1.00 96.50 384 GLY A C 1
ATOM 3039 O O . GLY A 1 384 ? 3.727 10.920 52.341 1.00 96.50 384 GLY A O 1
ATOM 3040 N N . LEU A 1 385 ? 3.778 9.832 50.383 1.00 96.69 385 LEU A N 1
ATOM 3041 C CA . LEU A 1 385 ? 3.461 10.979 49.516 1.00 96.69 385 LEU A CA 1
ATOM 3042 C C . LEU A 1 385 ? 2.010 10.978 49.016 1.00 96.69 385 LEU A C 1
ATOM 3044 O O . LEU A 1 385 ? 1.669 11.747 48.118 1.00 96.69 385 LEU A O 1
ATOM 3048 N N . LYS A 1 386 ? 1.174 10.065 49.519 1.00 96.56 386 LYS A N 1
ATOM 3049 C CA . LYS A 1 386 ? -0.204 9.915 49.050 1.00 96.56 386 LYS A CA 1
ATOM 3050 C C . LYS A 1 386 ? -1.050 11.122 49.457 1.00 96.56 386 LYS A C 1
ATOM 3052 O O . LYS A 1 386 ? -1.058 11.491 50.629 1.00 96.56 386 LYS A O 1
ATOM 3057 N N . LEU A 1 387 ? -1.826 11.658 48.518 1.00 97.81 387 LEU A N 1
ATOM 3058 C CA . LEU A 1 387 ? -2.780 12.739 48.763 1.00 97.81 387 LEU A CA 1
ATOM 3059 C C . LEU A 1 387 ? -4.223 12.225 48.661 1.00 97.81 387 LEU A C 1
ATOM 3061 O O . LEU A 1 387 ? -4.765 12.045 47.568 1.00 97.81 387 LEU A O 1
ATOM 3065 N N . ASP A 1 388 ? -4.876 12.015 49.806 1.00 97.00 388 ASP A N 1
ATOM 3066 C CA . ASP A 1 388 ? -6.242 11.472 49.840 1.00 97.00 388 ASP A CA 1
ATOM 3067 C C . ASP A 1 388 ? -7.271 12.411 49.173 1.00 97.00 388 ASP A C 1
ATOM 3069 O O . ASP A 1 388 ? -8.200 11.936 48.517 1.00 97.00 388 ASP A O 1
ATOM 3073 N N . GLU A 1 389 ? -7.073 13.734 49.235 1.00 97.94 389 GLU A N 1
ATOM 3074 C CA . GLU A 1 389 ? -7.918 14.715 48.530 1.00 97.94 389 GLU A CA 1
ATOM 3075 C C . GLU A 1 389 ? -7.851 14.553 47.003 1.00 97.94 389 GLU A C 1
ATOM 3077 O O . GLU A 1 389 ? -8.869 14.659 46.313 1.00 97.94 389 GLU A O 1
ATOM 3082 N N . TRP A 1 390 ? -6.674 14.218 46.461 1.00 97.94 390 TRP A N 1
ATOM 3083 C CA . TRP A 1 390 ? -6.507 13.923 45.037 1.00 97.94 390 TRP A CA 1
ATOM 3084 C C . TRP A 1 390 ? -7.272 12.660 44.650 1.00 97.94 390 TRP A C 1
ATOM 3086 O O . TRP A 1 390 ? -8.004 12.666 43.658 1.00 97.94 390 TRP A O 1
ATOM 3096 N N . ILE A 1 391 ? -7.169 11.597 45.457 1.00 97.88 391 ILE A N 1
ATOM 3097 C CA . ILE A 1 391 ? -7.945 10.364 45.257 1.00 97.88 391 ILE A CA 1
ATOM 3098 C C . ILE A 1 391 ? -9.448 10.677 45.277 1.00 97.88 391 ILE A C 1
ATOM 3100 O O . ILE A 1 391 ? -10.175 10.225 44.391 1.00 97.88 391 ILE A O 1
ATOM 3104 N N . GLY A 1 392 ? -9.919 11.481 46.236 1.00 97.88 392 GLY A N 1
ATOM 3105 C CA . GLY A 1 392 ? -11.314 11.925 46.309 1.00 97.88 392 GLY A CA 1
ATOM 3106 C C . GLY A 1 392 ? -11.768 12.696 45.063 1.00 97.88 392 GLY A C 1
ATOM 3107 O O . GLY A 1 392 ? -12.839 12.422 44.510 1.00 97.88 392 GLY A O 1
ATOM 3108 N N . GLY A 1 393 ? -10.929 13.601 44.555 1.00 98.19 393 GLY A N 1
ATOM 3109 C CA . GLY A 1 393 ? -11.189 14.345 43.322 1.00 98.19 393 GLY A CA 1
ATOM 3110 C C . GLY A 1 393 ? -11.259 13.452 42.078 1.00 98.19 393 GLY A C 1
ATOM 3111 O O . GLY A 1 393 ? -12.150 13.628 41.241 1.00 98.19 393 GLY A O 1
ATOM 3112 N N . GLN A 1 394 ? -10.369 12.461 41.962 1.00 98.50 394 GLN A N 1
ATOM 3113 C CA . GLN A 1 394 ? -10.391 11.494 40.858 1.00 98.50 394 GLN A CA 1
ATOM 3114 C C . GLN A 1 394 ? -11.624 10.585 40.931 1.00 98.50 394 GLN A C 1
ATOM 3116 O O . GLN A 1 394 ? -12.335 10.456 39.934 1.00 98.50 394 GLN A O 1
ATOM 3121 N N . ARG A 1 395 ? -11.977 10.071 42.118 1.00 97.88 395 ARG A N 1
ATOM 3122 C CA . ARG A 1 395 ? -13.235 9.330 42.334 1.00 97.88 395 ARG A CA 1
ATOM 3123 C C . ARG A 1 395 ? -14.457 10.149 41.923 1.00 97.88 395 ARG A C 1
ATOM 3125 O O . ARG A 1 395 ? -15.329 9.642 41.228 1.00 97.88 395 ARG A O 1
ATOM 3132 N N . THR A 1 396 ? -14.491 11.435 42.270 1.00 98.06 396 THR A N 1
ATOM 3133 C CA . THR A 1 396 ? -15.584 12.343 41.882 1.00 98.06 396 THR A CA 1
ATOM 3134 C C . THR A 1 396 ? -15.684 12.517 40.361 1.00 98.06 396 THR A C 1
ATOM 3136 O O . THR A 1 396 ? -16.783 12.622 39.816 1.00 98.06 396 THR A O 1
ATOM 3139 N N . LYS A 1 397 ? -14.561 12.549 39.630 1.00 98.19 397 LYS A N 1
ATOM 3140 C CA . LYS A 1 397 ? -14.585 12.557 38.154 1.00 98.19 397 LYS A CA 1
ATOM 3141 C C . LYS A 1 397 ? -15.141 11.246 37.604 1.00 98.19 397 LYS A C 1
ATOM 3143 O O . LYS A 1 397 ? -15.998 11.286 36.726 1.00 98.19 397 LYS A O 1
ATOM 3148 N N . MET A 1 398 ? -14.694 10.117 38.149 1.00 98.38 398 MET A N 1
ATOM 3149 C CA . MET A 1 398 ? -15.138 8.788 37.726 1.00 98.38 398 MET A CA 1
ATOM 3150 C C . MET A 1 398 ? -16.643 8.609 37.941 1.00 98.38 398 MET A C 1
ATOM 3152 O O . MET A 1 398 ? -17.340 8.223 37.009 1.00 98.38 398 MET A O 1
ATOM 3156 N N . LEU A 1 399 ? -17.159 8.981 39.119 1.00 98.25 399 LEU A N 1
ATOM 3157 C CA . LEU A 1 399 ? -18.592 8.941 39.430 1.00 98.25 399 LEU A CA 1
ATOM 3158 C C . LEU A 1 399 ? -19.415 9.786 38.450 1.00 98.25 399 LEU A C 1
ATOM 3160 O O . LEU A 1 399 ? -20.374 9.276 37.883 1.00 98.25 399 LEU A O 1
ATOM 3164 N N . ARG A 1 400 ? -18.994 11.025 38.152 1.00 98.56 400 ARG A N 1
ATOM 3165 C CA . ARG A 1 400 ? -19.672 11.872 37.151 1.00 98.56 400 ARG A CA 1
ATOM 3166 C C . ARG A 1 400 ? -19.669 11.261 35.747 1.00 98.56 400 ARG A C 1
ATOM 3168 O O . ARG A 1 400 ? -20.652 11.401 35.025 1.00 98.56 400 ARG A O 1
ATOM 3175 N N . GLY A 1 401 ? -18.580 10.601 35.353 1.00 98.50 401 GLY A N 1
ATOM 3176 C CA . GLY A 1 401 ? -18.513 9.877 34.082 1.00 98.50 401 GLY A CA 1
ATOM 3177 C C . GLY A 1 401 ? -19.494 8.705 34.040 1.00 98.50 401 GLY A C 1
ATOM 3178 O O . GLY A 1 401 ? -20.272 8.585 33.097 1.00 98.50 401 GLY A O 1
ATOM 3179 N N . LEU A 1 402 ? -19.527 7.897 35.104 1.00 98.62 402 LEU A N 1
ATOM 3180 C CA . LEU A 1 402 ? -20.475 6.791 35.252 1.00 98.62 402 LEU A CA 1
ATOM 3181 C C . LEU A 1 402 ? -21.933 7.282 35.238 1.00 98.62 402 LEU A C 1
ATOM 3183 O O . LEU A 1 402 ? -22.768 6.688 34.560 1.00 98.62 402 LEU A O 1
ATOM 3187 N N . ASP A 1 403 ? -22.237 8.391 35.917 1.00 98.62 403 ASP A N 1
ATOM 3188 C CA . ASP A 1 403 ? -23.566 9.019 35.894 1.00 98.62 403 ASP A CA 1
ATOM 3189 C C . ASP A 1 403 ? -23.938 9.500 34.489 1.00 98.62 403 ASP A C 1
ATOM 3191 O O . ASP A 1 403 ? -25.072 9.320 34.042 1.00 98.62 403 ASP A O 1
ATOM 3195 N N . ARG A 1 404 ? -22.979 10.059 33.739 1.00 98.56 404 ARG A N 1
ATOM 3196 C CA . ARG A 1 404 ? -23.215 10.446 32.344 1.00 98.56 404 ARG A CA 1
ATOM 3197 C C . ARG A 1 404 ? -23.511 9.235 31.458 1.00 98.56 404 ARG A C 1
ATOM 3199 O O . ARG A 1 404 ? -24.367 9.359 30.578 1.00 98.56 404 ARG A O 1
ATOM 3206 N N . PHE A 1 405 ? -22.839 8.100 31.668 1.00 98.62 405 PHE A N 1
ATOM 3207 C CA . PHE A 1 405 ? -23.114 6.858 30.936 1.00 98.62 405 PHE A CA 1
ATOM 3208 C C . PHE A 1 405 ? -24.485 6.278 31.281 1.00 98.62 405 PHE A C 1
ATOM 3210 O O . PHE A 1 405 ? -25.192 5.841 30.380 1.00 98.62 405 PHE A O 1
ATOM 3217 N N . GLU A 1 406 ? -24.902 6.342 32.546 1.00 98.50 406 GLU A N 1
ATOM 3218 C CA . GLU A 1 406 ? -26.262 5.981 32.960 1.00 98.50 406 GLU A CA 1
ATOM 3219 C C . GLU A 1 406 ? -27.315 6.849 32.258 1.00 98.50 406 GLU A C 1
ATOM 3221 O O . GLU A 1 406 ? -28.275 6.324 31.694 1.00 98.50 406 GLU A O 1
ATOM 3226 N N . SER A 1 407 ? -27.123 8.172 32.218 1.00 98.31 407 SER A N 1
ATOM 3227 C CA . SER A 1 407 ? -28.013 9.055 31.453 1.00 98.31 407 SER A CA 1
ATOM 3228 C C . SER A 1 407 ? -27.997 8.721 29.960 1.00 98.31 407 SER A C 1
ATOM 3230 O O . SER A 1 407 ? -29.048 8.689 29.334 1.00 98.31 407 SER A O 1
ATOM 3232 N N . ALA A 1 408 ? -26.833 8.400 29.386 1.00 97.75 408 ALA A N 1
ATOM 3233 C CA . ALA A 1 408 ? -26.724 8.012 27.978 1.00 97.75 408 ALA A CA 1
ATOM 3234 C C . ALA A 1 408 ? -27.435 6.683 27.671 1.00 97.75 408 ALA A C 1
ATOM 3236 O O . ALA A 1 408 ? -27.972 6.516 26.577 1.00 97.75 408 ALA A O 1
ATOM 3237 N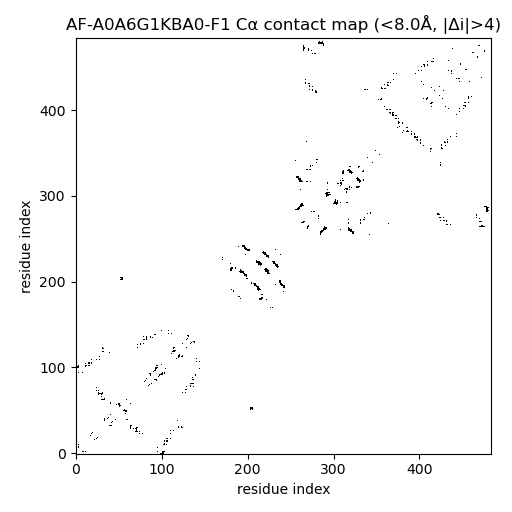 N . ALA A 1 409 ? -27.444 5.739 28.617 1.00 97.19 409 ALA A N 1
ATOM 3238 C CA . ALA A 1 409 ? -28.209 4.501 28.501 1.00 97.19 409 ALA A CA 1
ATOM 3239 C C . ALA A 1 409 ? -29.720 4.786 28.503 1.00 97.19 409 ALA A C 1
ATOM 3241 O O . ALA A 1 409 ? -30.429 4.286 27.634 1.00 97.19 409 ALA A O 1
ATOM 3242 N N . LYS A 1 410 ? -30.195 5.662 29.401 1.00 96.81 410 LYS A N 1
ATOM 3243 C CA . LYS A 1 410 ? -31.599 6.120 29.448 1.00 96.81 410 LYS A CA 1
ATOM 3244 C C . LYS A 1 410 ? -32.029 6.892 28.200 1.00 96.81 410 LYS A C 1
ATOM 3246 O O . LYS A 1 410 ? -33.166 6.771 27.767 1.00 96.81 410 LYS A O 1
ATOM 3251 N N . GLU A 1 411 ? -31.121 7.678 27.630 1.00 95.25 411 GLU A N 1
ATOM 3252 C CA . GLU A 1 411 ? -31.305 8.424 26.376 1.00 95.25 411 GLU A CA 1
ATOM 3253 C C . GLU A 1 411 ? -31.234 7.520 25.128 1.00 95.25 411 GLU A C 1
ATOM 3255 O O . GLU A 1 411 ? -31.270 8.023 24.007 1.00 95.25 411 GLU A O 1
ATOM 3260 N N . GLU A 1 412 ? -31.061 6.202 25.300 1.00 91.81 412 GLU A N 1
ATOM 3261 C CA . GLU A 1 412 ? -30.866 5.224 24.222 1.00 91.81 412 GLU A CA 1
ATOM 3262 C C . GLU A 1 412 ? -29.671 5.555 23.303 1.00 91.81 412 GLU A C 1
ATOM 3264 O O . GLU A 1 412 ? -29.582 5.102 22.156 1.00 91.81 412 GLU A O 1
ATOM 3269 N N . LEU A 1 413 ? -28.703 6.339 23.791 1.00 91.88 413 LEU A N 1
ATOM 3270 C CA . LEU A 1 413 ? -27.438 6.615 23.101 1.00 91.88 413 LEU A CA 1
ATOM 3271 C C . LEU A 1 413 ? -26.482 5.422 23.196 1.00 91.88 413 LEU A C 1
ATOM 3273 O O . LEU A 1 413 ? -25.752 5.136 22.242 1.00 91.88 413 LEU A O 1
ATOM 3277 N N . LEU A 1 414 ? -26.524 4.687 24.309 1.00 92.94 414 LEU A N 1
ATOM 3278 C CA . LEU A 1 414 ? -25.816 3.418 24.463 1.00 92.94 414 LEU A CA 1
ATOM 3279 C C . LEU A 1 414 ? -26.697 2.272 23.961 1.00 92.94 414 LEU A C 1
ATOM 3281 O O . LEU A 1 414 ? -27.479 1.694 24.707 1.00 92.94 414 LEU A O 1
ATOM 3285 N N . ILE A 1 415 ? -26.570 1.948 22.675 1.00 84.75 415 ILE A N 1
ATOM 3286 C CA . ILE A 1 415 ? -27.225 0.764 22.105 1.00 84.75 415 ILE A CA 1
ATOM 3287 C C . ILE A 1 415 ? -26.493 -0.508 22.514 1.00 84.75 415 ILE A C 1
ATOM 3289 O O . ILE A 1 415 ? -25.283 -0.498 22.775 1.00 84.75 415 ILE A O 1
ATOM 3293 N N . GLU A 1 416 ? -27.238 -1.611 22.547 1.00 83.56 416 GLU A N 1
ATOM 3294 C CA . GLU A 1 416 ? -26.647 -2.936 22.681 1.00 83.56 416 GLU A CA 1
ATOM 3295 C C . GLU A 1 416 ? -25.614 -3.155 21.563 1.00 83.56 416 GLU A C 1
ATOM 3297 O O . GLU A 1 416 ? -25.830 -2.716 20.425 1.00 83.56 416 GLU A O 1
ATOM 3302 N N . PRO A 1 417 ? -24.476 -3.803 21.866 1.00 79.25 417 PRO A N 1
ATOM 3303 C CA . PRO A 1 417 ? -23.503 -4.116 20.836 1.00 79.25 417 PRO A CA 1
ATOM 3304 C C . PRO A 1 417 ? -24.172 -5.005 19.775 1.00 79.25 417 PRO A C 1
ATOM 3306 O O . PRO A 1 417 ? -24.921 -5.919 20.136 1.00 79.25 417 PRO A O 1
ATOM 3309 N N . PRO A 1 418 ? -23.933 -4.755 18.477 1.00 79.25 418 PRO A N 1
ATOM 3310 C CA . PRO A 1 418 ? -24.610 -5.484 17.415 1.00 79.25 418 PRO A CA 1
ATOM 3311 C C . PRO A 1 418 ? -24.353 -6.991 17.546 1.00 79.25 418 PRO A C 1
ATOM 3313 O O . PRO A 1 418 ? -23.232 -7.426 17.829 1.00 79.25 418 PRO A O 1
ATOM 3316 N N . SER A 1 419 ? -25.400 -7.798 17.350 1.00 73.19 419 SER A N 1
ATOM 3317 C CA . SER A 1 419 ? -25.286 -9.263 17.389 1.00 73.19 419 SER A CA 1
ATOM 3318 C C . SER A 1 419 ? -24.422 -9.790 16.242 1.00 73.19 419 SER A C 1
ATOM 3320 O O . SER A 1 419 ? -23.689 -10.752 16.431 1.00 73.19 419 SER A O 1
ATOM 3322 N N . ASN A 1 420 ? -24.471 -9.112 15.090 1.00 65.62 420 ASN A N 1
ATOM 3323 C CA . ASN A 1 420 ? -23.649 -9.381 13.915 1.00 65.62 420 ASN A CA 1
ATOM 3324 C C . ASN A 1 420 ? -22.868 -8.112 13.538 1.00 65.62 420 ASN A C 1
ATOM 3326 O O . ASN A 1 420 ? -23.474 -7.069 13.290 1.00 65.62 420 ASN A O 1
ATOM 3330 N N . GLY A 1 421 ? -21.540 -8.215 13.459 1.00 70.69 421 GLY A N 1
ATOM 3331 C CA . GLY A 1 421 ? -20.639 -7.120 13.080 1.00 70.69 421 GLY A CA 1
ATOM 3332 C C . GLY A 1 421 ? -19.944 -6.419 14.260 1.00 70.69 421 GLY A C 1
ATOM 3333 O O . GLY A 1 421 ? -20.243 -6.714 15.422 1.00 70.69 421 GLY A O 1
ATOM 3334 N N . PRO A 1 422 ? -19.009 -5.496 13.963 1.00 84.31 422 PRO A N 1
ATOM 3335 C CA . PRO A 1 422 ? -18.164 -4.858 14.967 1.00 84.31 422 PRO A CA 1
ATOM 3336 C C . PRO A 1 422 ? -18.914 -3.788 15.767 1.00 84.31 422 PRO A C 1
ATOM 3338 O O . PRO A 1 422 ? -19.566 -2.890 15.206 1.00 84.31 422 PRO A O 1
ATOM 3341 N N . ALA A 1 423 ? -18.752 -3.811 17.089 1.00 88.62 423 ALA A N 1
ATOM 3342 C CA . ALA A 1 423 ? -19.117 -2.678 17.930 1.00 88.62 423 ALA A CA 1
ATOM 3343 C C . ALA A 1 423 ? -18.266 -1.427 17.613 1.00 88.62 423 ALA A C 1
ATOM 3345 O O . ALA A 1 423 ? -17.252 -1.497 16.921 1.00 88.62 423 ALA A O 1
ATOM 3346 N N . SER A 1 424 ? -18.704 -0.247 18.064 1.00 91.19 424 SER A N 1
ATOM 3347 C CA . SER A 1 424 ? -17.945 0.996 17.858 1.00 91.19 424 SER A CA 1
ATOM 3348 C C . SER A 1 424 ? -16.784 1.124 18.841 1.00 91.19 424 SER A C 1
ATOM 3350 O O . SER A 1 424 ? -16.916 0.728 20.003 1.00 91.19 424 SER A O 1
ATOM 3352 N N . ALA A 1 425 ? -15.687 1.762 18.413 1.00 94.88 425 ALA A N 1
ATOM 3353 C CA . ALA A 1 425 ? -14.562 2.098 19.289 1.00 94.88 425 ALA A CA 1
ATOM 3354 C C . ALA A 1 425 ? -14.994 2.839 20.570 1.00 94.88 425 ALA A C 1
ATOM 3356 O O . ALA A 1 425 ? -14.480 2.569 21.655 1.00 94.88 425 ALA A O 1
ATOM 3357 N N . ASP A 1 426 ? -15.986 3.724 20.470 1.00 96.00 426 ASP A N 1
ATOM 3358 C CA . ASP A 1 426 ? -16.521 4.466 21.615 1.00 96.00 426 ASP A CA 1
ATOM 3359 C C . ASP A 1 426 ? -17.298 3.572 22.592 1.00 96.00 426 ASP A C 1
ATOM 3361 O O . ASP A 1 426 ? -17.152 3.703 23.805 1.00 96.00 426 ASP A O 1
ATOM 3365 N N . GLY A 1 427 ? -18.087 2.617 22.084 1.00 95.44 427 GLY A N 1
ATOM 3366 C CA . GLY A 1 427 ? -18.757 1.621 22.924 1.00 95.44 427 GLY A CA 1
ATOM 3367 C C . GLY A 1 427 ? -17.750 0.720 23.643 1.00 95.44 427 GLY A C 1
ATOM 3368 O O . GLY A 1 427 ? -17.900 0.462 24.838 1.00 95.44 427 GLY A O 1
ATOM 3369 N N . VAL A 1 428 ? -16.682 0.324 22.937 1.00 97.12 428 VAL A N 1
ATOM 3370 C CA . VAL A 1 428 ? -15.542 -0.406 23.512 1.00 97.12 428 VAL A CA 1
ATOM 3371 C C . VAL A 1 428 ? -14.859 0.412 24.616 1.00 97.12 428 VAL A C 1
ATOM 3373 O O . VAL A 1 428 ? -14.576 -0.119 25.689 1.00 97.12 428 VAL A O 1
ATOM 3376 N N . ALA A 1 429 ? -14.636 1.711 24.407 1.00 98.06 429 ALA A N 1
ATOM 3377 C CA . ALA A 1 429 ? -14.054 2.583 25.427 1.00 98.06 429 ALA A CA 1
ATOM 3378 C C . ALA A 1 429 ? -14.909 2.611 26.705 1.00 98.06 429 ALA A C 1
ATOM 3380 O O . ALA A 1 429 ? -14.388 2.426 27.806 1.00 98.06 429 ALA A O 1
ATOM 3381 N N . ILE A 1 430 ? -16.227 2.783 26.559 1.00 98.19 430 ILE A N 1
ATOM 3382 C CA . ILE A 1 430 ? -17.165 2.875 27.685 1.00 98.19 430 ILE A CA 1
ATOM 3383 C C . ILE A 1 430 ? -17.223 1.556 28.459 1.00 98.19 430 ILE A C 1
ATOM 3385 O O . ILE A 1 430 ? -17.119 1.572 29.686 1.00 98.19 430 ILE A O 1
ATOM 3389 N N . VAL A 1 431 ? -17.335 0.405 27.782 1.00 97.19 431 VAL A N 1
ATOM 3390 C CA . VAL A 1 431 ? -17.407 -0.883 28.493 1.00 97.19 431 VAL A CA 1
ATOM 3391 C C . VAL A 1 431 ? -16.104 -1.179 29.235 1.00 97.19 431 VAL A C 1
ATOM 3393 O O . VAL A 1 431 ? -16.139 -1.675 30.360 1.00 97.19 431 VAL A O 1
ATOM 3396 N N . VAL A 1 432 ? -14.949 -0.834 28.657 1.00 97.50 432 VAL A N 1
ATOM 3397 C CA . VAL A 1 432 ? -13.655 -1.020 29.322 1.00 97.50 432 VAL A CA 1
ATOM 3398 C C . VAL A 1 432 ? -13.521 -0.091 30.529 1.00 97.50 432 VAL A C 1
ATOM 3400 O O . VAL A 1 432 ? -13.084 -0.546 31.587 1.00 97.50 432 VAL A O 1
ATOM 3403 N N . ALA A 1 433 ? -13.963 1.165 30.429 1.00 97.75 433 ALA A N 1
ATOM 3404 C CA . ALA A 1 433 ? -13.971 2.092 31.559 1.00 97.75 433 ALA A CA 1
ATOM 3405 C C . ALA A 1 433 ? -14.864 1.597 32.709 1.00 97.75 433 ALA A C 1
ATOM 3407 O O . ALA A 1 433 ? -14.438 1.616 33.862 1.00 97.75 433 ALA A O 1
ATOM 3408 N N . VAL A 1 434 ? -16.063 1.086 32.409 1.00 97.31 434 VAL A N 1
ATOM 3409 C CA . VAL A 1 434 ? -16.958 0.497 33.421 1.00 97.31 434 VAL A CA 1
ATOM 3410 C C . VAL A 1 434 ? -16.336 -0.760 34.037 1.00 97.31 434 VAL A C 1
ATOM 3412 O O . VAL A 1 434 ? -16.261 -0.875 35.258 1.00 97.31 434 VAL A O 1
ATOM 3415 N N . ALA A 1 435 ? -15.804 -1.668 33.214 1.00 95.75 435 ALA A N 1
ATOM 3416 C CA . ALA A 1 435 ? -15.157 -2.893 33.685 1.00 95.75 435 ALA A CA 1
ATOM 3417 C C . ALA A 1 435 ? -13.930 -2.623 34.567 1.00 95.75 435 ALA A C 1
ATOM 3419 O O . ALA A 1 435 ? -13.636 -3.406 35.466 1.00 95.75 435 ALA A O 1
ATOM 3420 N N . THR A 1 436 ? -13.228 -1.512 34.329 1.00 95.19 436 THR A N 1
ATOM 3421 C CA . THR A 1 436 ? -12.071 -1.100 35.137 1.00 95.19 436 THR A CA 1
ATOM 3422 C C . THR A 1 436 ? -12.455 -0.927 36.610 1.00 95.19 436 THR A C 1
ATOM 3424 O O . THR A 1 436 ? -11.634 -1.194 37.481 1.00 95.19 436 THR A O 1
ATOM 3427 N N . MET A 1 437 ? -13.701 -0.534 36.906 1.00 94.69 437 MET A N 1
ATOM 3428 C CA . MET A 1 437 ? -14.180 -0.377 38.284 1.00 94.69 437 MET A CA 1
ATOM 3429 C C . MET A 1 437 ? -14.254 -1.719 39.020 1.00 94.69 437 MET A C 1
ATOM 3431 O O . MET A 1 437 ? -13.855 -1.790 40.177 1.00 94.69 437 MET A O 1
ATOM 3435 N N . ASP A 1 438 ? -14.711 -2.776 38.338 1.00 91.25 438 ASP A N 1
ATOM 3436 C CA . ASP A 1 438 ? -14.739 -4.137 38.893 1.00 91.25 438 ASP A CA 1
ATOM 3437 C C . ASP A 1 438 ? -13.319 -4.717 39.018 1.00 91.25 438 ASP A C 1
ATOM 3439 O O . ASP A 1 438 ? -13.016 -5.447 39.951 1.00 91.25 438 ASP A O 1
ATOM 3443 N N . GLN A 1 439 ? -12.424 -4.372 38.089 1.00 89.31 439 GLN A N 1
ATOM 3444 C CA . GLN A 1 439 ? -11.057 -4.913 38.023 1.00 89.31 439 GLN A CA 1
ATOM 3445 C C . GLN A 1 439 ? -10.097 -4.286 39.029 1.00 89.31 439 GLN A C 1
ATOM 3447 O O . GLN A 1 439 ? -9.063 -4.860 39.367 1.00 89.31 439 GLN A O 1
ATOM 3452 N N . MET A 1 440 ? -10.406 -3.074 39.472 1.00 91.69 440 MET A N 1
ATOM 3453 C CA . MET A 1 440 ? -9.591 -2.308 40.397 1.00 91.69 440 MET A CA 1
ATOM 3454 C C . MET A 1 440 ? -10.411 -2.023 41.652 1.00 91.69 440 MET A C 1
ATOM 3456 O O . MET A 1 440 ? -10.749 -0.878 41.941 1.00 91.69 440 MET A O 1
ATOM 3460 N N . GLU A 1 441 ? -10.708 -3.066 42.428 1.00 88.69 441 GLU A N 1
ATOM 3461 C CA . GLU A 1 441 ? -11.542 -2.972 43.637 1.00 88.69 441 GLU A CA 1
ATOM 3462 C C . GLU A 1 441 ? -11.064 -1.887 44.622 1.00 88.69 441 GLU A C 1
ATOM 3464 O O . GLU A 1 441 ? -11.869 -1.216 45.270 1.00 88.69 441 GLU A O 1
ATOM 3469 N N . PHE A 1 442 ? -9.750 -1.627 44.680 1.00 88.62 442 PHE A N 1
ATOM 3470 C CA . PHE A 1 442 ? -9.159 -0.571 45.515 1.00 88.62 442 PHE A CA 1
ATOM 3471 C C . PHE A 1 442 ? -9.619 0.854 45.143 1.00 88.62 442 PHE A C 1
ATOM 3473 O O . PHE A 1 442 ? -9.409 1.792 45.922 1.00 88.62 442 PHE A O 1
ATOM 3480 N N . LEU A 1 443 ? -10.246 1.050 43.976 1.00 92.38 443 LEU A N 1
ATOM 3481 C CA . LEU A 1 443 ? -10.897 2.309 43.612 1.00 92.38 443 LEU A CA 1
ATOM 3482 C C . LEU A 1 443 ? -12.069 2.614 44.553 1.00 92.38 443 LEU A C 1
ATOM 3484 O O . LEU A 1 443 ? -12.327 3.790 44.811 1.00 92.38 443 LEU A O 1
ATOM 3488 N N . GLY A 1 444 ? -12.714 1.591 45.127 1.00 90.88 444 GLY A N 1
ATOM 3489 C CA . GLY A 1 444 ? -13.797 1.742 46.101 1.00 90.88 444 GLY A CA 1
ATOM 3490 C C . GLY A 1 444 ? -15.075 2.336 45.505 1.00 90.88 444 GLY A C 1
ATOM 3491 O O . GLY A 1 444 ? -15.753 3.111 46.173 1.00 90.88 444 GLY A O 1
ATOM 3492 N N . ILE A 1 445 ? -15.372 2.034 44.237 1.00 92.81 445 ILE A N 1
ATOM 3493 C CA . ILE A 1 445 ? -16.558 2.531 43.529 1.00 92.81 445 ILE A CA 1
ATOM 3494 C C . ILE A 1 445 ? -17.505 1.365 43.250 1.00 92.81 445 ILE A C 1
ATOM 3496 O O . ILE A 1 445 ? -17.222 0.513 42.411 1.00 92.81 445 ILE A O 1
ATOM 3500 N N . ASN A 1 446 ? -18.670 1.372 43.898 1.00 93.94 446 ASN A N 1
ATOM 3501 C CA . ASN A 1 446 ? -19.777 0.490 43.543 1.00 93.94 446 ASN A CA 1
ATOM 3502 C C . ASN A 1 446 ? -20.541 1.075 42.346 1.00 93.94 446 ASN A C 1
ATOM 3504 O O . ASN A 1 446 ? -21.547 1.766 42.500 1.00 93.94 446 ASN A O 1
ATOM 3508 N N . TRP A 1 447 ? -20.033 0.859 41.133 1.00 95.81 447 TRP A N 1
ATOM 3509 C CA . TRP A 1 447 ? -20.548 1.554 39.949 1.00 95.81 447 TRP A CA 1
ATOM 3510 C C . TRP A 1 447 ? -21.993 1.178 39.586 1.00 95.81 447 TRP A C 1
ATOM 3512 O O . TRP A 1 447 ? -22.683 1.990 38.971 1.00 95.81 447 TRP A O 1
ATOM 3522 N N . ARG A 1 448 ? -22.466 -0.014 39.978 1.00 96.38 448 ARG A N 1
ATOM 3523 C CA . ARG A 1 448 ? -23.832 -0.493 39.690 1.00 96.38 448 ARG A CA 1
ATOM 3524 C C . ARG A 1 448 ? -24.896 0.229 40.516 1.00 96.38 448 ARG A C 1
ATOM 3526 O O . ARG A 1 448 ? -26.032 0.372 40.069 1.00 96.38 448 ARG A O 1
ATOM 3533 N N . GLU A 1 449 ? -24.542 0.683 41.715 1.00 95.56 449 GLU A N 1
ATOM 3534 C CA . GLU A 1 449 ? -25.465 1.386 42.600 1.00 95.56 449 GLU A CA 1
ATOM 3535 C C . GLU A 1 449 ? -25.906 2.715 41.973 1.00 95.56 449 GLU A C 1
ATOM 3537 O O . GLU A 1 449 ? -25.082 3.553 41.605 1.00 95.56 449 GLU A O 1
ATOM 3542 N N . GLY A 1 450 ? -27.222 2.878 41.800 1.00 96.06 450 GLY A N 1
ATOM 3543 C CA . GLY A 1 450 ? -27.823 4.041 41.140 1.00 96.06 450 GLY A CA 1
ATOM 3544 C C . GLY A 1 450 ? -27.745 4.046 39.607 1.00 96.06 450 GLY A C 1
ATOM 3545 O O . GLY A 1 450 ? -28.211 5.010 39.000 1.00 96.06 450 GLY A O 1
ATOM 3546 N N . ARG A 1 451 ? -27.193 2.999 38.968 1.00 98.25 451 ARG A N 1
ATOM 3547 C CA . ARG A 1 451 ? -26.971 2.948 37.506 1.00 98.25 451 ARG A CA 1
ATOM 3548 C C . ARG A 1 451 ? -27.521 1.672 36.840 1.00 98.25 451 ARG A C 1
ATOM 3550 O O . ARG A 1 451 ? -26.753 0.899 36.256 1.00 98.25 451 ARG A O 1
ATOM 3557 N N . PRO A 1 452 ? -28.833 1.387 36.976 1.00 98.19 452 PRO A N 1
ATOM 3558 C CA . PRO A 1 452 ? -29.429 0.143 36.490 1.00 98.19 452 PRO A CA 1
ATOM 3559 C C . PRO A 1 452 ? -29.397 -0.005 34.962 1.00 98.19 452 PRO A C 1
ATOM 3561 O O . PRO A 1 452 ? -29.158 -1.114 34.480 1.00 98.19 452 PRO A O 1
ATOM 3564 N N . GLU A 1 453 ? -29.587 1.070 34.189 1.00 97.88 453 GLU A N 1
ATOM 3565 C CA . GLU A 1 453 ? -29.590 0.973 32.721 1.00 97.88 453 GLU A CA 1
ATOM 3566 C C . GLU A 1 453 ? -28.176 0.762 32.174 1.00 97.88 453 GLU A C 1
ATOM 3568 O O . GLU A 1 453 ? -27.970 -0.050 31.269 1.00 97.88 453 GLU A O 1
ATOM 3573 N N . LEU A 1 454 ? -27.171 1.392 32.788 1.00 98.06 454 LEU A N 1
ATOM 3574 C CA . LEU A 1 454 ? -25.769 1.115 32.500 1.00 98.06 454 LEU A CA 1
ATOM 3575 C C . LEU A 1 454 ? -25.402 -0.331 32.848 1.00 98.06 454 LEU A C 1
ATOM 3577 O O . LEU A 1 454 ? -24.720 -0.993 32.067 1.00 98.06 454 LEU A O 1
ATOM 3581 N N . ALA A 1 455 ? -25.863 -0.846 33.993 1.00 97.69 455 ALA A N 1
ATOM 3582 C CA . ALA A 1 455 ? -25.618 -2.231 34.392 1.00 97.69 455 ALA A CA 1
ATOM 3583 C C . ALA A 1 455 ? -26.253 -3.231 33.411 1.00 97.69 455 ALA A C 1
ATOM 3585 O O . ALA A 1 455 ? -25.620 -4.220 33.025 1.00 97.69 455 ALA A O 1
ATOM 3586 N N . LYS A 1 456 ? -27.474 -2.946 32.948 1.00 96.31 456 LYS A N 1
ATOM 3587 C CA . LYS A 1 456 ? -28.157 -3.720 31.908 1.00 96.31 456 LYS A CA 1
ATOM 3588 C C . LYS A 1 456 ? -27.387 -3.683 30.590 1.00 96.31 456 LYS A C 1
ATOM 3590 O O . LYS A 1 456 ? -27.117 -4.746 30.031 1.00 96.31 456 LYS A O 1
ATOM 3595 N N . TRP A 1 457 ? -26.969 -2.506 30.127 1.00 96.00 457 TRP A N 1
ATOM 3596 C CA . TRP A 1 457 ? -26.143 -2.357 28.925 1.00 96.00 457 TRP A CA 1
ATOM 3597 C C . TRP A 1 457 ? -24.814 -3.122 29.040 1.00 96.00 457 TRP A C 1
ATOM 3599 O O . TRP A 1 457 ? -24.436 -3.867 28.134 1.00 96.00 457 TRP A O 1
ATOM 3609 N N . PHE A 1 458 ? -24.138 -3.020 30.185 1.00 96.50 458 PHE A N 1
ATOM 3610 C CA . PHE A 1 458 ? -22.880 -3.716 30.450 1.00 96.50 458 PHE A CA 1
ATOM 3611 C C . PHE A 1 458 ? -23.030 -5.241 30.400 1.00 96.50 458 PHE A C 1
ATOM 3613 O O . PHE A 1 458 ? -22.160 -5.926 29.865 1.00 96.50 458 PHE A O 1
ATOM 3620 N N . SER A 1 459 ? -24.143 -5.792 30.902 1.00 94.88 459 SER A N 1
ATOM 3621 C CA . SER A 1 459 ? -24.390 -7.244 30.881 1.00 94.88 459 SER A CA 1
ATOM 3622 C C . SER A 1 459 ? -24.361 -7.834 29.464 1.00 94.88 459 SER A C 1
ATOM 3624 O O . SER A 1 459 ? -23.879 -8.949 29.263 1.00 94.88 459 SER A O 1
ATOM 3626 N N . LYS A 1 460 ? -24.792 -7.056 28.461 1.00 93.62 460 LYS A N 1
ATOM 3627 C CA . LYS A 1 460 ? -24.755 -7.447 27.045 1.00 93.62 460 LYS A CA 1
ATOM 3628 C C . LYS A 1 460 ? -23.330 -7.527 26.519 1.00 93.62 460 LYS A C 1
ATOM 3630 O O . LYS A 1 460 ? -23.002 -8.428 25.753 1.00 93.62 460 LYS A O 1
ATOM 3635 N N . TRP A 1 461 ? -22.470 -6.617 26.963 1.00 93.69 461 TRP A N 1
ATOM 3636 C CA . TRP A 1 461 ? -21.055 -6.639 26.623 1.00 93.69 461 TRP A CA 1
ATOM 3637 C C . TRP A 1 461 ? -20.278 -7.743 27.334 1.00 93.69 461 TRP A C 1
ATOM 3639 O O . TRP A 1 461 ? -19.430 -8.373 26.710 1.00 93.69 461 TRP A O 1
ATOM 3649 N N . ALA A 1 462 ? -20.580 -8.010 28.605 1.00 91.06 462 ALA A N 1
ATOM 3650 C CA . ALA A 1 462 ? -19.918 -9.059 29.381 1.00 91.06 462 ALA A CA 1
ATOM 3651 C C . ALA A 1 462 ? -20.085 -10.459 28.751 1.00 91.06 462 ALA A C 1
ATOM 3653 O O . ALA A 1 462 ? -19.231 -11.331 28.923 1.00 91.06 462 ALA A O 1
ATOM 3654 N N . GLY A 1 463 ? -21.164 -10.666 27.987 1.00 89.56 463 GLY A N 1
ATOM 3655 C CA . GLY A 1 463 ? -21.404 -11.888 27.219 1.00 89.56 463 GLY A CA 1
ATOM 3656 C C . GLY A 1 463 ? -20.618 -12.005 25.905 1.00 89.56 463 GLY A C 1
ATOM 3657 O O . GLY A 1 463 ? -20.651 -13.067 25.291 1.00 89.56 463 GLY A O 1
ATOM 3658 N N . ARG A 1 464 ? -19.924 -10.954 25.444 1.00 90.75 464 ARG A N 1
ATOM 3659 C CA . ARG A 1 464 ? -19.183 -10.985 24.171 1.00 90.75 464 ARG A CA 1
ATOM 3660 C C . ARG A 1 464 ? -17.841 -11.691 24.316 1.00 90.75 464 ARG A C 1
ATOM 3662 O O . ARG A 1 464 ? -17.093 -11.453 25.263 1.00 90.75 464 ARG A O 1
ATOM 3669 N N . GLN A 1 465 ? -17.495 -12.481 23.302 1.00 91.38 465 GLN A N 1
ATOM 3670 C CA . GLN A 1 465 ? -16.222 -13.197 23.243 1.00 91.38 465 GLN A CA 1
ATOM 3671 C C . GLN A 1 465 ? -15.016 -12.246 23.281 1.00 91.38 465 GLN A C 1
ATOM 3673 O O . GLN A 1 465 ? -14.087 -12.481 24.047 1.00 91.38 465 GLN A O 1
ATOM 3678 N N . SER A 1 466 ? -15.054 -11.142 22.528 1.00 93.19 466 SER A N 1
ATOM 3679 C CA . SER A 1 466 ? -14.011 -10.100 22.521 1.00 93.19 466 SER A CA 1
ATOM 3680 C C . SER A 1 466 ? -13.725 -9.541 23.922 1.00 93.19 466 SER A C 1
ATOM 3682 O O . SER A 1 466 ? -12.573 -9.374 24.324 1.00 93.19 466 SER A O 1
ATOM 3684 N N . PHE A 1 467 ? -14.772 -9.298 24.713 1.00 93.50 467 PHE A N 1
ATOM 3685 C CA . PHE A 1 467 ? -14.649 -8.786 26.075 1.00 93.50 467 PHE A CA 1
ATOM 3686 C C . PHE A 1 467 ? -14.026 -9.818 27.025 1.00 93.50 467 PHE A C 1
ATOM 3688 O O . PHE A 1 467 ? -13.194 -9.459 27.866 1.00 93.50 467 PHE A O 1
ATOM 3695 N N . GLN A 1 468 ? -14.407 -11.091 26.879 1.00 92.75 468 GLN A N 1
ATOM 3696 C CA . GLN A 1 468 ? -13.900 -12.209 27.682 1.00 92.75 468 GLN A CA 1
ATOM 3697 C C . GLN A 1 468 ? -12.456 -12.593 27.327 1.00 92.75 468 GLN A C 1
ATOM 3699 O O . GLN A 1 468 ? -11.689 -12.972 28.207 1.00 92.75 468 GLN A O 1
ATOM 3704 N N . GLN A 1 469 ? -12.058 -12.472 26.059 1.00 91.88 469 GLN A N 1
ATOM 3705 C CA . GLN A 1 469 ? -10.702 -12.798 25.601 1.00 91.88 469 GLN A CA 1
ATOM 3706 C C . GLN A 1 469 ? -9.658 -11.746 25.998 1.00 91.88 469 GLN A C 1
ATOM 3708 O O . GLN A 1 469 ? -8.467 -12.041 26.019 1.00 91.88 469 GLN A O 1
ATOM 3713 N N . THR A 1 470 ? -10.097 -10.541 26.367 1.00 92.75 470 THR A N 1
ATOM 3714 C CA . THR A 1 470 ? -9.218 -9.408 26.696 1.00 92.75 470 THR A CA 1
ATOM 3715 C C . THR A 1 470 ? -9.229 -9.037 28.179 1.00 92.75 470 THR A C 1
ATOM 3717 O O . THR A 1 470 ? -8.940 -7.901 28.548 1.00 92.75 470 THR A O 1
ATOM 3720 N N . THR A 1 471 ? -9.592 -9.954 29.078 1.00 88.31 471 THR A N 1
ATOM 3721 C CA . THR A 1 471 ? -9.579 -9.686 30.530 1.00 88.31 471 THR A CA 1
ATOM 3722 C C . THR A 1 471 ? -8.161 -9.381 31.039 1.00 88.31 471 THR A C 1
ATOM 3724 O O . THR A 1 471 ? -7.218 -10.024 30.581 1.00 88.31 471 THR A O 1
ATOM 3727 N N . PRO A 1 472 ? -7.974 -8.471 32.012 1.00 83.56 472 PRO A N 1
ATOM 3728 C CA . PRO A 1 472 ? -6.648 -8.073 32.498 1.00 83.56 472 PRO A CA 1
ATOM 3729 C C . PRO A 1 472 ? -5.976 -9.105 33.416 1.00 83.56 472 PRO A C 1
ATOM 3731 O O . PRO A 1 472 ? -4.823 -8.917 33.790 1.00 83.56 472 PRO A O 1
ATOM 3734 N N . GLU A 1 473 ? -6.676 -10.171 33.804 1.00 74.38 473 GLU A N 1
ATOM 3735 C CA . GLU A 1 473 ? -6.188 -11.205 34.732 1.00 74.38 473 GLU A CA 1
ATOM 3736 C C . GLU A 1 473 ? -5.332 -12.282 34.054 1.00 74.38 473 GLU A C 1
ATOM 3738 O O . GLU A 1 473 ? -4.722 -13.110 34.727 1.00 74.38 473 GLU A O 1
ATOM 3743 N N . LYS A 1 474 ? -5.292 -12.297 32.719 1.00 75.62 474 LYS A N 1
ATOM 3744 C CA . LYS A 1 474 ? -4.560 -13.284 31.925 1.00 75.62 474 LYS A CA 1
ATOM 3745 C C . LYS A 1 474 ? -3.711 -12.572 30.886 1.00 75.62 474 LYS A C 1
ATOM 3747 O O . LYS A 1 474 ? -4.089 -11.508 30.394 1.00 75.62 474 LYS A O 1
ATOM 3752 N N . GLU A 1 475 ? -2.581 -13.176 30.537 1.00 78.38 475 GLU A N 1
ATOM 3753 C CA . GLU A 1 475 ? -1.868 -12.768 29.332 1.00 78.38 475 GLU A CA 1
ATOM 3754 C C . GLU A 1 475 ? -2.750 -13.006 28.108 1.00 78.38 475 GLU A C 1
ATOM 3756 O O . GLU A 1 475 ? -3.505 -13.982 28.043 1.00 78.38 475 GLU A O 1
ATOM 3761 N N . TRP A 1 476 ? -2.692 -12.076 27.161 1.00 85.00 476 TRP A N 1
ATOM 3762 C CA . TRP A 1 476 ? -3.473 -12.172 25.939 1.00 85.00 476 TRP A CA 1
ATOM 3763 C C . TRP A 1 476 ? -2.695 -12.967 24.900 1.00 85.00 476 TRP A C 1
ATOM 3765 O O . TRP A 1 476 ? -1.497 -12.759 24.715 1.00 85.00 476 TRP A O 1
ATOM 3775 N N . ASN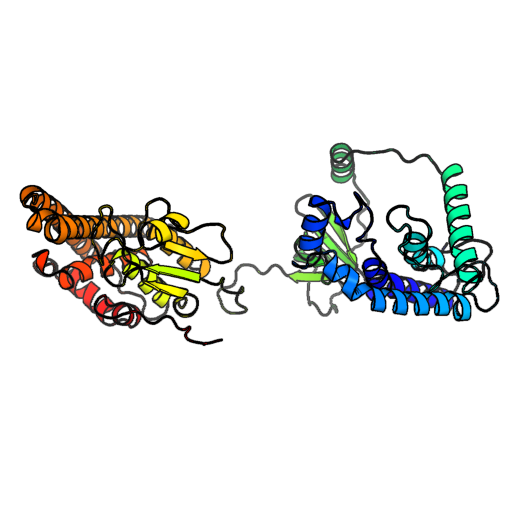 A 1 477 ? -3.394 -13.857 24.202 1.00 70.38 477 ASN A N 1
ATOM 3776 C CA . ASN A 1 477 ? -2.819 -14.618 23.104 1.00 70.38 477 ASN A CA 1
ATOM 3777 C C . ASN A 1 477 ? -3.128 -13.912 21.785 1.00 70.38 477 ASN A C 1
ATOM 3779 O O . ASN A 1 477 ? -4.289 -13.793 21.398 1.00 70.38 477 ASN A O 1
ATOM 3783 N N . ALA A 1 478 ? -2.077 -13.489 21.090 1.00 61.41 478 ALA A N 1
ATOM 3784 C CA . ALA A 1 478 ? -2.125 -13.169 19.672 1.00 61.41 478 ALA A CA 1
ATOM 3785 C C . ALA A 1 478 ? -1.973 -14.462 18.860 1.00 61.41 478 ALA A C 1
ATOM 3787 O O . ALA A 1 478 ? -1.151 -15.314 19.204 1.00 61.41 478 ALA A O 1
ATOM 3788 N N . GLY A 1 479 ? -2.743 -14.626 17.784 1.00 44.75 479 GLY A N 1
ATOM 3789 C CA . GLY A 1 479 ? -2.643 -15.786 16.893 1.00 44.75 479 GLY A CA 1
ATOM 3790 C C . GLY A 1 479 ? -1.351 -15.768 16.072 1.00 44.75 479 GLY A C 1
ATOM 3791 O O . GLY A 1 479 ? -1.384 -15.437 14.897 1.00 44.75 479 GLY A O 1
ATOM 3792 N N . GLY A 1 480 ? -0.208 -16.098 16.679 1.00 35.28 480 GLY A N 1
ATOM 3793 C CA . GLY A 1 480 ? 1.093 -15.976 16.019 1.00 35.28 480 GLY A CA 1
ATOM 3794 C C . GLY A 1 480 ? 2.258 -16.575 16.801 1.00 35.28 480 GLY A C 1
ATOM 3795 O O . GLY A 1 480 ? 3.266 -15.914 17.010 1.00 35.28 480 GLY A O 1
ATOM 3796 N N . SER A 1 481 ? 2.142 -17.829 17.239 1.00 27.69 481 SER A N 1
ATOM 3797 C CA . SER A 1 481 ? 3.296 -18.636 17.658 1.00 27.69 481 SER A CA 1
ATOM 3798 C C . SER A 1 481 ? 3.620 -19.655 16.569 1.00 27.69 481 SER A C 1
ATOM 3800 O O . SER A 1 481 ? 3.355 -20.842 16.722 1.00 27.69 481 SER A O 1
ATOM 3802 N N . SER A 1 482 ? 4.181 -19.203 15.449 1.00 24.78 482 SER A N 1
ATOM 3803 C CA . SER A 1 482 ? 4.980 -20.090 14.601 1.00 24.78 482 SER A CA 1
ATOM 3804 C C . SER A 1 482 ? 6.435 -19.720 14.809 1.00 24.78 482 SER A C 1
ATOM 3806 O O . SER A 1 482 ? 6.896 -18.683 14.344 1.00 24.78 482 SER A O 1
ATOM 3808 N N . LYS A 1 483 ? 7.127 -20.567 15.576 1.00 26.80 483 LYS A N 1
ATOM 3809 C CA . LYS A 1 483 ? 8.585 -20.644 15.558 1.00 26.80 483 LYS A CA 1
ATOM 3810 C C . LYS A 1 483 ? 9.016 -20.811 14.096 1.00 26.80 483 LYS A C 1
ATOM 3812 O O . LYS A 1 483 ? 8.559 -21.755 13.452 1.00 26.80 483 LYS A O 1
ATOM 3817 N N . ILE A 1 484 ? 9.866 -19.914 13.611 1.00 30.53 484 ILE A N 1
ATOM 3818 C CA . ILE A 1 484 ? 10.809 -20.188 12.524 1.00 30.53 484 ILE A CA 1
ATOM 3819 C C . ILE A 1 484 ? 12.189 -20.136 13.157 1.00 30.53 484 ILE A C 1
ATOM 3821 O O . I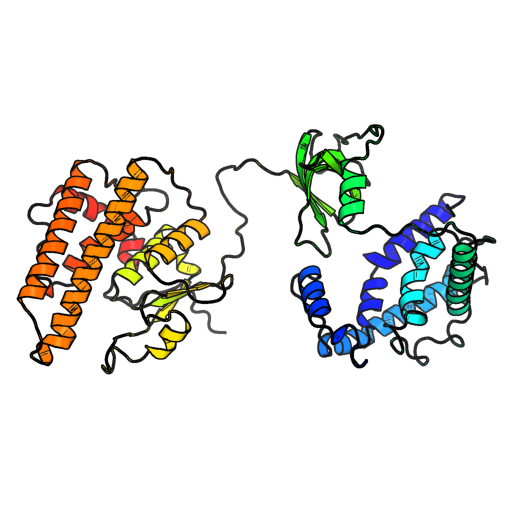LE A 1 484 ? 12.426 -19.165 13.914 1.00 30.53 484 ILE A O 1
#

Secondary structure (DSSP, 8-state):
---SSHHHHHHHHHHHHHHHTTSHHHHHHTT--SSSTT-GGG-HHHHHHHHHHTTT----HHHHHHHHHHHHHHHHHHHHHIIIIITTT--SSTTSSSS--HHHHHHHHHHHHHHH-GGGTTSS-TTTS-TTT-HHHHHHHHHHHHHHHHHHHHSPPPPP--HHHHHHHHHH---------B-TT-TT---TT-EEEEEESSS-TT--EEEEEEEE-SSEEEEE-TTS-EEEEESTTEEEEE-------------PPPEEEEE-TT-HHHHHHHHHHHHTT-GGGEEEEE----SS--TTTSTTHHHHHTT-TT--S-EEEETTSSS-EESHHHHHHHHHHHTT-----SHHHHHHHHHHHHHHHHHHHHHHHHHIIIIIGGGT---HHHHHHHHHHHHHHHHHHHHHHHTT-SPPPPSSSPPPHHHHHHHHHHHHHHH-GGG---TTTT-HHHHHHHHHHHT-HHHHHT-TTSPPPPS-----

Radius of gyration: 34.16 Å; Cα contacts (8 Å, |Δi|>4): 652; chains: 1; bounding box: 67×46×102 Å

pLDDT: mean 90.94, std 11.99, range [24.78, 98.62]

Solvent-accessible surface area (backbone atoms only — not comparable to full-atom values): 27125 Å² total; per-residue (Å²): 88,75,65,90,46,72,67,48,44,49,53,28,53,50,28,47,39,35,35,55,80,61,41,48,40,62,28,52,57,26,34,55,41,67,82,49,84,90,27,71,70,68,36,63,70,55,40,56,51,47,13,59,33,54,76,68,51,66,78,42,57,68,57,34,60,69,39,25,65,59,13,52,53,53,49,45,51,52,49,45,44,40,31,66,58,61,33,51,88,68,53,74,28,71,87,63,54,96,60,72,34,52,44,39,59,44,52,41,53,65,56,39,43,49,73,65,37,78,84,22,59,83,40,60,51,60,94,74,57,32,57,88,80,30,46,62,42,51,50,38,48,51,53,50,52,54,50,52,55,53,48,61,74,74,45,82,82,80,82,88,71,55,74,65,59,46,50,53,52,58,73,70,53,84,75,82,82,71,91,58,53,54,45,78,84,45,91,83,70,64,52,70,67,40,44,29,36,40,29,42,67,81,54,48,55,84,55,69,51,56,24,32,29,50,25,32,56,91,60,36,36,27,27,34,30,96,86,72,47,79,48,78,40,59,39,74,63,39,45,78,44,76,62,72,75,94,71,90,82,85,83,85,77,73,83,75,56,61,30,36,35,36,26,39,53,76,36,61,52,27,34,31,40,53,27,43,27,42,44,59,72,42,40,58,49,32,43,75,44,79,56,37,56,45,103,53,98,39,93,89,35,25,79,36,31,71,69,41,29,76,42,28,84,80,34,56,72,28,30,39,37,42,73,86,50,91,64,40,42,54,54,50,66,56,42,39,54,51,50,36,54,73,60,66,61,82,75,76,87,49,73,67,46,55,54,42,50,52,46,18,54,41,18,51,54,30,44,52,32,51,51,55,41,48,44,35,60,73,58,24,42,85,67,75,64,50,54,67,70,58,46,52,53,30,51,54,50,32,50,54,40,52,52,51,46,24,51,31,28,74,68,59,70,58,64,76,70,53,94,76,67,58,59,53,67,34,57,41,28,37,52,40,35,57,49,45,42,74,75,38,59,91,76,72,58,73,72,57,69,96,19,64,55,35,48,55,54,46,55,63,48,68,72,33,66,38,55,61,64,46,45,52,92,44,86,70,84,42,65,75,87,73,89,127

InterPro domains:
  IPR004045 Glutathione S-transferase, N-terminal [PF13409] (266-341)
  IPR004045 Glutathione S-transferase, N-terminal [PS50404] (257-347)
  IPR010987 Glutathione S-transferase, C-terminal-like [PS50405] (5-165)
  IPR036249 Thioredoxin-like superfamily [SSF52833] (255-341)
  IPR036282 Glutathione S-transferase, C-terminal domain superfamily [SSF47616] (45-147)
  IPR036282 Glutathione S-transferase, C-terminal domain superfamily [SSF47616] (363-473)
  IPR058268 Domain of unknown function DUF7962 [PF25907] (28-150)

Sequence (484 aa):
MTPSNPAEAGIRKLLENWTIDGGLFANCVKLLPYWTPNGLLQDQAFLDDRQGLMGGRRLTAEVMEQGRPEGLQHMRQAFEVVETTLLADGRKWILGGNEPTVADIDGVWPFEWLMIDPYMAESLPEEFASEEKFPKTFAWVRRFMDEVKTRKTQGPKPTRLDGSAMKERVVGSSTEQEMLTVNDDDPLKLKKGDEVEVYASDYGMSHKDRGILVGLTISEVVIQNSKGLYLHFPRWNYRIERVQPPKTSPSSAPKTPSLRLIYHHASPFARKVFLLAHELGLEQAITLQKVVVCPIPFPGWSDDNDEVAASNPMAKIPCLLSSDLNGGLYDSRVICDYLENLALVTRKKDSRYWQLKALGACADGVMDAAILIVYEKRIREPRGLKLDEWIGGQRTKMLRGLDRFESAAKEELLIEPPSNGPASADGVAIVVAVATMDQMEFLGINWREGRPELAKWFSKWAGRQSFQQTTPEKEWNAGGSSKI

Organism: NCBI:txid1314801

Nearest PDB structures (foldseek):
  4igj-assembly1_A  TM=7.086E-01  e=1.706E-06  Anaeromyxobacter dehalogenans 2CP-1
  4zba-assembly2_C  TM=7.400E-01  e=4.659E-06  Phanerodontia chrysosporium
  4kh7-assembly3_B  TM=7.238E-01  e=1.469E-05  Salmonella enterica subsp. enterica serovar Typhi
  4kdy-assembly1_B  TM=6.794E-01  e=5.918E-06  Anaeromyxobacter dehalogenans 2CP-1
  3lsz-assembly1_D  TM=6.904E-01  e=3.645E-05  Cereibacter sphaeroides 2.4.1